Protein AF-A0A1H5TM76-F1 (afdb_monomer_lite)

Foldseek 3Di:
DDDDDDPPPPPPPPPPPQQAAFAAAFLLVCQVPDFDALQVVLLVVLQVLLQVQQVVVQVDPDDDDLLRSLLSSLCSQAVPDPPDDDDGHSDGPQLVCLQPPPSFGWPVRDPVCQCVCCCLGLQPPFFDFVNHGGTHFIWTHHPLATAGSSLSNLLRHLLSVLSVQLVVVVVVVDDSQLSNLVSLLVVLPSQCPRHHCVGGFKRQQLSSLSSVLSVVVSVCVPPVVLWDFDDDDPPRPRTGIDRPHRDRCVLRDANSNRCLQVPMDGDPVSLVSSLVSVVVHCSLVSCPPPRVVVSVVCRQVPPQPPAHGDHRHGPNDPSVLLLVLLLCVVVVNDCDPVNCVRVPCVVPVDPPVSSVVSSVRSPDDNRVCRRPVNSSVD

Secondary structure (DSSP, 8-state):
--------------------PPPB--GGGGTT----B-HHHHHHHHHHHHHHHHHHHHTSS----HHHHHHHHHHHHHT---TTTSSSS---HHHHHHHH-TTS-EESSSGGGHHHHHHTSTT-S-EEETTEEEPBPPEEEETTEEEETHHHHIIIIIHHHHHHHHHHHHHTT--HHHHHHHHHHHHHHHHTTTTTTTTTSEE-HHHHHHHHHHHHHHHHHHHT--EEEEE-SSSTT-EEEEE-S---GGGT--GGG-TTTTT-EE-HHHHHHHHHHHTTSTHHHHTTSHHHHHHHHHHHT---TT---BTTB---SHHHHHHHHHHHHHTT----HHHHHHS-TTTS---HHHHHHHHHHS----GGGGSHHHHTT-

Organism: NCBI:txid462991

Sequence (378 aa):
MNIASRVFSVTLGLMISGYSTAGEVDNYYAWQVDIGDSKAAFNHYLNSAVIESLETINAQSEIYSCQEVSLEIMKVLGATRYPFAYRGALNTELEYWSQESERVQRYPSHSSQLNQYADNSLYSPEMRTMGVKTDLDYIVNINGVYLGTDKFSHFLGSGYEYYKRYLRELSNGKSSIEAQLTAIEWATGMEGGLLGVKVVGVYSYADLEANYQGFLMAKDLCEKNLLAYRKQGVDDTTYLWVLEHPIDISDYVNPNWDESFNASTYSKSRYKKVLSNLANLPTCTQLSGSWVKQQRKYYRDWPIGARTQYAGFVNTSFSMELLQVAQRTQHGLKIDNVWEQNFSLERFPVPAPLLMSFSKQAKLPLQSAHTIEQLCAD

pLDDT: mean 82.07, std 18.54, range [29.73, 98.44]

Structure (mmCIF, N/CA/C/O backbone):
data_AF-A0A1H5TM76-F1
#
_entry.id   AF-A0A1H5TM76-F1
#
loop_
_atom_site.group_PDB
_atom_site.id
_atom_site.type_symbol
_atom_site.label_atom_id
_atom_site.label_alt_id
_atom_site.label_comp_id
_atom_site.label_asym_id
_atom_site.label_entity_id
_atom_site.label_seq_id
_atom_site.pdbx_PDB_ins_code
_atom_site.Cartn_x
_atom_site.Cartn_y
_atom_site.Cartn_z
_atom_site.occupancy
_atom_site.B_iso_or_equiv
_atom_site.auth_seq_id
_atom_site.auth_comp_id
_atom_site.auth_asym_id
_atom_site.auth_atom_id
_atom_site.pdbx_PDB_model_num
ATOM 1 N N . MET A 1 1 ? 42.956 3.585 52.796 1.00 37.12 1 MET A N 1
ATOM 2 C CA . MET A 1 1 ? 42.903 4.196 51.447 1.00 37.12 1 MET A CA 1
ATOM 3 C C . MET A 1 1 ? 42.763 3.092 50.411 1.00 37.12 1 MET A C 1
ATOM 5 O O . MET A 1 1 ? 43.302 2.022 50.644 1.00 37.12 1 MET A O 1
ATOM 9 N N . ASN A 1 2 ? 42.068 3.397 49.309 1.00 32.66 2 ASN A N 1
ATOM 10 C CA . ASN A 1 2 ? 41.816 2.586 48.100 1.00 32.66 2 ASN A CA 1
ATOM 11 C C . ASN A 1 2 ? 40.515 1.766 48.051 1.00 32.66 2 ASN A C 1
ATOM 13 O O . ASN A 1 2 ? 40.494 0.544 48.012 1.00 32.66 2 ASN A O 1
ATOM 17 N N . ILE A 1 3 ? 39.416 2.528 48.076 1.00 36.69 3 ILE A N 1
ATOM 18 C CA . ILE A 1 3 ? 38.380 2.642 47.028 1.00 36.69 3 ILE A CA 1
ATOM 19 C C . ILE A 1 3 ? 38.275 1.448 46.063 1.00 36.69 3 ILE A C 1
ATOM 21 O O . ILE A 1 3 ? 39.058 1.305 45.127 1.00 36.69 3 ILE A O 1
ATOM 25 N N . ALA A 1 4 ? 37.214 0.665 46.258 1.00 36.19 4 ALA A N 1
ATOM 26 C CA . ALA A 1 4 ? 36.672 -0.268 45.283 1.00 36.19 4 ALA A CA 1
ATOM 27 C C . ALA A 1 4 ? 36.070 0.498 44.090 1.00 36.19 4 ALA A C 1
ATOM 29 O O . ALA A 1 4 ? 35.121 1.270 44.254 1.00 36.19 4 ALA A O 1
ATOM 30 N N . SER A 1 5 ? 36.595 0.279 42.885 1.00 34.22 5 SER A N 1
ATOM 31 C CA . SER A 1 5 ? 35.985 0.755 41.644 1.00 34.22 5 SER A CA 1
ATOM 32 C C . SER A 1 5 ? 34.824 -0.165 41.261 1.00 34.22 5 SER A C 1
ATOM 34 O O . SER A 1 5 ? 34.995 -1.269 40.748 1.00 34.22 5 SER A O 1
ATOM 36 N N . ARG A 1 6 ? 33.599 0.297 41.525 1.00 36.62 6 ARG A N 1
ATOM 37 C CA . ARG A 1 6 ? 32.389 -0.260 40.917 1.00 36.62 6 ARG A CA 1
ATOM 38 C C . ARG A 1 6 ? 32.393 0.110 39.436 1.00 36.62 6 ARG A C 1
ATOM 40 O O . ARG A 1 6 ? 32.185 1.269 39.091 1.00 36.62 6 ARG A O 1
ATOM 47 N N . VAL A 1 7 ? 32.623 -0.871 38.570 1.00 35.84 7 VAL A N 1
ATOM 48 C CA . VAL A 1 7 ? 32.325 -0.752 37.141 1.00 35.84 7 VAL A CA 1
ATOM 49 C C . VAL A 1 7 ? 30.804 -0.759 37.009 1.00 35.84 7 VAL A C 1
ATOM 51 O O . VAL A 1 7 ? 30.157 -1.795 37.136 1.00 35.84 7 VAL A O 1
ATOM 54 N N . PHE A 1 8 ? 30.225 0.425 36.834 1.00 34.94 8 PHE A N 1
ATOM 55 C CA . PHE A 1 8 ? 28.838 0.578 36.421 1.00 34.94 8 PHE A CA 1
ATOM 56 C C . PHE A 1 8 ? 28.789 0.225 34.931 1.00 34.94 8 PHE A C 1
ATOM 58 O O . PHE A 1 8 ? 29.108 1.051 34.077 1.00 34.94 8 PHE A O 1
ATOM 65 N N . SER A 1 9 ? 28.459 -1.027 34.614 1.00 32.56 9 SER A N 1
ATOM 66 C CA . SER A 1 9 ? 28.074 -1.400 33.254 1.00 32.56 9 SER A CA 1
ATOM 67 C C . SER A 1 9 ? 26.780 -0.665 32.928 1.00 32.56 9 SER A C 1
ATOM 69 O O . SER A 1 9 ? 25.695 -1.073 33.335 1.00 32.56 9 SER A O 1
ATOM 71 N N . VAL A 1 10 ? 26.903 0.462 32.230 1.00 36.56 10 VAL A N 1
ATOM 72 C CA . VAL A 1 10 ? 25.780 1.101 31.551 1.00 36.56 10 VAL A CA 1
ATOM 73 C C . VAL A 1 10 ? 25.412 0.176 30.401 1.00 36.56 10 VAL A C 1
ATOM 75 O O . VAL A 1 10 ? 26.004 0.229 29.324 1.00 36.56 10 VAL A O 1
ATOM 78 N N . THR A 1 11 ? 24.466 -0.727 30.645 1.00 37.19 11 THR A N 1
ATOM 79 C CA . THR A 1 11 ? 23.796 -1.464 29.581 1.00 37.19 11 THR A CA 1
ATOM 80 C C . THR A 1 11 ? 22.996 -0.434 28.796 1.00 37.19 11 THR A C 1
ATOM 82 O O . THR A 1 11 ? 21.892 -0.054 29.183 1.00 37.19 11 THR A O 1
ATOM 85 N N . LEU A 1 12 ? 23.597 0.093 27.729 1.00 37.91 12 LEU A N 1
ATOM 86 C CA . LEU A 1 12 ? 22.910 0.896 26.733 1.00 37.91 12 LEU A CA 1
ATOM 87 C C . LEU A 1 12 ? 21.882 -0.025 26.071 1.00 37.91 12 LEU A C 1
ATOM 89 O O . LEU A 1 12 ? 22.183 -0.731 25.111 1.00 37.91 12 LEU A O 1
ATOM 93 N N . GLY A 1 13 ? 20.684 -0.074 26.649 1.00 33.75 13 GLY A N 1
ATOM 94 C CA . GLY A 1 13 ? 19.518 -0.659 26.019 1.00 33.75 13 GLY A CA 1
ATOM 95 C C . GLY A 1 13 ? 19.227 0.149 24.767 1.00 33.75 13 GLY A C 1
ATOM 96 O O . GLY A 1 13 ? 18.520 1.151 24.819 1.00 33.75 13 GLY A O 1
ATOM 97 N N . LEU A 1 14 ? 19.813 -0.266 23.645 1.00 33.94 14 LEU A N 1
ATOM 98 C CA . LEU A 1 14 ? 19.310 0.072 22.328 1.00 33.94 14 LEU A CA 1
ATOM 99 C C . LEU A 1 14 ? 17.876 -0.455 22.293 1.00 33.94 14 LEU A C 1
ATOM 101 O O . LEU A 1 14 ? 17.638 -1.636 22.049 1.00 33.94 14 LEU A O 1
ATOM 105 N N . MET A 1 15 ? 16.916 0.424 22.580 1.00 29.73 15 MET A N 1
ATOM 106 C CA . MET A 1 15 ? 15.558 0.255 22.095 1.00 29.73 15 MET A CA 1
ATOM 107 C C . MET A 1 15 ? 15.652 0.306 20.574 1.00 29.73 15 MET A C 1
ATOM 109 O O . MET A 1 15 ? 15.539 1.364 19.961 1.00 29.73 15 MET A O 1
ATOM 113 N N . ILE A 1 16 ? 15.949 -0.844 19.974 1.00 32.56 16 ILE A N 1
ATOM 114 C CA . ILE A 1 16 ? 15.768 -1.067 18.550 1.00 32.56 16 ILE A CA 1
ATOM 115 C C . ILE A 1 16 ? 14.253 -1.087 18.376 1.00 32.56 16 ILE A C 1
ATOM 117 O O . ILE A 1 16 ? 13.611 -2.130 18.509 1.00 32.56 16 ILE A O 1
ATOM 121 N N . SER A 1 17 ? 13.669 0.091 18.157 1.00 34.31 17 SER A N 1
ATOM 122 C CA . SER A 1 17 ? 12.370 0.199 17.509 1.00 34.31 17 SER A CA 1
ATOM 123 C C . SER A 1 17 ? 12.430 -0.706 16.283 1.00 34.31 17 SER A C 1
ATOM 125 O O . SER A 1 17 ? 13.351 -0.595 15.478 1.00 34.31 17 SER A O 1
ATOM 127 N N . GLY A 1 18 ? 11.532 -1.693 16.224 1.00 35.44 18 GLY A N 1
ATOM 128 C CA . GLY A 1 18 ? 11.534 -2.707 15.177 1.00 35.44 18 GLY A CA 1
ATOM 129 C C . GLY A 1 18 ? 11.563 -2.034 13.812 1.00 35.44 18 GLY A C 1
ATOM 130 O O . GLY A 1 18 ? 10.627 -1.332 13.447 1.00 35.44 18 GLY A O 1
ATOM 131 N N . TYR A 1 19 ? 12.672 -2.201 13.105 1.00 44.03 19 TYR A N 1
ATOM 132 C CA . TYR A 1 19 ? 12.827 -1.717 11.746 1.00 44.03 19 TYR A CA 1
ATOM 133 C C . TYR A 1 19 ? 12.356 -2.806 10.786 1.00 44.03 19 TYR A C 1
ATOM 135 O O . TYR A 1 19 ? 12.586 -3.992 11.026 1.00 44.03 19 TYR A O 1
ATOM 143 N N . SER A 1 20 ? 11.618 -2.382 9.767 1.00 45.91 20 SER A N 1
ATOM 144 C CA . SER A 1 20 ? 10.517 -3.137 9.185 1.00 45.91 20 SER A CA 1
ATOM 145 C C . SER A 1 20 ? 10.583 -3.059 7.649 1.00 45.91 20 SER A C 1
ATOM 147 O O . SER A 1 20 ? 9.856 -2.287 7.046 1.00 45.91 20 SER A O 1
ATOM 149 N N . THR A 1 21 ? 11.520 -3.754 7.008 1.00 47.91 21 THR A N 1
ATOM 150 C CA . THR A 1 21 ? 11.719 -3.738 5.538 1.00 47.91 21 THR A CA 1
ATOM 151 C C . THR A 1 21 ? 10.632 -4.569 4.862 1.00 47.91 21 THR A C 1
ATOM 153 O O . THR A 1 21 ? 10.451 -5.660 5.330 1.00 47.91 21 THR A O 1
ATOM 156 N N . ALA A 1 22 ? 9.868 -4.157 3.856 1.00 55.31 22 ALA A N 1
ATOM 157 C CA . ALA A 1 22 ? 9.048 -5.124 3.095 1.00 55.31 22 ALA A CA 1
ATOM 158 C C . ALA A 1 22 ? 9.845 -5.641 1.882 1.00 55.31 22 ALA A C 1
ATOM 160 O O . ALA A 1 22 ? 10.947 -5.142 1.626 1.00 55.31 22 ALA A O 1
ATOM 161 N N . GLY A 1 23 ? 9.336 -6.664 1.188 1.00 71.19 23 GLY A N 1
ATOM 162 C CA . GLY A 1 23 ? 9.865 -7.092 -0.112 1.00 71.19 23 GLY A CA 1
ATOM 163 C C . GLY A 1 23 ? 9.706 -6.013 -1.193 1.00 71.19 23 GLY A C 1
ATOM 164 O O . GLY A 1 23 ? 9.089 -4.982 -0.966 1.00 71.19 23 GLY A O 1
ATOM 165 N N . GLU A 1 24 ? 10.278 -6.246 -2.373 1.00 84.88 24 GLU A N 1
ATOM 166 C CA . GLU A 1 24 ? 10.177 -5.353 -3.541 1.00 84.88 24 GLU A CA 1
ATOM 167 C C . GLU A 1 24 ? 9.550 -6.119 -4.703 1.00 84.88 24 GLU A C 1
ATOM 169 O O . GLU A 1 24 ? 9.787 -7.319 -4.842 1.00 84.88 24 GLU A O 1
ATOM 174 N N . VAL A 1 25 ? 8.800 -5.448 -5.576 1.00 92.69 25 VAL A N 1
ATOM 175 C CA . VAL A 1 25 ? 8.090 -6.097 -6.688 1.00 92.69 25 VAL A CA 1
ATOM 176 C C . VAL A 1 25 ? 8.323 -5.377 -8.010 1.00 92.69 25 VAL A C 1
ATOM 178 O O . VAL A 1 25 ? 8.304 -4.154 -8.097 1.00 92.69 25 VAL A O 1
ATOM 181 N N . ASP A 1 26 ? 8.501 -6.143 -9.082 1.00 94.69 26 ASP A N 1
ATOM 182 C CA . ASP A 1 26 ? 8.514 -5.638 -10.449 1.00 94.69 26 ASP A CA 1
ATOM 183 C C . ASP A 1 26 ? 7.202 -5.988 -11.168 1.00 94.69 26 ASP A C 1
ATOM 185 O O . ASP A 1 26 ? 7.100 -6.980 -11.893 1.00 94.69 26 ASP A O 1
ATOM 189 N N . ASN A 1 27 ? 6.187 -5.133 -11.005 1.00 95.31 27 ASN A N 1
ATOM 190 C CA . ASN A 1 27 ? 4.882 -5.285 -11.659 1.00 95.31 27 ASN A CA 1
ATOM 191 C C . ASN A 1 27 ? 4.952 -5.354 -13.195 1.00 95.31 27 ASN A C 1
ATOM 193 O O . ASN A 1 27 ? 4.050 -5.918 -13.821 1.00 95.31 27 ASN A O 1
ATOM 197 N N . TYR A 1 28 ? 6.001 -4.807 -13.821 1.00 95.44 28 TYR A N 1
ATOM 198 C CA . TYR A 1 28 ? 6.156 -4.849 -15.277 1.00 95.44 28 TYR A CA 1
ATOM 199 C C . TYR A 1 28 ? 6.361 -6.279 -15.776 1.00 95.44 28 TYR A C 1
ATOM 201 O O . TYR A 1 28 ? 5.959 -6.605 -16.892 1.00 95.44 28 TYR A O 1
ATOM 209 N N . TYR A 1 29 ? 6.932 -7.152 -14.944 1.00 95.06 29 TYR A N 1
ATOM 210 C CA . TYR A 1 29 ? 7.186 -8.547 -15.290 1.00 95.06 29 TYR A CA 1
ATOM 211 C C . TYR A 1 29 ? 5.898 -9.347 -15.551 1.00 95.06 29 TYR A C 1
ATOM 213 O O . TYR A 1 29 ? 5.912 -10.290 -16.341 1.00 95.06 29 TYR A O 1
ATOM 221 N N . ALA A 1 30 ? 4.772 -8.953 -14.943 1.00 95.38 30 ALA A N 1
ATOM 222 C CA . ALA A 1 30 ? 3.461 -9.568 -15.172 1.00 95.38 30 ALA A CA 1
ATOM 223 C C . ALA A 1 30 ? 2.677 -8.955 -16.344 1.00 95.38 30 ALA A C 1
ATOM 225 O O . ALA A 1 30 ? 1.537 -9.356 -16.599 1.00 95.38 30 ALA A O 1
ATOM 226 N N . TRP A 1 31 ? 3.235 -7.989 -17.078 1.00 95.38 31 TRP A N 1
ATOM 227 C CA . TRP A 1 31 ? 2.548 -7.457 -18.249 1.00 95.38 31 TRP A CA 1
ATOM 228 C C . TRP A 1 31 ? 2.283 -8.553 -19.277 1.00 95.38 31 TRP A C 1
ATOM 230 O O . TRP A 1 31 ? 3.169 -9.318 -19.648 1.00 95.38 31 TRP A O 1
ATOM 240 N N . GLN A 1 32 ? 1.050 -8.570 -19.790 1.00 93.31 32 GLN A N 1
ATOM 241 C CA . GLN A 1 32 ? 0.551 -9.576 -20.739 1.00 93.31 32 GLN A CA 1
ATOM 242 C C . GLN A 1 32 ? 0.383 -10.985 -20.149 1.00 93.31 32 GLN A C 1
ATOM 244 O O . GLN A 1 32 ? 0.080 -11.918 -20.893 1.00 93.31 32 GLN A O 1
ATOM 249 N N . VAL A 1 33 ? 0.528 -11.142 -18.832 1.00 94.56 33 VAL A N 1
ATOM 250 C CA . VAL A 1 33 ? 0.215 -12.381 -18.119 1.00 94.56 33 VAL A CA 1
ATOM 251 C C . VAL A 1 33 ? -1.212 -12.296 -17.589 1.00 94.56 33 VAL A C 1
ATOM 253 O O . VAL A 1 33 ? -1.596 -11.311 -16.961 1.00 94.56 33 VAL A O 1
ATOM 256 N N . ASP A 1 34 ? -2.009 -13.332 -17.835 1.00 94.94 34 ASP A N 1
ATOM 257 C CA . ASP A 1 34 ? -3.341 -13.456 -17.246 1.00 94.94 34 ASP A CA 1
ATOM 258 C C . ASP A 1 34 ? -3.233 -14.094 -15.853 1.00 94.94 34 ASP A C 1
ATOM 260 O O . ASP A 1 34 ? -2.807 -15.245 -15.713 1.00 94.94 34 ASP A O 1
ATOM 264 N N . ILE A 1 35 ? -3.568 -13.321 -14.821 1.00 97.31 35 ILE A N 1
ATOM 265 C CA . ILE A 1 35 ? -3.569 -13.749 -13.422 1.00 97.31 35 ILE A CA 1
ATOM 266 C C . ILE A 1 35 ? -5.021 -13.702 -12.952 1.00 97.31 35 ILE A C 1
ATOM 268 O O . ILE A 1 35 ? -5.655 -12.650 -12.992 1.00 97.31 35 ILE A O 1
ATOM 272 N N . GLY A 1 36 ? -5.559 -14.834 -12.509 1.00 97.56 36 GLY A N 1
ATOM 273 C CA . GLY A 1 36 ? -6.934 -14.954 -12.043 1.00 97.56 36 GLY A CA 1
ATOM 274 C C . GLY A 1 36 ? -7.225 -14.079 -10.826 1.00 97.56 36 GLY A C 1
ATOM 275 O O . GLY A 1 36 ? -6.399 -13.944 -9.920 1.00 97.56 36 GLY A O 1
ATOM 276 N N . ASP A 1 37 ? -8.424 -13.495 -10.808 1.00 97.94 37 ASP A N 1
ATOM 277 C CA 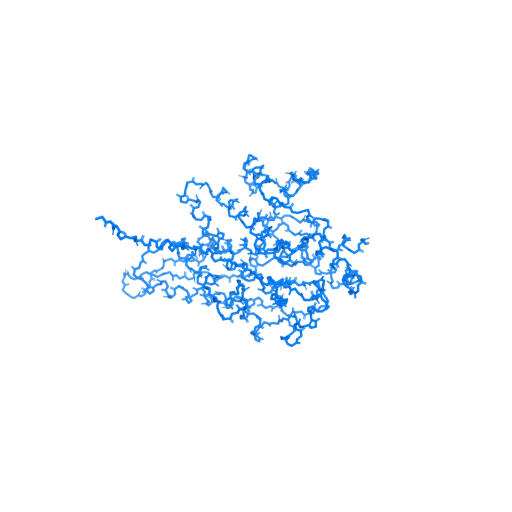. ASP A 1 37 ? -8.887 -12.664 -9.698 1.00 97.94 37 ASP A CA 1
ATOM 278 C C . ASP A 1 37 ? -8.965 -13.476 -8.400 1.00 97.94 37 ASP A C 1
ATOM 280 O O . ASP A 1 37 ? -9.687 -14.469 -8.299 1.00 97.94 37 ASP A O 1
ATOM 284 N N . SER A 1 38 ? -8.229 -13.021 -7.391 1.00 98.00 38 SER A N 1
ATOM 285 C CA . SER A 1 38 ? -8.128 -13.664 -6.083 1.00 98.00 38 SER A CA 1
ATOM 286 C C . SER A 1 38 ? -8.965 -12.960 -5.009 1.00 98.00 38 SER A C 1
ATOM 288 O O . SER A 1 38 ? -8.911 -13.363 -3.845 1.00 98.00 38 SER A O 1
ATOM 290 N N . LYS A 1 39 ? -9.784 -11.952 -5.361 1.00 97.56 39 LYS A N 1
ATOM 291 C CA . LYS A 1 39 ? -10.594 -11.167 -4.406 1.00 97.56 39 LYS A CA 1
ATOM 292 C C . LYS A 1 39 ? -11.337 -12.027 -3.381 1.00 97.56 39 LYS A C 1
ATOM 294 O O . LYS A 1 39 ? -11.278 -11.756 -2.186 1.00 97.56 39 LYS A O 1
ATOM 299 N N . ALA A 1 40 ? -12.022 -13.079 -3.830 1.00 98.19 40 ALA A N 1
ATOM 300 C CA . ALA A 1 40 ? -12.799 -13.941 -2.938 1.00 98.19 40 ALA A CA 1
ATOM 301 C C . ALA A 1 40 ? -11.921 -14.654 -1.892 1.00 98.19 40 ALA A C 1
ATOM 303 O O . ALA A 1 40 ? -12.316 -14.761 -0.730 1.00 98.19 40 ALA A O 1
ATOM 304 N N . ALA A 1 41 ? -10.726 -15.106 -2.285 1.00 98.44 41 ALA A N 1
ATOM 305 C CA . ALA A 1 41 ? -9.782 -15.758 -1.383 1.00 98.44 41 ALA A CA 1
ATOM 306 C C . ALA A 1 41 ? -9.265 -14.775 -0.322 1.00 98.44 41 ALA A C 1
ATOM 308 O O . ALA A 1 41 ? -9.247 -15.111 0.862 1.00 98.44 41 ALA A O 1
ATOM 309 N N . PHE A 1 42 ? -8.917 -13.553 -0.734 1.00 98.25 42 PHE A N 1
ATOM 310 C CA . PHE A 1 42 ? -8.466 -12.499 0.176 1.00 98.25 42 PHE A CA 1
ATOM 311 C C . PHE A 1 42 ? -9.566 -12.033 1.136 1.00 98.25 42 PHE A C 1
ATOM 313 O O . PHE A 1 42 ? -9.310 -11.931 2.334 1.00 98.25 42 PHE A O 1
ATOM 320 N N . ASN A 1 43 ? -10.801 -11.833 0.657 1.00 98.31 43 ASN A N 1
ATOM 321 C CA . ASN A 1 43 ? -11.936 -11.499 1.524 1.00 98.31 43 ASN A CA 1
ATOM 322 C C . ASN A 1 43 ? -12.164 -12.594 2.565 1.00 98.31 43 ASN A C 1
ATOM 324 O O . ASN A 1 43 ? -12.329 -12.296 3.746 1.00 98.31 43 ASN A O 1
ATOM 328 N N . HIS A 1 44 ? -12.135 -13.863 2.158 1.00 98.25 44 HIS A N 1
ATOM 329 C CA . HIS A 1 44 ? -12.290 -14.967 3.097 1.00 98.25 44 HIS A CA 1
ATOM 330 C C . HIS A 1 44 ? -11.185 -14.980 4.162 1.00 98.25 44 HIS A C 1
ATOM 332 O O . HIS A 1 44 ? -11.502 -15.081 5.348 1.00 98.25 44 HIS A O 1
ATOM 338 N N . TYR A 1 45 ? -9.917 -14.839 3.761 1.00 97.69 45 TYR A N 1
ATOM 339 C CA . TYR A 1 45 ? -8.792 -14.799 4.698 1.00 97.69 45 TYR A CA 1
ATOM 340 C C . TYR A 1 45 ? -8.931 -13.640 5.691 1.00 97.69 45 TYR A C 1
ATOM 342 O O . TYR A 1 45 ? -8.927 -13.860 6.899 1.00 97.69 45 TYR A O 1
ATOM 350 N N . LEU A 1 46 ? -9.098 -12.414 5.185 1.00 97.00 46 LEU A N 1
ATOM 351 C CA . LEU A 1 46 ? -9.087 -11.201 6.001 1.00 97.00 46 LEU A CA 1
ATOM 352 C C . LEU A 1 46 ? -10.226 -11.195 7.024 1.00 97.00 46 LEU A C 1
ATOM 354 O O . LEU A 1 46 ? -9.991 -10.938 8.201 1.00 97.00 46 LEU A O 1
ATOM 358 N N . ASN A 1 47 ? -11.445 -11.542 6.602 1.00 98.44 47 ASN A N 1
ATOM 359 C CA . ASN A 1 47 ? -12.584 -11.621 7.516 1.00 98.44 47 ASN A CA 1
ATOM 360 C C . ASN A 1 47 ? -12.393 -12.711 8.577 1.00 98.44 47 ASN A C 1
ATOM 362 O O . ASN A 1 47 ? -12.699 -12.476 9.743 1.00 98.44 47 ASN A O 1
ATOM 366 N N . SER A 1 48 ? -11.854 -13.875 8.198 1.00 98.00 48 SER A N 1
ATOM 367 C CA . SER A 1 48 ? -11.593 -14.962 9.152 1.00 98.00 48 SER A CA 1
ATOM 368 C C . SER A 1 48 ? -10.555 -14.548 10.196 1.00 98.00 48 SER A C 1
ATOM 370 O O . SER A 1 48 ? -10.780 -14.737 11.387 1.00 98.00 48 SER A O 1
ATOM 372 N N . ALA A 1 49 ? -9.467 -13.905 9.767 1.00 96.31 49 ALA A N 1
ATOM 373 C CA . ALA A 1 49 ? -8.408 -13.447 10.662 1.00 96.31 49 ALA A CA 1
ATOM 374 C C . ALA A 1 49 ? -8.882 -12.333 11.620 1.00 96.31 49 ALA A C 1
ATOM 376 O O . ALA A 1 49 ? -8.482 -12.293 12.786 1.00 96.31 49 ALA A O 1
ATOM 377 N N . VAL A 1 50 ? -9.774 -11.444 11.165 1.00 97.31 50 VAL A N 1
ATOM 378 C CA . VAL A 1 50 ? -10.414 -10.443 12.038 1.00 97.31 50 VAL A CA 1
ATOM 379 C C . VAL A 1 50 ? -11.332 -11.111 13.061 1.00 97.31 50 VAL A C 1
ATOM 381 O O . VAL A 1 50 ? -11.284 -10.752 14.235 1.00 97.31 50 VAL A O 1
ATOM 384 N N . ILE A 1 51 ? -12.137 -12.093 12.648 1.00 97.50 51 ILE A N 1
ATOM 385 C CA . ILE A 1 51 ? -13.015 -12.842 13.558 1.00 97.50 51 ILE A CA 1
ATOM 386 C C . ILE A 1 51 ? -12.192 -13.570 14.631 1.00 97.50 51 ILE A C 1
ATOM 388 O O . ILE A 1 51 ? -12.491 -13.430 15.813 1.00 97.50 51 ILE A O 1
ATOM 392 N N . GLU A 1 52 ? -11.111 -14.254 14.255 1.00 95.88 52 GLU A N 1
ATOM 393 C CA . GLU A 1 52 ? -10.195 -14.917 15.199 1.00 95.88 52 GLU A CA 1
ATOM 394 C C . GLU A 1 52 ? -9.527 -13.918 16.167 1.00 95.88 52 GLU A C 1
ATOM 396 O O . GLU A 1 52 ? -9.399 -14.166 17.372 1.00 95.88 52 GLU A O 1
ATOM 401 N N . SER A 1 53 ? -9.162 -12.731 15.670 1.00 94.62 53 SER A N 1
ATOM 402 C CA . SER A 1 53 ? -8.644 -11.652 16.520 1.00 94.62 53 SER A CA 1
ATOM 403 C C . SER A 1 53 ? -9.690 -11.197 17.544 1.00 94.62 53 SER A C 1
ATOM 405 O O . SER A 1 53 ? -9.368 -11.005 18.718 1.00 94.62 53 SER A O 1
ATOM 407 N N . LEU A 1 54 ? -10.954 -11.069 17.132 1.00 95.38 54 LEU A N 1
ATOM 408 C CA . LEU A 1 54 ? -12.059 -10.707 18.020 1.00 95.38 54 LEU A CA 1
ATOM 409 C C . LEU A 1 54 ? -12.328 -11.777 19.079 1.00 95.38 54 LEU A C 1
ATOM 411 O O . LEU A 1 54 ? -12.592 -11.420 20.223 1.00 95.38 54 LEU A O 1
ATOM 415 N N . GLU A 1 55 ? -12.228 -13.066 18.750 1.00 93.88 55 GLU A N 1
ATOM 416 C CA . GLU A 1 55 ? -12.329 -14.155 19.736 1.00 93.88 55 GLU A CA 1
ATOM 417 C C . GLU A 1 55 ? -11.268 -14.007 20.834 1.00 93.88 55 GLU A C 1
ATOM 419 O O . GLU A 1 55 ? -11.580 -14.093 22.025 1.00 93.88 55 GLU A O 1
ATOM 424 N N . THR A 1 56 ? -10.031 -13.689 20.443 1.00 91.75 56 THR A N 1
ATOM 425 C CA . THR A 1 56 ? -8.925 -13.452 21.381 1.00 91.75 56 THR A CA 1
ATOM 426 C C . THR A 1 56 ? -9.150 -12.207 22.242 1.00 91.75 56 THR A C 1
ATOM 428 O O . THR A 1 56 ? -8.847 -12.227 23.434 1.00 91.75 56 THR A O 1
ATOM 431 N N . ILE A 1 57 ? -9.682 -11.124 21.669 1.00 92.75 57 ILE A N 1
ATOM 432 C CA . ILE A 1 57 ? -9.997 -9.881 22.396 1.00 92.75 57 ILE A CA 1
ATOM 433 C C . ILE A 1 57 ? -11.143 -10.115 23.388 1.00 92.75 57 ILE A C 1
ATOM 435 O O . ILE A 1 57 ? -11.042 -9.745 24.553 1.00 92.75 57 ILE A O 1
ATOM 439 N N . ASN A 1 58 ? -12.209 -10.783 22.952 1.00 92.88 58 ASN A N 1
ATOM 440 C CA . ASN A 1 58 ? -13.394 -11.081 23.756 1.00 92.88 58 ASN A CA 1
ATOM 441 C C . ASN A 1 58 ? -13.123 -12.051 24.917 1.00 92.88 58 ASN A C 1
ATOM 443 O O . ASN A 1 58 ? -13.860 -12.052 25.900 1.00 92.88 58 ASN A O 1
ATOM 447 N N . ALA A 1 59 ? -12.081 -12.879 24.817 1.00 90.19 59 ALA A N 1
ATOM 448 C CA . ALA A 1 59 ? -11.640 -13.741 25.912 1.00 90.19 59 ALA A CA 1
ATOM 449 C C . ALA A 1 59 ? -10.964 -12.961 27.059 1.00 90.19 59 ALA A C 1
ATOM 451 O O . ALA A 1 59 ? -10.748 -13.515 28.140 1.00 90.19 59 ALA A O 1
ATOM 452 N N . GLN A 1 60 ? -10.614 -11.690 26.842 1.00 86.56 60 GLN A N 1
ATOM 453 C CA . GLN A 1 60 ? -9.996 -10.832 27.849 1.00 86.56 60 GLN A CA 1
ATOM 454 C C . GLN A 1 60 ? -11.075 -10.141 28.692 1.00 86.56 60 GLN A C 1
ATOM 456 O O . GLN A 1 60 ? -12.152 -9.808 28.212 1.00 86.56 60 GLN A O 1
ATOM 461 N N . SER A 1 61 ? -10.795 -9.913 29.978 1.00 67.56 61 SER A N 1
ATOM 462 C CA . SER A 1 61 ? -11.739 -9.262 30.907 1.00 67.56 61 SER A CA 1
ATOM 463 C C . SER A 1 61 ? -11.725 -7.727 30.833 1.00 67.56 61 SER A C 1
ATOM 465 O O . SER A 1 61 ? -12.314 -7.066 31.689 1.00 67.56 61 SER A O 1
ATOM 467 N N . GLU A 1 62 ? -11.020 -7.151 29.859 1.00 79.62 62 GLU A N 1
ATOM 468 C CA . GLU A 1 62 ? -10.879 -5.704 29.685 1.00 79.62 62 GLU A CA 1
ATOM 469 C C . GLU A 1 62 ? -11.996 -5.137 28.796 1.00 79.62 62 GLU A C 1
ATOM 471 O O . GLU A 1 62 ? -12.402 -5.741 27.805 1.00 79.62 62 GLU A O 1
ATOM 476 N N . ILE A 1 63 ? -12.500 -3.949 29.152 1.00 73.50 63 ILE A N 1
ATOM 477 C CA . ILE A 1 63 ? -13.460 -3.209 28.325 1.00 73.50 63 ILE A CA 1
ATOM 478 C C . ILE A 1 63 ? -12.667 -2.286 27.401 1.00 73.50 63 ILE A C 1
ATOM 480 O O . ILE A 1 63 ? -12.124 -1.281 27.854 1.00 73.50 63 ILE A O 1
ATOM 484 N N . TYR A 1 64 ? -12.648 -2.612 26.113 1.00 85.00 64 TYR A N 1
ATOM 485 C CA . TYR A 1 64 ? -12.010 -1.802 25.078 1.00 85.00 64 TYR A CA 1
ATOM 486 C C . TYR A 1 64 ? -12.998 -0.843 24.411 1.00 85.00 64 TYR A C 1
ATOM 488 O O . TYR A 1 64 ? -14.157 -1.186 24.168 1.00 85.00 64 TYR A O 1
ATOM 496 N N . SER A 1 65 ? -12.529 0.351 24.058 1.00 94.06 65 SER A N 1
ATOM 497 C CA . SER A 1 65 ? -13.167 1.202 23.050 1.00 94.06 65 SER A CA 1
ATOM 498 C C . SER A 1 65 ? -13.020 0.595 21.650 1.00 94.06 65 SER A C 1
ATOM 500 O O . SER A 1 65 ? -12.130 -0.218 21.404 1.00 94.06 65 SER A O 1
ATOM 502 N N . CYS A 1 66 ? -13.850 1.025 20.692 1.00 95.38 66 CYS A N 1
ATOM 503 C CA . CYS A 1 66 ? -13.740 0.526 19.316 1.00 95.38 66 CYS A CA 1
ATOM 504 C C . CYS A 1 66 ? -12.346 0.781 18.723 1.00 95.38 66 CYS A C 1
ATOM 506 O O . CYS A 1 66 ? -11.788 -0.084 18.053 1.00 95.38 66 CYS A O 1
ATOM 508 N N . GLN A 1 67 ? -11.761 1.954 18.989 1.00 96.19 67 GLN A N 1
ATOM 509 C CA . GLN A 1 67 ? -10.434 2.302 18.487 1.00 96.19 67 GLN A CA 1
ATOM 510 C C . GLN A 1 67 ? -9.344 1.382 19.050 1.00 96.19 67 GLN A C 1
ATOM 512 O O . GLN A 1 67 ? -8.426 1.020 18.318 1.00 96.19 67 GLN A O 1
ATOM 517 N N . GLU A 1 68 ? -9.445 0.983 20.321 1.00 95.69 68 GLU A N 1
ATOM 518 C CA . GLU A 1 68 ? -8.517 0.024 20.933 1.00 95.69 68 GLU A CA 1
ATOM 519 C C . GLU A 1 68 ? -8.679 -1.372 20.326 1.00 95.69 68 GLU A C 1
ATOM 521 O O . GLU A 1 68 ? -7.679 -1.991 19.970 1.00 95.69 68 GLU A O 1
ATOM 526 N N . VAL A 1 69 ? -9.917 -1.830 20.102 1.00 96.81 69 VAL A N 1
ATOM 527 C CA . VAL A 1 69 ? -10.183 -3.104 19.408 1.00 96.81 69 VAL A CA 1
ATOM 528 C C . VAL A 1 69 ? -9.630 -3.089 17.987 1.00 96.81 69 VAL A C 1
ATOM 530 O O . VAL A 1 69 ? -8.935 -4.020 17.590 1.00 96.81 69 VAL A O 1
ATOM 533 N N . SER A 1 70 ? -9.889 -2.024 17.227 1.00 97.06 70 SER A N 1
ATOM 534 C CA . SER A 1 70 ? -9.349 -1.854 15.876 1.00 97.06 70 SER A CA 1
ATOM 535 C C . SER A 1 70 ? -7.816 -1.872 15.877 1.00 97.06 70 SER A C 1
ATOM 537 O O . SER A 1 70 ? -7.196 -2.563 15.066 1.00 97.06 70 SER A O 1
ATOM 539 N N . LEU A 1 71 ? -7.187 -1.172 16.826 1.00 95.31 71 LEU A N 1
ATOM 540 C CA . LEU A 1 71 ? -5.733 -1.148 16.955 1.00 95.31 71 LEU A CA 1
ATOM 541 C C . LEU A 1 71 ? -5.161 -2.538 17.270 1.00 95.31 71 LEU A C 1
ATOM 543 O O . LEU A 1 71 ? -4.146 -2.911 16.680 1.00 95.31 71 LEU A O 1
ATOM 547 N N . GLU A 1 72 ? -5.796 -3.304 18.159 1.00 94.69 72 GLU A N 1
ATOM 548 C CA . GLU A 1 72 ? -5.369 -4.667 18.494 1.00 94.69 72 GLU A CA 1
ATOM 549 C C . GLU A 1 72 ? -5.587 -5.649 17.334 1.00 94.69 72 GLU A C 1
ATOM 551 O O . GLU A 1 72 ? -4.685 -6.434 17.049 1.00 94.69 72 GLU A O 1
ATOM 556 N N . ILE A 1 73 ? -6.692 -5.551 16.583 1.00 95.81 73 ILE A N 1
ATOM 557 C CA . ILE A 1 73 ? -6.882 -6.317 15.337 1.00 95.81 73 ILE A CA 1
ATOM 558 C C . ILE A 1 73 ? -5.723 -6.039 14.373 1.00 95.81 73 ILE A C 1
ATOM 560 O O . ILE A 1 73 ? -5.036 -6.958 13.932 1.00 95.81 73 ILE A O 1
ATOM 564 N N . MET A 1 74 ? -5.443 -4.765 14.085 1.00 94.12 74 MET A N 1
ATOM 565 C CA . MET A 1 74 ? -4.361 -4.383 13.171 1.00 94.12 74 MET A CA 1
ATOM 566 C C . MET A 1 74 ? -2.988 -4.854 13.658 1.00 94.12 74 MET A C 1
ATOM 568 O O . MET A 1 74 ? -2.143 -5.258 12.859 1.00 94.12 74 MET A O 1
ATOM 572 N N . LYS A 1 75 ? -2.759 -4.836 14.972 1.00 90.94 75 LYS A N 1
ATOM 573 C CA . LYS A 1 75 ? -1.528 -5.333 15.587 1.00 90.94 75 LYS A CA 1
ATOM 574 C C . LYS A 1 75 ? -1.364 -6.839 15.401 1.00 90.94 75 LYS A C 1
ATOM 576 O O . LYS A 1 75 ? -0.270 -7.264 15.040 1.00 90.94 75 LYS A O 1
ATOM 581 N N . VAL A 1 76 ? -2.420 -7.626 15.613 1.00 89.75 76 VAL A N 1
ATOM 582 C CA . VAL A 1 76 ? -2.394 -9.084 15.408 1.00 89.75 76 VAL A CA 1
ATOM 583 C C . VAL A 1 76 ? -2.105 -9.408 13.944 1.00 89.75 76 VAL A C 1
ATOM 585 O O . VAL A 1 76 ? -1.189 -10.180 13.660 1.00 89.75 76 VAL A O 1
ATOM 588 N N . LEU A 1 77 ? -2.822 -8.758 13.024 1.00 91.38 77 LEU A N 1
ATOM 589 C CA . LEU A 1 77 ? -2.708 -9.003 11.585 1.00 91.38 77 LEU A CA 1
ATOM 590 C C . LEU A 1 77 ? -1.377 -8.526 10.984 1.00 91.38 77 LEU A C 1
ATOM 592 O O . LEU A 1 77 ? -0.873 -9.134 10.042 1.00 91.38 77 LEU A O 1
ATOM 596 N N . GLY A 1 78 ? -0.834 -7.416 11.489 1.00 84.88 78 GLY A N 1
ATOM 597 C CA . GLY A 1 78 ? 0.243 -6.677 10.826 1.00 84.88 78 GLY A CA 1
ATOM 598 C C . GLY A 1 78 ? 1.544 -6.515 11.611 1.00 84.88 78 GLY A C 1
ATOM 599 O O . GLY A 1 78 ? 2.597 -6.308 11.010 1.00 84.88 78 GLY A O 1
ATOM 600 N N . ALA A 1 79 ? 1.501 -6.568 12.944 1.00 74.62 79 ALA A N 1
ATOM 601 C CA . ALA A 1 79 ? 2.622 -6.183 13.810 1.00 74.62 79 ALA A CA 1
ATOM 602 C C . ALA A 1 79 ? 3.192 -7.331 14.655 1.00 74.62 79 ALA A C 1
ATOM 604 O O . ALA A 1 79 ? 4.176 -7.131 15.380 1.00 74.62 79 ALA A O 1
ATOM 605 N N . THR A 1 80 ? 2.611 -8.530 14.567 1.00 64.38 80 THR A N 1
ATOM 606 C CA . THR A 1 80 ? 3.163 -9.731 15.196 1.00 64.38 80 THR A CA 1
ATOM 607 C C . THR A 1 80 ? 4.454 -10.111 14.470 1.00 64.38 80 THR A C 1
ATOM 609 O O . THR A 1 80 ? 4.461 -10.669 13.379 1.00 64.38 80 THR A O 1
ATOM 612 N N . ARG A 1 81 ? 5.583 -9.701 15.052 1.00 54.16 81 ARG A N 1
ATOM 613 C CA . ARG A 1 81 ? 6.918 -9.856 14.471 1.00 54.16 81 ARG A CA 1
ATOM 614 C C . ARG A 1 81 ? 7.297 -11.338 14.433 1.00 54.16 81 ARG A C 1
ATOM 616 O O . ARG A 1 81 ? 7.346 -11.973 15.485 1.00 54.16 81 ARG A O 1
ATOM 623 N N . TYR A 1 82 ? 7.728 -11.830 13.274 1.00 50.34 82 TYR A N 1
ATOM 624 C CA . TYR A 1 82 ? 8.501 -13.069 13.160 1.00 50.34 82 TYR A CA 1
ATOM 625 C C . TYR A 1 82 ? 9.988 -12.740 12.965 1.00 50.34 82 TYR A C 1
ATOM 627 O O . TYR A 1 82 ? 10.505 -12.851 11.856 1.00 50.34 82 TYR A O 1
ATOM 635 N N . PRO A 1 83 ? 10.727 -12.331 14.018 1.00 41.97 83 PRO A N 1
ATOM 636 C CA . PRO A 1 83 ? 12.118 -11.897 13.877 1.00 41.97 83 PRO A CA 1
ATOM 637 C C . PRO A 1 83 ? 13.080 -13.001 13.403 1.00 41.97 83 PRO A C 1
ATOM 639 O O . PRO A 1 83 ? 14.234 -12.696 13.120 1.00 41.97 83 PRO A O 1
ATOM 642 N N . PHE A 1 84 ? 12.632 -14.260 13.309 1.00 40.31 84 PHE A N 1
ATOM 643 C CA . PHE A 1 84 ? 13.478 -15.405 12.963 1.00 40.31 84 PHE A CA 1
ATOM 644 C C . PHE A 1 84 ? 12.864 -16.401 11.966 1.00 40.31 84 PHE A C 1
ATOM 646 O O . PHE A 1 84 ? 13.547 -17.361 11.618 1.00 40.31 84 PHE A O 1
ATOM 653 N N . ALA A 1 85 ? 11.619 -16.212 11.508 1.00 42.03 85 ALA A N 1
ATOM 654 C CA . ALA A 1 85 ? 10.999 -17.169 10.583 1.00 42.03 85 ALA A CA 1
ATOM 655 C C . ALA A 1 85 ? 11.312 -16.844 9.114 1.00 42.03 85 ALA A C 1
ATOM 657 O O . ALA A 1 85 ? 11.605 -17.750 8.339 1.00 42.03 85 ALA A O 1
ATOM 658 N N . TYR A 1 86 ? 11.351 -15.557 8.748 1.00 40.91 86 TYR A N 1
ATOM 659 C CA . TYR A 1 86 ? 11.530 -15.121 7.362 1.00 40.91 86 TYR A CA 1
ATOM 660 C C . TYR A 1 86 ? 12.515 -13.952 7.302 1.00 40.91 86 TYR A C 1
ATOM 662 O O . TYR A 1 86 ? 12.600 -13.140 8.221 1.00 40.91 86 TYR A O 1
ATOM 670 N N . ARG A 1 87 ? 13.366 -13.954 6.276 1.00 44.28 87 ARG A N 1
ATOM 671 C CA . ARG A 1 87 ? 14.657 -13.253 6.190 1.00 44.28 87 ARG A CA 1
ATOM 672 C C . ARG A 1 87 ? 14.533 -11.723 6.188 1.00 44.28 87 ARG A C 1
ATOM 674 O O . ARG A 1 87 ? 14.777 -11.091 5.173 1.00 44.28 87 ARG A O 1
ATOM 681 N N . GLY A 1 88 ? 14.254 -11.145 7.355 1.00 41.31 88 GLY A N 1
ATOM 682 C CA . GLY A 1 88 ? 14.343 -9.712 7.614 1.00 41.31 88 GLY A CA 1
ATOM 683 C C . GLY A 1 88 ? 13.372 -8.899 6.772 1.00 41.31 88 GLY A C 1
ATOM 684 O O . GLY A 1 88 ? 13.809 -8.205 5.865 1.00 41.31 88 GLY A O 1
ATOM 685 N N . ALA A 1 89 ? 12.080 -8.963 7.090 1.00 48.91 89 ALA A N 1
ATOM 686 C CA . ALA A 1 89 ? 11.108 -8.043 6.528 1.00 48.91 89 ALA A CA 1
ATOM 687 C C . ALA A 1 89 ? 9.769 -8.017 7.302 1.00 48.91 89 ALA A C 1
ATOM 689 O O . ALA A 1 89 ? 9.506 -8.919 8.101 1.00 48.91 89 ALA A O 1
ATOM 690 N N . LEU A 1 90 ? 8.964 -6.955 7.145 1.00 56.38 90 LEU A N 1
ATOM 691 C CA . LEU A 1 90 ? 7.522 -6.930 7.394 1.00 56.38 90 LEU A CA 1
ATOM 692 C C . LEU A 1 90 ? 6.909 -8.018 6.516 1.00 56.38 90 LEU A C 1
ATOM 694 O O . LEU A 1 90 ? 6.476 -7.720 5.420 1.00 56.38 90 LEU A O 1
ATOM 698 N N . ASN A 1 91 ? 6.909 -9.260 6.977 1.00 69.31 91 ASN A N 1
ATOM 699 C CA . ASN A 1 91 ? 6.172 -10.325 6.319 1.00 69.31 91 ASN A CA 1
ATOM 700 C C . ASN A 1 91 ? 5.003 -10.627 7.232 1.00 69.31 91 ASN A C 1
ATOM 702 O O . ASN A 1 91 ? 5.157 -11.235 8.295 1.00 69.31 91 ASN A O 1
ATOM 706 N N . THR A 1 92 ? 3.850 -10.098 6.855 1.00 83.56 92 THR A N 1
ATOM 707 C CA . THR A 1 92 ? 2.588 -10.422 7.505 1.00 83.56 92 THR A CA 1
ATOM 708 C C . THR A 1 92 ? 2.164 -11.823 7.097 1.00 83.56 92 THR A C 1
ATOM 710 O O . THR A 1 92 ? 2.502 -12.299 6.012 1.00 83.56 92 THR A O 1
ATOM 713 N N . GLU A 1 93 ? 1.388 -12.488 7.951 1.00 88.75 93 GLU A N 1
ATOM 714 C CA . GLU A 1 93 ? 0.848 -13.810 7.620 1.00 88.75 93 GLU A CA 1
ATOM 715 C C . GLU A 1 93 ? 0.010 -13.766 6.335 1.00 88.75 93 GLU A C 1
ATOM 717 O O . GLU A 1 93 ? 0.006 -14.732 5.583 1.00 88.75 93 GLU A O 1
ATOM 722 N N . LEU A 1 94 ? -0.634 -12.629 6.029 1.00 92.69 94 LEU A N 1
ATOM 723 C CA . LEU A 1 94 ? -1.374 -12.458 4.779 1.00 92.69 94 LEU A CA 1
ATOM 724 C C . LEU A 1 94 ? -0.460 -12.474 3.545 1.00 92.69 94 LEU A C 1
ATOM 726 O O . LEU A 1 94 ? -0.794 -13.135 2.561 1.00 92.69 94 LEU A O 1
ATOM 730 N N . GLU A 1 95 ? 0.675 -11.768 3.588 1.00 91.56 95 GLU A N 1
ATOM 731 C CA . GLU A 1 95 ? 1.675 -11.825 2.516 1.00 91.56 95 GLU A CA 1
ATOM 732 C C . GLU A 1 95 ? 2.143 -13.269 2.334 1.00 91.56 95 GLU A C 1
ATOM 734 O O . GLU A 1 95 ? 1.969 -13.833 1.255 1.00 91.56 95 GLU A O 1
ATOM 739 N N . TYR A 1 96 ? 2.631 -13.909 3.399 1.00 89.06 96 TYR A N 1
ATOM 740 C CA . TYR A 1 96 ? 3.144 -15.278 3.326 1.00 89.06 96 TYR A CA 1
ATOM 741 C C . TYR A 1 96 ? 2.089 -16.272 2.821 1.00 89.06 96 TYR A C 1
ATOM 743 O O . TYR A 1 96 ? 2.334 -17.048 1.894 1.00 89.06 96 TYR A O 1
ATOM 751 N N . TRP A 1 97 ? 0.873 -16.200 3.364 1.00 93.69 97 TRP A N 1
ATOM 752 C CA . TRP A 1 97 ? -0.251 -17.005 2.907 1.00 93.69 97 TRP A CA 1
ATOM 753 C C . TRP A 1 97 ? -0.514 -16.807 1.413 1.00 93.69 97 TRP A C 1
ATOM 755 O O . TRP A 1 97 ? -0.721 -17.789 0.704 1.00 93.69 97 TRP A O 1
ATOM 765 N N . SER A 1 98 ? -0.467 -15.575 0.903 1.00 94.50 98 SER A N 1
ATOM 766 C CA . SER A 1 98 ? -0.698 -15.307 -0.523 1.00 94.50 98 SER A CA 1
ATOM 767 C C . SER A 1 98 ? 0.391 -15.883 -1.440 1.00 94.50 98 SER A C 1
ATOM 769 O O . SER A 1 98 ? 0.103 -16.248 -2.582 1.00 94.50 98 SER A O 1
ATOM 771 N N . GLN A 1 99 ? 1.619 -16.029 -0.932 1.00 91.56 99 GLN A N 1
ATOM 772 C CA . GLN A 1 99 ? 2.759 -16.596 -1.658 1.00 91.56 99 GLN A CA 1
ATOM 773 C C . GLN A 1 99 ? 2.765 -18.132 -1.678 1.00 91.56 99 GLN A C 1
ATOM 775 O O . GLN A 1 99 ? 3.359 -18.732 -2.576 1.00 91.56 99 GLN A O 1
ATOM 780 N N . GLU A 1 100 ? 2.091 -18.781 -0.728 1.00 90.69 100 GLU A N 1
ATOM 781 C CA . GLU A 1 100 ? 2.073 -20.246 -0.599 1.00 90.69 100 GLU A CA 1
ATOM 782 C C . GLU A 1 100 ? 0.724 -20.868 -0.997 1.00 90.69 100 GLU A C 1
ATOM 784 O O . GLU A 1 100 ? 0.676 -21.964 -1.555 1.00 90.69 100 GLU A O 1
ATOM 789 N N . SER A 1 101 ? -0.385 -20.158 -0.785 1.00 94.06 101 SER A N 1
ATOM 790 C CA . SER A 1 101 ? -1.748 -20.664 -0.971 1.00 94.06 101 SER A CA 1
ATOM 791 C C . SER A 1 101 ? -2.055 -21.052 -2.419 1.00 94.06 101 SER A C 1
ATOM 793 O O . SER A 1 101 ? -1.894 -20.261 -3.346 1.00 94.06 101 SER A O 1
ATOM 795 N N . GLU A 1 102 ? -2.605 -22.249 -2.624 1.00 94.75 102 GLU A N 1
ATOM 796 C CA . GLU A 1 102 ? -3.135 -22.691 -3.926 1.00 94.75 102 GLU A CA 1
ATOM 797 C C . GLU A 1 102 ? -4.423 -21.951 -4.329 1.00 94.75 102 GLU A C 1
ATOM 799 O O . GLU A 1 102 ? -4.859 -22.028 -5.475 1.00 94.75 102 GLU A O 1
ATOM 804 N N . ARG A 1 103 ? -5.045 -21.216 -3.394 1.00 95.81 103 ARG A N 1
ATOM 805 C CA . ARG A 1 103 ? -6.250 -20.407 -3.654 1.00 95.81 103 ARG A CA 1
ATOM 806 C C . ARG A 1 103 ? -5.937 -19.060 -4.304 1.00 95.81 103 ARG A C 1
ATOM 808 O O . ARG A 1 103 ? -6.869 -18.346 -4.659 1.00 95.81 103 ARG A O 1
ATOM 815 N N . VAL A 1 104 ? -4.657 -18.703 -4.407 1.00 97.12 104 VAL A N 1
ATOM 816 C CA . VAL A 1 104 ? -4.192 -17.426 -4.947 1.00 97.12 104 VAL A CA 1
ATOM 817 C C . VAL A 1 104 ? -3.341 -17.707 -6.176 1.00 97.12 104 VAL A C 1
ATOM 819 O O . VAL A 1 104 ? -2.239 -18.255 -6.078 1.00 97.12 104 VAL A O 1
ATOM 822 N N . GLN A 1 105 ? -3.856 -17.328 -7.347 1.00 97.25 105 GLN A N 1
ATOM 823 C CA . GLN A 1 105 ? -3.044 -17.352 -8.555 1.00 97.25 105 GLN A CA 1
ATOM 824 C C . GLN A 1 105 ? -2.041 -16.201 -8.492 1.00 97.25 105 GLN A C 1
ATOM 826 O O . GLN A 1 105 ? -2.401 -15.055 -8.226 1.00 97.25 105 GLN A O 1
ATOM 831 N N . ARG A 1 106 ? -0.776 -16.527 -8.747 1.00 96.25 106 ARG A N 1
ATOM 832 C CA . ARG A 1 106 ? 0.352 -15.609 -8.621 1.00 96.25 106 ARG A CA 1
ATOM 833 C C . ARG A 1 106 ? 1.322 -15.752 -9.783 1.00 96.25 106 ARG A C 1
ATOM 835 O O . ARG A 1 106 ? 1.359 -16.793 -10.445 1.00 96.25 106 ARG A O 1
ATOM 842 N N . TYR A 1 107 ? 2.103 -14.707 -10.017 1.00 96.38 107 TYR A N 1
ATOM 843 C CA . TYR A 1 107 ? 3.161 -14.689 -11.012 1.00 96.38 107 TYR A CA 1
ATOM 844 C C . TYR A 1 107 ? 4.461 -14.115 -10.428 1.00 96.38 107 TYR A C 1
ATOM 846 O O . TYR A 1 107 ? 4.430 -13.011 -9.893 1.00 96.38 107 TYR A O 1
ATOM 854 N N . PRO A 1 108 ? 5.609 -14.805 -10.539 1.00 94.38 108 PRO A N 1
ATOM 855 C CA . PRO A 1 108 ? 5.786 -16.166 -11.058 1.00 94.38 108 PRO A CA 1
ATOM 856 C C . PRO A 1 108 ? 4.946 -17.219 -10.315 1.00 94.38 108 PRO A C 1
ATOM 858 O O . PRO A 1 108 ? 4.547 -17.018 -9.178 1.00 94.38 108 PRO A O 1
ATOM 861 N N . SER A 1 109 ? 4.653 -18.355 -10.945 1.00 90.50 109 SER A N 1
ATOM 862 C CA . SER A 1 109 ? 3.785 -19.381 -10.336 1.00 90.50 109 SER A CA 1
ATOM 863 C C . SER A 1 109 ? 4.443 -20.151 -9.184 1.00 90.50 109 SER A C 1
ATOM 865 O O . SER A 1 109 ? 3.747 -20.669 -8.314 1.00 90.50 109 SER A O 1
ATOM 867 N N . HIS A 1 110 ? 5.777 -20.248 -9.177 1.00 83.62 110 HIS A N 1
ATOM 868 C CA . HIS A 1 110 ? 6.520 -21.074 -8.224 1.00 83.62 110 HIS A CA 1
ATOM 869 C C . HIS A 1 110 ? 7.806 -20.399 -7.747 1.00 83.62 110 HIS A C 1
ATOM 871 O O . HIS A 1 110 ? 8.480 -19.706 -8.511 1.00 83.62 110 HIS A O 1
ATOM 877 N N . SER A 1 111 ? 8.216 -20.708 -6.515 1.00 81.38 111 SER A N 1
ATOM 878 C CA . SER A 1 111 ? 9.443 -20.183 -5.899 1.00 81.38 111 SER A CA 1
ATOM 879 C C . SER A 1 111 ? 10.719 -20.518 -6.674 1.00 81.38 111 SER A C 1
ATOM 881 O O . SER A 1 111 ? 11.663 -19.729 -6.704 1.00 81.38 111 SER A O 1
ATOM 883 N N . SER A 1 112 ? 10.742 -21.645 -7.393 1.00 76.62 112 SER A N 1
ATOM 884 C CA . SER A 1 112 ? 11.858 -22.026 -8.269 1.00 76.62 112 SER A CA 1
ATOM 885 C C . SER A 1 112 ? 12.105 -21.033 -9.411 1.00 76.62 112 SER A C 1
ATOM 887 O O . SER A 1 112 ? 13.188 -21.031 -9.995 1.00 76.62 112 SER A O 1
ATOM 889 N N . GLN A 1 113 ? 11.119 -20.195 -9.739 1.00 87.06 113 GLN A N 1
ATOM 890 C CA . GLN A 1 113 ? 11.204 -19.180 -10.787 1.00 87.06 113 GLN A CA 1
ATOM 891 C C . GLN A 1 113 ? 11.684 -17.821 -10.256 1.00 87.06 113 GLN A C 1
ATOM 893 O O . GLN A 1 113 ? 11.975 -16.943 -11.064 1.00 87.06 113 GLN A O 1
ATOM 898 N N . LEU A 1 114 ? 11.829 -17.636 -8.936 1.00 86.00 114 LEU A N 1
ATOM 899 C CA . LEU A 1 114 ? 12.214 -16.343 -8.350 1.00 86.00 114 LEU A CA 1
ATOM 900 C C . LEU A 1 114 ? 13.615 -15.884 -8.769 1.00 86.00 114 LEU A C 1
ATOM 902 O O . LEU A 1 114 ? 13.834 -14.695 -8.965 1.00 86.00 114 LEU A O 1
ATOM 906 N N . ASN A 1 115 ? 14.557 -16.810 -8.980 1.00 86.75 115 ASN A N 1
ATOM 907 C CA . ASN A 1 115 ? 15.875 -16.454 -9.518 1.00 86.75 115 ASN A CA 1
ATOM 908 C C . ASN A 1 115 ? 15.766 -15.920 -10.952 1.00 86.75 115 ASN A C 1
ATOM 910 O O . ASN A 1 115 ? 16.308 -14.867 -11.259 1.00 86.75 115 ASN A O 1
ATOM 914 N N . GLN A 1 116 ? 15.010 -16.616 -11.809 1.00 88.88 116 GLN A N 1
ATOM 915 C CA . GLN A 1 116 ? 14.780 -16.172 -13.183 1.00 88.88 116 GLN A CA 1
ATOM 916 C C . GLN A 1 116 ? 14.062 -14.821 -13.213 1.00 88.88 116 GLN A C 1
ATOM 918 O O . GLN A 1 116 ? 14.394 -13.968 -14.030 1.00 88.88 116 GLN A O 1
ATOM 923 N N . TYR A 1 117 ? 13.088 -14.626 -12.331 1.00 91.12 117 TYR A N 1
ATOM 924 C CA . TYR A 1 117 ? 12.391 -13.359 -12.184 1.00 91.12 117 TYR A CA 1
ATOM 925 C C . TYR A 1 117 ? 13.349 -12.234 -11.774 1.00 91.12 117 TYR A C 1
ATOM 927 O O . TYR A 1 117 ? 13.388 -11.211 -12.448 1.00 91.12 117 TYR A O 1
ATOM 935 N N . ALA A 1 118 ? 14.196 -12.445 -10.764 1.00 88.50 118 ALA A N 1
ATOM 936 C CA . ALA A 1 118 ? 15.201 -11.464 -10.353 1.00 88.50 118 ALA A CA 1
ATOM 937 C C . ALA A 1 118 ? 16.201 -11.125 -11.477 1.00 88.50 118 ALA A C 1
ATOM 939 O O . ALA A 1 118 ? 16.563 -9.960 -11.647 1.00 88.50 118 ALA A O 1
ATOM 940 N N . ASP A 1 119 ? 16.614 -12.119 -12.269 1.00 90.00 119 ASP A N 1
ATOM 941 C CA . ASP A 1 119 ? 17.540 -11.927 -13.390 1.00 90.00 119 ASP A CA 1
ATOM 942 C C . ASP A 1 119 ? 16.904 -11.149 -14.553 1.00 90.00 119 ASP A C 1
ATOM 944 O O . ASP A 1 119 ? 17.585 -10.349 -15.199 1.00 90.00 119 ASP A O 1
ATOM 948 N N . ASN A 1 120 ? 15.602 -11.353 -14.793 1.00 91.12 120 ASN A N 1
ATOM 949 C CA . ASN A 1 120 ? 14.824 -10.738 -15.876 1.00 91.12 120 ASN A CA 1
ATOM 950 C C . ASN A 1 120 ? 13.932 -9.577 -15.400 1.00 91.12 120 ASN A C 1
ATOM 952 O O . ASN A 1 120 ? 12.969 -9.217 -16.076 1.00 91.12 120 ASN A O 1
ATOM 956 N N . SER A 1 121 ? 14.245 -8.997 -14.244 1.00 93.38 121 SER A N 1
ATOM 957 C CA . SER A 1 121 ? 13.546 -7.841 -13.689 1.00 93.38 121 SER A CA 1
ATOM 958 C C . SER A 1 121 ? 14.264 -6.532 -14.025 1.00 93.38 121 SER A C 1
ATOM 960 O O . SER A 1 121 ? 15.490 -6.488 -14.181 1.00 93.38 121 SER A O 1
ATOM 962 N N . LEU A 1 122 ? 13.522 -5.422 -14.030 1.00 92.88 122 LEU A N 1
ATOM 963 C CA . LEU A 1 122 ? 14.078 -4.067 -14.058 1.00 92.88 122 LEU A CA 1
ATOM 964 C C . LEU A 1 122 ? 15.045 -3.799 -12.893 1.00 92.88 122 LEU A C 1
ATOM 966 O O . LEU A 1 122 ? 15.905 -2.918 -12.992 1.00 92.88 122 LEU A O 1
ATOM 970 N N . TYR A 1 123 ? 14.961 -4.576 -11.810 1.00 92.25 123 TYR A N 1
ATOM 971 C CA . TYR A 1 123 ? 15.837 -4.459 -10.649 1.00 92.25 123 TYR A CA 1
ATOM 972 C C . TYR A 1 123 ? 17.138 -5.261 -10.730 1.00 92.25 123 TYR A C 1
ATOM 974 O O . TYR A 1 123 ? 17.981 -5.079 -9.844 1.00 92.25 123 TYR A O 1
ATOM 982 N N . SER A 1 124 ? 17.334 -6.051 -11.792 1.00 89.75 124 SER A N 1
ATOM 983 C CA . SER A 1 124 ? 18.509 -6.902 -12.023 1.00 89.75 124 SER A CA 1
ATOM 984 C C . SER A 1 124 ? 19.856 -6.146 -11.897 1.00 89.75 124 SER A C 1
ATOM 986 O O . SER A 1 124 ? 19.948 -4.949 -12.209 1.00 89.75 124 SER A O 1
ATOM 988 N N . PRO A 1 125 ? 20.943 -6.791 -11.423 1.00 86.19 125 PRO A N 1
ATOM 989 C CA . PRO A 1 125 ? 20.972 -8.123 -10.807 1.00 86.19 125 PRO A CA 1
ATOM 990 C C . PRO A 1 125 ? 20.243 -8.132 -9.457 1.00 86.19 125 PRO A C 1
ATOM 992 O O . PRO A 1 125 ? 19.925 -7.064 -8.932 1.00 86.19 125 PRO A O 1
ATOM 995 N N . GLU A 1 126 ? 20.034 -9.329 -8.896 1.00 80.75 126 GLU A N 1
ATOM 996 C CA . GLU A 1 126 ? 19.346 -9.564 -7.615 1.00 80.75 126 GLU A CA 1
ATOM 997 C C . GLU A 1 126 ? 19.531 -8.437 -6.579 1.00 80.75 126 GLU A C 1
ATOM 999 O O . GLU A 1 126 ? 20.642 -7.953 -6.305 1.00 80.75 126 GLU A O 1
ATOM 1004 N N . MET A 1 127 ? 18.417 -8.002 -5.988 1.00 81.81 127 MET A N 1
ATOM 1005 C CA . MET A 1 127 ? 18.443 -6.963 -4.968 1.00 81.81 127 MET A CA 1
ATOM 1006 C C . MET A 1 127 ? 19.110 -7.485 -3.699 1.00 81.81 127 MET A C 1
ATOM 1008 O O . MET A 1 127 ? 19.079 -8.676 -3.384 1.00 81.81 127 MET A O 1
ATOM 1012 N N . ARG A 1 128 ? 19.771 -6.577 -2.974 1.00 77.44 128 ARG A N 1
ATOM 1013 C CA . ARG A 1 128 ? 20.447 -6.910 -1.724 1.00 77.44 128 ARG A CA 1
ATOM 1014 C C . ARG A 1 128 ? 20.163 -5.869 -0.659 1.00 77.44 128 ARG A C 1
ATOM 1016 O O . ARG A 1 128 ? 20.552 -4.713 -0.817 1.00 77.44 128 ARG A O 1
ATOM 1023 N N . THR A 1 129 ? 19.584 -6.310 0.447 1.00 69.50 129 THR A N 1
ATOM 1024 C CA . THR A 1 129 ? 19.370 -5.513 1.653 1.00 69.50 129 THR A CA 1
ATOM 1025 C C . THR A 1 129 ? 20.476 -5.830 2.651 1.00 69.50 129 THR A C 1
ATOM 1027 O O . THR A 1 129 ? 20.632 -6.967 3.090 1.00 69.50 129 THR A O 1
ATOM 1030 N N . MET A 1 130 ? 21.308 -4.835 2.980 1.00 68.81 130 MET A N 1
ATOM 1031 C CA . MET A 1 130 ? 22.450 -5.001 3.902 1.00 68.81 130 MET A CA 1
ATOM 1032 C C . MET A 1 130 ? 23.383 -6.180 3.536 1.00 68.81 130 MET A C 1
ATOM 1034 O O . MET A 1 130 ? 23.957 -6.835 4.402 1.00 68.81 130 MET A O 1
ATOM 1038 N N . GLY A 1 131 ? 23.541 -6.454 2.237 1.00 68.69 131 GLY A N 1
ATOM 1039 C CA . GLY A 1 131 ? 24.387 -7.532 1.711 1.00 68.69 131 GLY A CA 1
ATOM 1040 C C . GLY A 1 131 ? 23.705 -8.899 1.587 1.00 68.69 131 GLY A C 1
ATOM 1041 O O . GLY A 1 131 ? 24.251 -9.774 0.907 1.00 68.69 131 GLY A O 1
ATOM 1042 N N . VAL A 1 132 ? 22.511 -9.071 2.160 1.00 70.00 132 VAL A N 1
ATOM 1043 C CA . VAL A 1 132 ? 21.685 -10.281 2.040 1.00 70.00 132 VAL A CA 1
ATOM 1044 C C . VAL A 1 132 ? 20.826 -10.182 0.785 1.00 70.00 132 VAL A C 1
ATOM 1046 O O . VAL A 1 132 ? 20.304 -9.111 0.496 1.00 70.00 132 VAL A O 1
ATOM 1049 N N . LYS A 1 133 ? 20.703 -11.280 0.030 1.00 75.62 133 LYS A N 1
ATOM 1050 C CA . LYS A 1 133 ? 19.802 -11.357 -1.126 1.00 75.62 133 LYS A CA 1
ATOM 1051 C C . LYS A 1 133 ? 18.363 -11.083 -0.679 1.00 75.62 133 LYS A C 1
ATOM 1053 O O . LYS A 1 133 ? 17.893 -11.721 0.261 1.00 75.62 133 LYS A O 1
ATOM 1058 N N . THR A 1 134 ? 17.702 -10.185 -1.392 1.00 76.19 134 THR A N 1
ATOM 1059 C CA . THR A 1 134 ? 16.279 -9.885 -1.259 1.00 76.19 134 THR A CA 1
ATOM 1060 C C . THR A 1 134 ? 15.594 -10.442 -2.497 1.00 76.19 134 THR A C 1
ATOM 1062 O O . THR A 1 134 ? 15.920 -10.032 -3.614 1.00 76.19 134 THR A O 1
ATOM 1065 N N . ASP A 1 135 ? 14.724 -11.429 -2.303 1.00 81.50 135 ASP A N 1
ATOM 1066 C CA . ASP A 1 135 ? 13.908 -11.963 -3.390 1.00 81.50 135 ASP A CA 1
ATOM 1067 C C . ASP A 1 135 ? 12.831 -10.933 -3.765 1.00 81.50 135 ASP A C 1
ATOM 1069 O O . ASP A 1 135 ? 12.388 -10.163 -2.914 1.00 81.50 135 ASP A O 1
ATOM 1073 N N . LEU A 1 136 ? 12.468 -10.887 -5.050 1.00 88.88 136 LEU A N 1
ATOM 1074 C CA . LEU A 1 136 ? 11.341 -10.078 -5.503 1.00 88.88 136 LEU A CA 1
ATOM 1075 C C . LEU A 1 136 ? 10.034 -10.801 -5.202 1.00 88.88 136 LEU A C 1
ATOM 1077 O O . LEU A 1 136 ? 9.939 -12.020 -5.371 1.00 88.88 136 LEU A O 1
ATOM 1081 N N . ASP A 1 137 ? 9.030 -10.026 -4.830 1.00 91.31 137 ASP A N 1
ATOM 1082 C CA . ASP A 1 137 ? 7.733 -10.523 -4.422 1.00 91.31 137 ASP A CA 1
ATOM 1083 C C . ASP A 1 137 ? 6.851 -10.914 -5.607 1.00 91.31 137 ASP A C 1
ATOM 1085 O O . ASP A 1 137 ? 6.998 -10.439 -6.741 1.00 91.31 137 ASP A O 1
ATOM 1089 N N . TYR A 1 138 ? 5.925 -11.828 -5.331 1.00 94.81 138 TYR A N 1
ATOM 1090 C CA . TYR A 1 138 ? 4.994 -12.341 -6.321 1.00 94.81 138 TYR A CA 1
ATOM 1091 C C . TYR A 1 138 ? 3.946 -11.293 -6.675 1.00 94.81 138 TYR A C 1
ATOM 1093 O O . TYR A 1 138 ? 3.574 -10.461 -5.857 1.00 94.81 138 TYR A O 1
ATOM 1101 N N . ILE A 1 139 ? 3.413 -11.384 -7.887 1.00 97.56 139 ILE A N 1
ATOM 1102 C CA . ILE A 1 139 ? 2.352 -10.515 -8.386 1.00 97.56 139 ILE A CA 1
ATOM 1103 C C . ILE A 1 139 ? 1.040 -11.291 -8.356 1.00 97.56 139 ILE A C 1
ATOM 1105 O O . ILE A 1 139 ? 0.964 -12.413 -8.861 1.00 97.56 139 ILE A O 1
ATOM 1109 N N . VAL A 1 140 ? 0.001 -10.694 -7.785 1.00 98.25 140 VAL A N 1
ATOM 1110 C CA . VAL A 1 140 ? -1.356 -11.251 -7.714 1.00 98.25 140 VAL A CA 1
ATOM 1111 C C . VAL A 1 140 ? -2.354 -10.296 -8.360 1.00 98.25 140 VAL A C 1
ATOM 1113 O O . VAL A 1 140 ? -2.057 -9.118 -8.557 1.00 98.25 140 VAL A O 1
ATOM 1116 N N . ASN A 1 141 ? -3.547 -10.800 -8.676 1.00 98.31 141 ASN A N 1
ATOM 1117 C CA . ASN A 1 141 ? -4.656 -9.990 -9.172 1.00 98.31 141 ASN A CA 1
ATOM 1118 C C . ASN A 1 141 ? -5.789 -9.935 -8.141 1.00 98.31 141 ASN A C 1
ATOM 1120 O O . ASN A 1 141 ? -6.288 -10.974 -7.704 1.00 98.31 141 ASN A O 1
ATOM 1124 N N . ILE A 1 142 ? -6.218 -8.726 -7.782 1.00 97.81 142 ILE A N 1
ATOM 1125 C CA . ILE A 1 142 ? -7.424 -8.478 -6.988 1.00 97.81 142 ILE A CA 1
ATOM 1126 C C . ILE A 1 142 ? -8.288 -7.470 -7.734 1.00 97.81 142 ILE A C 1
ATOM 1128 O O . ILE A 1 142 ? -7.904 -6.316 -7.918 1.00 97.81 142 ILE A O 1
ATOM 1132 N N . ASN A 1 143 ? -9.486 -7.890 -8.131 1.00 95.62 143 ASN A N 1
ATOM 1133 C CA . ASN A 1 143 ? -10.471 -7.046 -8.803 1.00 95.62 143 ASN A CA 1
ATOM 1134 C C . ASN A 1 143 ? -9.900 -6.324 -10.044 1.00 95.62 143 ASN A C 1
ATOM 1136 O O . ASN A 1 143 ? -10.201 -5.159 -10.309 1.00 95.62 143 ASN A O 1
ATOM 1140 N N . GLY A 1 144 ? -9.031 -7.007 -10.792 1.00 95.69 144 GLY A N 1
ATOM 1141 C CA . GLY A 1 144 ? -8.364 -6.478 -11.982 1.00 95.69 144 GLY A CA 1
ATOM 1142 C C . GLY A 1 144 ? -7.139 -5.601 -11.702 1.00 95.69 144 GLY A C 1
ATOM 1143 O O . GLY A 1 144 ? -6.561 -5.096 -12.661 1.00 95.69 144 GLY A O 1
ATOM 1144 N N . VAL A 1 145 ? -6.744 -5.402 -10.439 1.00 97.38 145 VAL A N 1
ATOM 1145 C CA . VAL A 1 145 ? -5.508 -4.705 -10.046 1.00 97.38 145 VAL A CA 1
ATOM 1146 C C . VAL A 1 145 ? -4.397 -5.721 -9.847 1.00 97.38 145 VAL A C 1
ATOM 1148 O O . VAL A 1 145 ? -4.559 -6.666 -9.083 1.00 97.38 145 VAL A O 1
ATOM 1151 N N . TYR A 1 146 ? -3.271 -5.506 -10.522 1.00 97.94 146 TYR A N 1
ATOM 1152 C CA . TYR A 1 146 ? -2.059 -6.306 -10.399 1.00 97.94 146 TYR A CA 1
ATOM 1153 C C . TYR A 1 146 ? -1.141 -5.637 -9.378 1.00 97.94 146 TYR A C 1
ATOM 1155 O O . TYR A 1 146 ? -0.754 -4.486 -9.558 1.00 97.94 146 TYR A O 1
ATOM 1163 N N . LEU A 1 147 ? -0.794 -6.342 -8.309 1.00 97.62 147 LEU A N 1
ATOM 1164 C CA . LEU A 1 147 ? -0.008 -5.814 -7.192 1.00 97.62 147 LEU A CA 1
ATOM 1165 C C . LEU A 1 147 ? 0.997 -6.856 -6.703 1.00 97.62 147 LEU A C 1
ATOM 1167 O O . LEU A 1 147 ? 0.767 -8.055 -6.869 1.00 97.62 147 LEU A O 1
ATOM 1171 N N . GLY A 1 148 ? 2.084 -6.397 -6.088 1.00 96.69 148 GLY A N 1
ATOM 1172 C CA . GLY A 1 148 ? 2.989 -7.275 -5.353 1.00 96.69 148 GLY A CA 1
ATOM 1173 C C . GLY A 1 148 ? 2.399 -7.749 -4.030 1.00 96.69 148 GLY A C 1
ATOM 1174 O O . GLY A 1 148 ? 1.584 -7.052 -3.419 1.00 96.69 148 GLY A O 1
ATOM 1175 N N . THR A 1 149 ? 2.789 -8.943 -3.589 1.00 95.00 149 THR A N 1
ATOM 1176 C CA . THR A 1 149 ? 2.359 -9.505 -2.301 1.00 95.00 149 THR A CA 1
ATOM 1177 C C . THR A 1 149 ? 2.880 -8.707 -1.104 1.00 95.00 149 THR A C 1
ATOM 1179 O O . THR A 1 149 ? 2.197 -8.627 -0.083 1.00 95.00 149 THR A O 1
ATOM 1182 N N . ASP A 1 150 ? 4.008 -8.020 -1.254 1.00 92.19 150 ASP A N 1
ATOM 1183 C CA . ASP A 1 150 ? 4.632 -7.142 -0.259 1.00 92.19 150 ASP A CA 1
ATOM 1184 C C . ASP A 1 150 ? 3.676 -6.022 0.183 1.00 92.19 150 ASP A C 1
ATOM 1186 O O . ASP A 1 150 ? 3.653 -5.602 1.348 1.00 92.19 150 ASP A O 1
ATOM 1190 N N . LYS A 1 151 ? 2.777 -5.603 -0.718 1.00 95.38 151 LYS A N 1
ATOM 1191 C CA . LYS A 1 151 ? 1.758 -4.588 -0.440 1.00 95.38 151 LYS A CA 1
ATOM 1192 C C . LYS A 1 151 ? 0.811 -5.002 0.686 1.00 95.38 151 LYS A C 1
ATOM 1194 O O .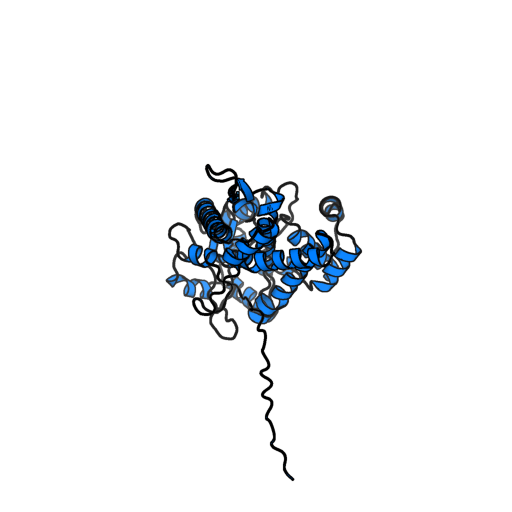 LYS A 1 151 ? 0.280 -4.130 1.370 1.00 95.38 151 LYS A O 1
ATOM 1199 N N . PHE A 1 152 ? 0.619 -6.296 0.953 1.00 94.94 152 PHE A N 1
ATOM 1200 C CA . PHE A 1 152 ? -0.191 -6.750 2.092 1.00 94.94 152 PHE A CA 1
ATOM 1201 C C . PHE A 1 152 ? 0.472 -6.466 3.435 1.00 94.94 152 PHE A C 1
ATOM 1203 O O . PHE A 1 152 ? -0.212 -6.145 4.410 1.00 94.94 152 PHE A O 1
ATOM 1210 N N . SER A 1 153 ? 1.798 -6.503 3.485 1.00 90.94 153 SER A N 1
ATOM 1211 C CA . SER A 1 153 ? 2.537 -6.148 4.688 1.00 90.94 153 SER A CA 1
ATOM 1212 C C . SER A 1 153 ? 2.618 -4.646 4.911 1.00 90.94 153 SER A C 1
ATOM 1214 O O . SER A 1 153 ? 2.554 -4.182 6.054 1.00 90.94 153 SER A O 1
ATOM 1216 N N . HIS A 1 154 ? 2.636 -3.871 3.832 1.00 92.50 154 HIS A N 1
ATOM 1217 C CA . HIS A 1 154 ? 2.369 -2.437 3.882 1.00 92.50 154 HIS A CA 1
ATOM 1218 C C . HIS A 1 154 ? 0.952 -2.140 4.393 1.00 92.50 154 HIS A C 1
ATOM 1220 O O . HIS A 1 154 ? 0.770 -1.377 5.345 1.00 92.50 154 HIS A O 1
ATOM 1226 N N . PHE A 1 155 ? -0.052 -2.814 3.841 1.00 95.56 155 PHE A N 1
ATOM 1227 C CA . PHE A 1 155 ? -1.450 -2.658 4.227 1.00 95.56 155 PHE A CA 1
ATOM 1228 C C . PHE A 1 155 ? -1.699 -2.991 5.704 1.00 95.56 155 PHE A C 1
ATOM 1230 O O . PHE A 1 155 ? -2.242 -2.173 6.440 1.00 95.56 155 PHE A O 1
ATOM 1237 N N . LEU A 1 156 ? -1.263 -4.147 6.197 1.00 93.81 156 LEU A N 1
ATOM 1238 C CA . LEU A 1 156 ? -1.545 -4.538 7.581 1.00 93.81 156 LEU A CA 1
ATOM 1239 C C . LEU A 1 156 ? -0.508 -3.982 8.566 1.00 93.81 156 LEU A C 1
ATOM 1241 O O . LEU A 1 156 ? -0.869 -3.350 9.560 1.00 93.81 156 LEU A O 1
ATOM 1245 N N . GLY A 1 157 ? 0.783 -4.184 8.299 1.00 89.38 157 GLY A N 1
ATOM 1246 C CA . GLY A 1 157 ? 1.862 -3.819 9.220 1.00 89.38 157 GLY A CA 1
ATOM 1247 C C . GLY A 1 157 ? 2.130 -2.321 9.270 1.00 89.38 157 GLY A C 1
ATOM 1248 O O . GLY A 1 157 ? 2.062 -1.699 10.334 1.00 89.38 157 GLY A O 1
ATOM 1249 N N . SER A 1 158 ? 2.387 -1.701 8.121 1.00 89.81 158 SER A N 1
ATOM 1250 C CA . SER A 1 158 ? 2.575 -0.245 8.080 1.00 89.81 158 SER A CA 1
ATOM 1251 C C . SER A 1 158 ? 1.257 0.506 8.302 1.00 89.81 158 SER A C 1
ATOM 1253 O O . SER A 1 158 ? 1.264 1.541 8.973 1.00 89.81 158 SER A O 1
ATOM 1255 N N . GLY A 1 159 ? 0.117 -0.032 7.857 1.00 93.62 159 GLY A N 1
ATOM 1256 C CA . GLY A 1 159 ? -1.209 0.504 8.185 1.00 93.62 159 GLY A CA 1
ATOM 1257 C C . GLY A 1 159 ? -1.493 0.547 9.692 1.00 93.62 159 GLY A C 1
ATOM 1258 O O . GLY A 1 159 ? -1.980 1.564 10.197 1.00 93.62 159 GLY A O 1
ATOM 1259 N N . TYR A 1 160 ? -1.094 -0.486 10.446 1.00 93.94 160 TYR A N 1
ATOM 1260 C CA . TYR A 1 160 ? -1.099 -0.458 11.915 1.00 93.94 160 TYR A CA 1
ATOM 1261 C C . TYR A 1 160 ? -0.254 0.701 12.467 1.00 93.94 160 TYR A C 1
ATOM 1263 O O . TYR A 1 160 ? -0.704 1.457 13.332 1.00 93.94 160 TYR A O 1
ATOM 1271 N N . GLU A 1 161 ? 0.968 0.886 11.961 1.00 91.31 161 GLU A N 1
ATOM 1272 C CA . GLU A 1 161 ? 1.862 1.954 12.417 1.00 91.31 161 GLU A CA 1
ATOM 1273 C C . GLU A 1 161 ? 1.312 3.361 12.115 1.00 91.31 161 GLU A C 1
ATOM 1275 O O . GLU A 1 161 ? 1.503 4.275 12.933 1.00 91.31 161 GLU A O 1
ATOM 1280 N N . TYR A 1 162 ? 0.596 3.538 10.999 1.00 92.94 162 TYR A N 1
ATOM 1281 C CA . TYR A 1 162 ? -0.152 4.763 10.698 1.00 92.94 162 TYR A CA 1
ATOM 1282 C C . TYR A 1 162 ? -1.277 4.980 11.706 1.00 92.94 162 TYR A C 1
ATOM 1284 O O . TYR A 1 162 ? -1.357 6.052 12.310 1.00 92.94 162 TYR A O 1
ATOM 1292 N N . TYR A 1 163 ? -2.135 3.976 11.908 1.00 95.31 163 TYR A N 1
ATOM 1293 C CA . TYR A 1 163 ? -3.304 4.096 12.777 1.00 95.31 163 TYR A CA 1
ATOM 1294 C C . TYR A 1 163 ? -2.909 4.354 14.234 1.00 95.31 163 TYR A C 1
ATOM 1296 O O . TYR A 1 163 ? -3.430 5.271 14.870 1.00 95.31 163 TYR A O 1
ATOM 1304 N N . LYS A 1 164 ? -1.884 3.655 14.733 1.00 94.38 164 LYS A N 1
ATOM 1305 C CA . LYS A 1 164 ? -1.296 3.891 16.059 1.00 94.38 164 LYS A CA 1
ATOM 1306 C C . LYS A 1 164 ? -0.825 5.336 16.239 1.00 94.38 164 LYS A C 1
ATOM 1308 O O . LYS A 1 164 ? -1.068 5.945 17.280 1.00 94.38 164 LYS A O 1
ATOM 1313 N N . ARG A 1 165 ? -0.134 5.898 15.240 1.00 94.81 165 ARG A N 1
ATOM 1314 C CA . ARG A 1 165 ? 0.320 7.302 15.269 1.00 94.81 165 ARG A CA 1
ATOM 1315 C C . ARG A 1 165 ? -0.853 8.260 15.221 1.00 94.81 165 ARG A C 1
ATOM 1317 O O . ARG A 1 165 ? -0.886 9.188 16.017 1.00 94.81 165 ARG A O 1
ATOM 1324 N N . TYR A 1 166 ? -1.816 8.011 14.343 1.00 95.62 166 TYR A N 1
ATOM 1325 C CA . TYR A 1 166 ? -3.037 8.799 14.258 1.00 95.62 166 TYR A CA 1
ATOM 1326 C C . TYR A 1 166 ? -3.749 8.878 15.617 1.00 95.62 166 TYR A C 1
ATOM 1328 O O . TYR A 1 166 ? -3.975 9.980 16.113 1.00 95.62 166 TYR A O 1
ATOM 1336 N N . LEU A 1 167 ? -4.004 7.740 16.273 1.00 96.19 167 LEU A N 1
ATOM 1337 C CA . LEU A 1 167 ? -4.629 7.704 17.601 1.00 96.19 167 LEU A CA 1
ATOM 1338 C C . LEU A 1 167 ? -3.791 8.427 18.665 1.00 96.19 167 LEU A C 1
ATOM 1340 O O . LEU A 1 167 ? -4.332 9.183 19.472 1.00 96.19 167 LEU A O 1
ATOM 1344 N N . ARG A 1 168 ? -2.462 8.258 18.642 1.00 96.75 168 ARG A N 1
ATOM 1345 C CA . ARG A 1 168 ? -1.556 8.986 19.541 1.00 96.75 168 ARG A CA 1
ATOM 1346 C C . ARG A 1 168 ? -1.668 10.498 19.351 1.00 96.75 168 ARG A C 1
ATOM 1348 O O . ARG A 1 168 ? -1.752 11.232 20.330 1.00 96.75 168 ARG A O 1
ATOM 1355 N N . GLU A 1 169 ? -1.677 10.975 18.115 1.00 96.31 169 GLU A N 1
ATOM 1356 C CA . GLU A 1 169 ? -1.776 12.403 17.823 1.00 96.31 169 GLU A CA 1
ATOM 1357 C C . GLU A 1 169 ? -3.145 12.982 18.204 1.00 96.31 169 GLU A C 1
ATOM 1359 O O . GLU A 1 169 ? -3.195 14.083 18.755 1.00 96.31 169 GLU A O 1
ATOM 1364 N N . LEU A 1 170 ? -4.233 12.224 18.021 1.00 94.69 170 LEU A N 1
ATOM 1365 C CA . LEU A 1 170 ? -5.543 12.595 18.565 1.00 94.69 170 LEU A CA 1
ATOM 1366 C C . LEU A 1 170 ? -5.499 12.730 20.094 1.00 94.69 170 LEU A C 1
ATOM 1368 O O . LEU A 1 170 ? -5.992 13.717 20.638 1.00 94.69 170 LEU A O 1
ATOM 1372 N N . SER A 1 171 ? -4.862 11.782 20.793 1.00 96.00 171 SER A N 1
ATOM 1373 C CA . SER A 1 171 ? -4.717 11.836 22.258 1.00 96.00 171 SER A CA 1
ATOM 1374 C C . SER A 1 171 ? -3.879 13.031 22.735 1.00 96.00 171 SER A C 1
ATOM 1376 O O . SER A 1 171 ? -4.087 13.536 23.835 1.00 96.00 171 SER A O 1
ATOM 1378 N N . ASN A 1 172 ? -2.988 13.537 21.876 1.00 97.00 172 ASN A N 1
ATOM 1379 C CA . ASN A 1 172 ? -2.201 14.748 22.114 1.00 97.00 172 ASN A CA 1
ATOM 1380 C C . ASN A 1 172 ? -2.972 16.044 21.786 1.00 97.00 172 ASN A C 1
ATOM 1382 O O . ASN A 1 172 ? -2.391 17.128 21.837 1.00 97.00 172 ASN A O 1
ATOM 1386 N N . GLY A 1 173 ? -4.258 15.953 21.434 1.00 96.75 173 GLY A N 1
ATOM 1387 C CA . GLY A 1 173 ? -5.123 17.100 21.163 1.00 96.75 173 GLY A CA 1
ATOM 1388 C C . GLY A 1 173 ? -5.039 17.652 19.739 1.00 96.75 173 GLY A C 1
ATOM 1389 O O . GLY A 1 173 ? -5.596 18.720 19.484 1.00 96.75 173 GLY A O 1
ATOM 1390 N N . LYS A 1 174 ? -4.369 16.961 18.806 1.00 93.50 174 LYS A N 1
ATOM 1391 C CA . LYS A 1 174 ? -4.395 17.349 17.389 1.00 93.50 174 LYS A CA 1
ATOM 1392 C C . LYS A 1 174 ? -5.749 17.029 16.763 1.00 93.50 174 LYS A C 1
ATOM 1394 O O . LYS A 1 174 ? -6.411 16.058 17.131 1.00 93.50 174 LYS A O 1
ATOM 1399 N N . SER A 1 175 ? -6.141 17.812 15.763 1.00 89.75 175 SER A N 1
ATOM 1400 C CA . SER A 1 175 ? -7.313 17.491 14.947 1.00 89.75 175 SER A CA 1
ATOM 1401 C C . SER A 1 175 ? -7.098 16.210 14.130 1.00 89.75 175 SER A C 1
ATOM 1403 O O . SER A 1 175 ? -5.966 15.814 13.844 1.00 89.7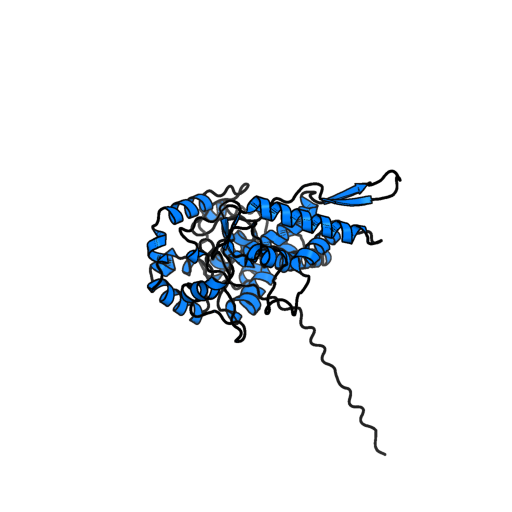5 175 SER A O 1
ATOM 1405 N N . SER A 1 176 ? -8.192 15.585 13.678 1.00 86.94 176 SER A N 1
ATOM 1406 C CA . SER A 1 176 ? -8.128 14.404 12.802 1.00 86.94 176 SER A CA 1
ATOM 1407 C C . SER A 1 176 ? -7.268 14.637 11.561 1.00 86.94 176 SER A C 1
ATOM 1409 O O . SER A 1 176 ? -6.541 13.735 11.152 1.00 86.94 176 SER A O 1
ATOM 1411 N N . ILE A 1 177 ? -7.334 15.828 10.959 1.00 86.44 177 ILE A N 1
ATOM 1412 C CA . ILE A 1 177 ? -6.559 16.120 9.754 1.00 86.44 177 ILE A CA 1
ATOM 1413 C C . ILE A 1 177 ? -5.067 16.259 10.072 1.00 86.44 177 ILE A C 1
ATOM 1415 O O . ILE A 1 177 ? -4.240 15.688 9.369 1.00 86.44 177 ILE A O 1
ATOM 1419 N N . GLU A 1 178 ? -4.701 16.926 11.168 1.00 89.81 178 GLU A N 1
ATOM 1420 C CA . GLU A 1 178 ? -3.304 17.052 11.604 1.00 89.81 178 GLU A CA 1
ATOM 1421 C C . GLU A 1 178 ? -2.696 15.706 12.011 1.00 89.81 178 GLU A C 1
ATOM 1423 O O . GLU A 1 178 ? -1.544 15.414 11.676 1.00 89.81 178 GLU A O 1
ATOM 1428 N N . ALA A 1 179 ? -3.466 14.870 12.711 1.00 91.81 179 ALA A N 1
ATOM 1429 C CA . ALA A 1 179 ? -3.060 13.521 13.087 1.00 91.81 179 ALA A CA 1
ATOM 1430 C C . ALA A 1 179 ? -2.798 12.654 11.844 1.00 91.81 179 ALA A C 1
ATOM 1432 O O . ALA A 1 179 ? -1.777 11.970 11.757 1.00 91.81 179 ALA A O 1
ATOM 1433 N N . GLN A 1 180 ? -3.681 12.738 10.847 1.00 91.44 180 GLN A N 1
ATOM 1434 C CA . GLN A 1 180 ? -3.540 12.019 9.585 1.00 91.44 180 GLN A CA 1
ATOM 1435 C C . GLN A 1 180 ? -2.347 12.521 8.757 1.00 91.44 180 GLN A C 1
ATOM 1437 O O . GLN A 1 180 ? -1.583 11.708 8.241 1.00 91.44 180 GLN A O 1
ATOM 1442 N N . LEU A 1 181 ? -2.134 13.840 8.680 1.00 90.44 181 LEU A N 1
ATOM 1443 C CA . LEU A 1 181 ? -0.946 14.425 8.047 1.00 90.44 181 LEU A CA 1
ATOM 1444 C C . LEU A 1 181 ? 0.345 13.948 8.722 1.00 90.44 181 LEU A C 1
ATOM 1446 O O . LEU A 1 181 ? 1.286 13.577 8.028 1.00 90.44 181 LEU A O 1
ATOM 1450 N N . THR A 1 182 ? 0.368 13.899 10.058 1.00 90.81 182 THR A N 1
ATOM 1451 C CA . THR A 1 182 ? 1.529 13.424 10.832 1.00 90.81 182 THR A CA 1
ATOM 1452 C C . THR A 1 182 ? 1.841 11.952 10.522 1.00 90.81 182 THR A C 1
ATOM 1454 O O . THR A 1 182 ? 3.006 11.581 10.371 1.00 90.81 182 THR A O 1
ATOM 1457 N N . ALA A 1 183 ? 0.814 11.102 10.402 1.00 91.25 183 ALA A N 1
ATOM 1458 C CA . ALA A 1 183 ? 0.991 9.694 10.042 1.00 91.25 183 ALA A CA 1
ATOM 1459 C C . ALA A 1 183 ? 1.563 9.526 8.621 1.00 91.25 183 ALA A C 1
ATOM 1461 O O . ALA A 1 183 ? 2.510 8.760 8.434 1.00 91.25 183 ALA A O 1
ATOM 1462 N N . ILE A 1 184 ? 1.050 10.288 7.645 1.00 91.75 184 ILE A N 1
ATOM 1463 C CA . ILE A 1 184 ? 1.559 10.271 6.264 1.00 91.75 184 ILE A CA 1
ATOM 1464 C C . ILE A 1 184 ? 3.001 10.798 6.215 1.00 91.75 184 ILE A C 1
ATOM 1466 O O . ILE A 1 184 ? 3.856 10.170 5.597 1.00 91.75 184 ILE A O 1
ATOM 1470 N N . GLU A 1 185 ? 3.307 11.908 6.894 1.00 90.62 185 GLU A N 1
ATOM 1471 C CA . GLU A 1 185 ? 4.661 12.480 6.944 1.00 90.62 185 GLU A CA 1
ATOM 1472 C C . GLU A 1 185 ? 5.676 11.454 7.466 1.00 90.62 185 GLU A C 1
ATOM 1474 O O . GLU A 1 185 ? 6.714 11.231 6.837 1.00 90.62 185 GLU A O 1
ATOM 1479 N N . TRP A 1 186 ? 5.354 10.765 8.567 1.00 88.31 186 TRP A N 1
ATOM 1480 C CA . TRP A 1 186 ? 6.209 9.711 9.113 1.00 88.31 186 TRP A CA 1
ATOM 1481 C C . TRP A 1 186 ? 6.537 8.637 8.068 1.00 88.31 186 TRP A C 1
ATOM 1483 O O . TRP A 1 186 ? 7.697 8.245 7.927 1.00 88.31 186 TRP A O 1
ATOM 1493 N N . ALA A 1 187 ? 5.540 8.196 7.309 1.00 85.06 187 ALA A N 1
ATOM 1494 C CA . ALA A 1 187 ? 5.711 7.147 6.319 1.00 85.06 187 ALA A CA 1
ATOM 1495 C C . ALA A 1 187 ? 6.537 7.580 5.111 1.00 85.06 187 ALA A C 1
ATOM 1497 O O . ALA A 1 187 ? 7.424 6.841 4.686 1.00 85.06 187 ALA A O 1
ATOM 1498 N N . THR A 1 188 ? 6.332 8.809 4.622 1.00 86.12 188 THR A N 1
ATOM 1499 C CA . THR A 1 188 ? 7.190 9.372 3.566 1.00 86.12 188 THR A CA 1
ATOM 1500 C C . THR A 1 188 ? 8.661 9.400 3.990 1.00 86.12 188 THR A C 1
ATOM 1502 O O . THR A 1 188 ? 9.549 9.136 3.176 1.00 86.12 188 THR A O 1
ATOM 1505 N N . GLY A 1 189 ? 8.926 9.662 5.277 1.00 81.69 189 GLY A N 1
ATOM 1506 C CA . GLY A 1 189 ? 10.267 9.653 5.856 1.00 81.69 189 GLY A CA 1
ATOM 1507 C C . GLY A 1 189 ? 10.860 8.254 6.034 1.00 81.69 189 GLY A C 1
ATOM 1508 O O . GLY A 1 189 ? 12.065 8.081 5.832 1.00 81.69 189 GLY A O 1
ATOM 1509 N N . MET A 1 190 ? 10.040 7.258 6.387 1.00 78.62 190 MET A N 1
ATOM 1510 C CA . MET A 1 190 ? 10.466 5.854 6.432 1.00 78.62 190 MET A CA 1
ATOM 1511 C C . MET A 1 190 ? 10.872 5.364 5.046 1.00 78.62 190 MET A C 1
ATOM 1513 O O . MET A 1 190 ? 11.926 4.736 4.918 1.00 78.62 190 MET A O 1
ATOM 1517 N N . GLU A 1 191 ? 10.100 5.733 4.024 1.00 78.75 191 GLU A N 1
ATOM 1518 C CA . GLU A 1 191 ? 10.320 5.235 2.672 1.00 78.75 191 GLU A CA 1
ATOM 1519 C C . GLU A 1 191 ? 11.470 5.934 1.933 1.00 78.75 191 GLU A C 1
ATOM 1521 O O . GLU A 1 191 ? 12.300 5.314 1.270 1.00 78.75 191 GLU A O 1
ATOM 1526 N N . GLY A 1 192 ? 11.678 7.224 2.203 1.00 65.75 192 GLY A N 1
ATOM 1527 C CA . GLY A 1 192 ? 12.912 7.922 1.815 1.00 65.75 192 GLY A CA 1
ATOM 1528 C C . GLY A 1 192 ? 14.135 7.529 2.654 1.00 65.75 192 GLY A C 1
ATOM 1529 O O . GLY A 1 192 ? 15.229 8.078 2.472 1.00 65.75 192 GLY A O 1
ATOM 1530 N N . GLY A 1 193 ? 13.951 6.643 3.630 1.00 69.38 193 GLY A N 1
ATOM 1531 C CA . GLY A 1 193 ? 14.894 6.342 4.687 1.00 69.38 193 GLY A CA 1
ATOM 1532 C C . GLY A 1 193 ? 15.231 4.863 4.753 1.00 69.38 193 GLY A C 1
ATOM 1533 O O . GLY A 1 193 ? 16.016 4.363 3.956 1.00 69.38 193 GLY A O 1
ATOM 1534 N N . LEU A 1 194 ? 14.731 4.225 5.803 1.00 57.69 194 LEU A N 1
ATOM 1535 C CA . LEU A 1 194 ? 15.173 2.918 6.266 1.00 57.69 194 LEU A CA 1
ATOM 1536 C C . LEU A 1 194 ? 14.519 1.745 5.532 1.00 57.69 194 LEU A C 1
ATOM 1538 O O . LEU A 1 194 ? 15.006 0.629 5.672 1.00 57.69 194 LEU A O 1
ATOM 1542 N N . LEU A 1 195 ? 13.425 1.983 4.809 1.00 58.88 195 LEU A N 1
ATOM 1543 C CA . LEU A 1 195 ? 12.707 0.927 4.097 1.00 58.88 195 LEU A CA 1
ATOM 1544 C C . LEU A 1 195 ? 13.072 0.947 2.607 1.00 58.88 195 LEU A C 1
ATOM 1546 O O . LEU A 1 195 ? 13.640 -0.027 2.134 1.00 58.88 195 LEU A O 1
ATOM 1550 N N . GLY A 1 196 ? 12.920 2.090 1.937 1.00 65.50 196 GLY A N 1
ATOM 1551 C CA . GLY A 1 196 ? 13.234 2.235 0.515 1.00 65.50 196 GLY A CA 1
ATOM 1552 C C . GLY A 1 196 ? 14.623 2.803 0.191 1.00 65.50 196 GLY A C 1
ATOM 1553 O O . GLY A 1 196 ? 15.654 2.116 0.206 1.00 65.50 196 GLY A O 1
ATOM 1554 N N . VAL A 1 197 ? 14.683 4.094 -0.165 1.00 67.25 197 VAL A N 1
ATOM 1555 C CA . VAL A 1 197 ? 15.744 4.653 -1.037 1.00 67.25 197 VAL A CA 1
ATOM 1556 C C . VAL A 1 197 ? 17.157 4.479 -0.500 1.00 67.25 197 VAL A C 1
ATOM 1558 O O . VAL A 1 197 ? 18.086 4.269 -1.285 1.00 67.25 197 VAL A O 1
ATOM 1561 N N . LYS A 1 198 ? 17.372 4.594 0.815 1.00 68.88 198 LYS A N 1
ATOM 1562 C CA . LYS A 1 198 ? 18.733 4.475 1.367 1.00 68.88 198 LYS A CA 1
ATOM 1563 C C . LYS A 1 198 ? 19.194 3.027 1.483 1.00 68.88 198 LYS A C 1
ATOM 1565 O O . LYS A 1 198 ? 20.400 2.811 1.575 1.00 68.88 198 LYS A O 1
ATOM 1570 N N . VAL A 1 199 ? 18.269 2.070 1.499 1.00 66.38 199 VAL A N 1
ATOM 1571 C CA . VAL A 1 199 ? 18.569 0.653 1.727 1.00 66.38 199 VAL A CA 1
ATOM 1572 C C . VAL A 1 199 ? 18.610 -0.111 0.411 1.00 66.38 199 VAL A C 1
ATOM 1574 O O . VAL A 1 199 ? 19.632 -0.719 0.097 1.00 66.38 199 VAL A O 1
ATOM 1577 N N . VAL A 1 200 ? 17.548 -0.023 -0.386 1.00 74.88 200 VAL A N 1
ATOM 1578 C CA . VAL A 1 200 ? 17.375 -0.800 -1.627 1.00 74.88 200 VAL A CA 1
ATOM 1579 C C . VAL A 1 200 ? 17.416 0.057 -2.896 1.00 74.88 200 VAL A C 1
ATOM 1581 O O . VAL A 1 200 ? 17.687 -0.443 -4.001 1.00 74.88 200 VAL A O 1
ATOM 1584 N N . GLY A 1 201 ? 17.286 1.377 -2.735 1.00 82.62 201 GLY A N 1
ATOM 1585 C CA . GLY A 1 201 ? 17.413 2.348 -3.820 1.00 82.62 201 GLY A CA 1
ATOM 1586 C C . GLY A 1 201 ? 16.114 2.647 -4.561 1.00 82.62 201 GLY A C 1
ATOM 1587 O O . GLY A 1 201 ? 16.205 3.283 -5.612 1.00 82.62 201 GLY A O 1
ATOM 1588 N N . VAL A 1 202 ? 14.974 2.210 -4.031 1.00 88.31 202 VAL A N 1
ATOM 1589 C CA . VAL A 1 202 ? 13.620 2.405 -4.567 1.00 88.31 202 VAL A CA 1
ATOM 1590 C C . VAL A 1 202 ? 12.817 3.250 -3.572 1.00 88.31 202 VAL A C 1
ATOM 1592 O O . VAL A 1 202 ? 13.070 3.184 -2.376 1.00 88.31 202 VAL A O 1
ATOM 1595 N N . TYR A 1 203 ? 11.953 4.129 -4.071 1.00 91.88 203 TYR A N 1
ATOM 1596 C CA . TYR A 1 203 ? 10.912 4.817 -3.306 1.00 91.88 203 TYR A CA 1
ATOM 1597 C C . TYR A 1 203 ? 9.576 4.423 -3.929 1.00 91.88 203 TYR A C 1
ATOM 1599 O O . TYR A 1 203 ? 9.265 4.906 -5.031 1.00 91.88 203 TYR A O 1
ATOM 1607 N N . SER A 1 204 ? 8.813 3.564 -3.266 1.00 92.62 204 SER A N 1
ATOM 1608 C CA . SER A 1 204 ? 7.545 3.071 -3.793 1.00 92.62 204 SER A CA 1
ATOM 1609 C C . SER A 1 204 ? 6.377 3.947 -3.343 1.00 92.62 204 SER A C 1
ATOM 1611 O O . SER A 1 204 ? 6.048 4.080 -2.162 1.00 92.62 204 SER A O 1
ATOM 1613 N N . TYR A 1 205 ? 5.709 4.568 -4.314 1.00 93.31 205 TYR A N 1
ATOM 1614 C CA . TYR A 1 205 ? 4.452 5.275 -4.058 1.00 93.31 205 TYR A CA 1
ATOM 1615 C C . TYR A 1 205 ? 3.287 4.304 -3.862 1.00 93.31 205 TYR A C 1
ATOM 1617 O O . TYR A 1 205 ? 2.297 4.664 -3.223 1.00 93.31 205 TYR A O 1
ATOM 1625 N N . ALA A 1 206 ? 3.406 3.085 -4.392 1.00 94.31 206 ALA A N 1
ATOM 1626 C CA . ALA A 1 206 ? 2.430 2.028 -4.190 1.00 94.31 206 ALA A CA 1
ATOM 1627 C C . ALA A 1 206 ? 2.458 1.508 -2.748 1.00 94.31 206 ALA A C 1
ATOM 1629 O O . ALA A 1 206 ? 1.394 1.282 -2.172 1.00 94.31 206 ALA A O 1
ATOM 1630 N N . ASP A 1 207 ? 3.635 1.438 -2.123 1.00 93.94 207 ASP A N 1
ATOM 1631 C CA . ASP A 1 207 ? 3.767 1.135 -0.693 1.00 93.94 207 ASP A CA 1
ATOM 1632 C C . ASP A 1 207 ? 3.090 2.189 0.176 1.00 93.94 207 ASP A C 1
ATOM 1634 O O . ASP A 1 207 ? 2.342 1.861 1.096 1.00 93.94 207 ASP A O 1
ATOM 1638 N N . LEU A 1 208 ? 3.308 3.476 -0.120 1.00 93.94 208 LEU A N 1
ATOM 1639 C CA . LEU A 1 208 ? 2.667 4.570 0.616 1.00 93.94 208 LEU A CA 1
ATOM 1640 C C . LEU A 1 208 ? 1.141 4.524 0.510 1.00 93.94 208 LEU A C 1
ATOM 1642 O O . LEU A 1 208 ? 0.456 4.788 1.503 1.00 93.94 208 LEU A O 1
ATOM 1646 N N . GLU A 1 209 ? 0.616 4.178 -0.664 1.00 95.06 209 GLU A N 1
ATOM 1647 C CA . GLU A 1 209 ? -0.816 3.975 -0.846 1.00 95.06 209 GLU A CA 1
ATOM 1648 C C . GLU A 1 209 ? -1.313 2.753 -0.067 1.00 95.06 209 GLU A C 1
ATOM 1650 O O . GLU A 1 209 ? -2.302 2.870 0.655 1.00 95.06 209 GLU A O 1
ATOM 1655 N N . ALA A 1 210 ? -0.637 1.605 -0.155 1.00 95.88 210 ALA A N 1
ATOM 1656 C CA . ALA A 1 210 ? -1.017 0.402 0.582 1.00 95.88 210 ALA A CA 1
ATOM 1657 C C . ALA A 1 210 ? -1.031 0.657 2.099 1.00 95.88 210 ALA A C 1
ATOM 1659 O O . ALA A 1 210 ? -2.021 0.350 2.768 1.00 95.88 210 ALA A O 1
ATOM 1660 N N . ASN A 1 211 ? -0.007 1.336 2.629 1.00 94.38 211 ASN A N 1
ATOM 1661 C CA . ASN A 1 211 ? 0.035 1.781 4.024 1.00 94.38 211 ASN A CA 1
ATOM 1662 C C . ASN A 1 211 ? -1.200 2.616 4.396 1.00 94.38 211 ASN A C 1
ATOM 1664 O O . ASN A 1 211 ? -1.828 2.409 5.438 1.00 94.38 211 ASN A O 1
ATOM 1668 N N . TYR A 1 212 ? -1.535 3.597 3.552 1.00 95.25 212 TYR A N 1
ATOM 1669 C CA . TYR A 1 212 ? -2.636 4.518 3.805 1.00 95.25 212 TYR A CA 1
ATOM 1670 C C . TYR A 1 212 ? -3.997 3.819 3.735 1.00 95.25 212 TYR A C 1
ATOM 1672 O O . TYR A 1 212 ? -4.874 4.094 4.554 1.00 95.25 212 TYR A O 1
ATOM 1680 N N . GLN A 1 213 ? -4.168 2.877 2.812 1.00 96.06 213 GLN A N 1
ATOM 1681 C CA . GLN A 1 213 ? -5.376 2.063 2.714 1.00 96.06 213 GLN A CA 1
ATOM 1682 C C . GLN A 1 213 ? -5.545 1.151 3.933 1.00 96.06 213 GLN A C 1
ATOM 1684 O O . GLN A 1 213 ? -6.654 1.006 4.443 1.00 96.06 213 GLN A O 1
ATOM 1689 N N . GLY A 1 214 ? -4.448 0.629 4.481 1.00 96.06 214 GLY A N 1
ATOM 1690 C CA . GLY A 1 214 ? -4.449 -0.112 5.743 1.00 96.06 214 GLY A CA 1
ATOM 1691 C C . GLY A 1 214 ? -4.919 0.717 6.931 1.00 96.06 214 GLY A C 1
ATOM 1692 O O . GLY A 1 214 ? -5.735 0.285 7.746 1.00 96.06 214 GLY A O 1
ATOM 1693 N N . PHE A 1 215 ? -4.448 1.961 6.990 1.00 95.62 215 PHE A N 1
ATOM 1694 C CA . PHE A 1 215 ? -4.936 2.957 7.938 1.00 95.62 215 PHE A CA 1
ATOM 1695 C C . PHE A 1 215 ? -6.433 3.248 7.774 1.00 95.62 215 PHE A C 1
ATOM 1697 O O . PHE A 1 215 ? -7.142 3.358 8.777 1.00 95.62 215 PHE A O 1
ATOM 1704 N N . LEU A 1 216 ? -6.924 3.370 6.537 1.00 94.62 216 LEU A N 1
ATOM 1705 C CA . LEU A 1 216 ? -8.349 3.572 6.279 1.00 94.62 216 LEU A CA 1
ATOM 1706 C C . LEU A 1 216 ? -9.180 2.369 6.718 1.00 94.62 216 LEU A C 1
ATOM 1708 O O . LEU A 1 216 ? -10.198 2.575 7.369 1.00 94.62 216 LEU A O 1
ATOM 1712 N N . MET A 1 217 ? -8.731 1.141 6.454 1.00 96.38 217 MET A N 1
ATOM 1713 C CA . MET A 1 217 ? -9.410 -0.061 6.942 1.00 96.38 217 MET A CA 1
ATOM 1714 C C . MET A 1 217 ? -9.518 -0.050 8.471 1.00 96.38 217 MET A C 1
ATOM 1716 O O . MET A 1 217 ? -10.604 -0.241 9.014 1.00 96.38 217 MET A O 1
ATOM 1720 N N . ALA A 1 218 ? -8.424 0.260 9.172 1.00 96.62 218 ALA A N 1
ATOM 1721 C CA . ALA A 1 218 ? -8.423 0.365 10.630 1.00 96.62 218 ALA A CA 1
ATOM 1722 C C . ALA A 1 218 ? -9.428 1.411 11.148 1.00 96.62 218 ALA A C 1
ATOM 1724 O O . ALA A 1 218 ? -10.127 1.192 12.139 1.00 96.62 218 ALA A O 1
ATOM 1725 N N . LYS A 1 219 ? -9.546 2.556 10.470 1.00 93.81 219 LYS A N 1
ATOM 1726 C CA . LYS A 1 219 ? -10.561 3.563 10.804 1.00 93.81 219 LYS A CA 1
ATOM 1727 C C . LYS A 1 219 ? -11.978 3.071 10.525 1.00 93.81 219 LYS A C 1
ATOM 1729 O O . LYS A 1 219 ? -12.851 3.216 11.381 1.00 93.81 219 LYS A O 1
ATOM 1734 N N . ASP A 1 220 ? -12.190 2.486 9.353 1.00 93.88 220 ASP A N 1
ATOM 1735 C CA . ASP A 1 220 ? -13.486 2.019 8.872 1.00 93.88 220 ASP A CA 1
ATOM 1736 C C . ASP A 1 220 ? -14.078 0.927 9.764 1.00 93.88 220 ASP A C 1
ATOM 1738 O O . ASP A 1 220 ? -15.300 0.900 9.927 1.00 93.88 220 ASP A O 1
ATOM 1742 N N . LEU A 1 221 ? -13.237 0.110 10.419 1.00 95.19 221 LEU A N 1
ATOM 1743 C CA . LEU A 1 221 ? -13.675 -0.842 11.446 1.00 95.19 221 LEU A CA 1
ATOM 1744 C C . LEU A 1 221 ? -14.638 -0.196 12.456 1.00 95.19 221 LEU A C 1
ATOM 1746 O O . LEU A 1 221 ? -15.627 -0.814 12.842 1.00 95.19 221 LEU A O 1
ATOM 1750 N N . CYS A 1 222 ? -14.405 1.068 12.811 1.00 91.69 222 CYS A N 1
ATOM 1751 C CA . CYS A 1 222 ? -15.274 1.841 13.694 1.00 91.69 222 CYS A CA 1
ATOM 1752 C C . CYS A 1 222 ? -16.163 2.837 12.942 1.00 91.69 222 CYS A C 1
ATOM 1754 O O . CYS A 1 222 ? -17.369 2.880 13.165 1.00 91.69 222 CYS A O 1
ATOM 1756 N N . GLU A 1 223 ? -15.591 3.651 12.051 1.00 89.00 223 GLU A N 1
ATOM 1757 C CA . GLU A 1 223 ? -16.287 4.786 11.423 1.00 89.00 223 GLU A CA 1
ATOM 1758 C C . GLU A 1 223 ? -17.390 4.349 10.446 1.00 89.00 223 GLU A C 1
ATOM 1760 O O . GLU A 1 223 ? -18.365 5.079 10.256 1.00 89.00 223 GLU A O 1
ATOM 1765 N N . LYS A 1 224 ? -17.277 3.145 9.869 1.00 87.44 224 LYS A N 1
ATOM 1766 C CA . LYS A 1 224 ? -18.313 2.527 9.026 1.00 87.44 224 LYS A CA 1
ATOM 1767 C C . LYS A 1 224 ? -19.105 1.436 9.751 1.00 87.44 224 LYS A C 1
ATOM 1769 O O . LYS A 1 224 ? -19.880 0.732 9.111 1.00 87.44 224 LYS A O 1
ATOM 1774 N N . ASN A 1 225 ? -18.949 1.318 11.073 1.00 88.12 225 ASN A N 1
ATOM 1775 C CA . ASN A 1 225 ? -19.604 0.305 11.907 1.00 88.12 225 ASN A CA 1
ATOM 1776 C C . ASN A 1 225 ? -19.389 -1.133 11.402 1.00 88.12 225 ASN A C 1
ATOM 1778 O O . ASN A 1 225 ? -20.308 -1.949 11.464 1.00 88.12 225 ASN A O 1
ATOM 1782 N N . LEU A 1 226 ? -18.195 -1.455 10.883 1.00 91.94 226 LEU A N 1
ATOM 1783 C CA . LEU A 1 226 ? -17.884 -2.852 10.558 1.00 91.94 226 LEU A CA 1
ATOM 1784 C C . LEU A 1 226 ? -17.801 -3.687 11.839 1.00 91.94 226 LEU A C 1
ATOM 1786 O O . LEU A 1 226 ? -18.188 -4.850 11.839 1.00 91.94 226 LEU A O 1
ATOM 1790 N N . LEU A 1 227 ? -17.341 -3.085 12.937 1.00 95.25 227 LEU A N 1
ATOM 1791 C CA . LEU A 1 227 ? -17.393 -3.654 14.274 1.00 95.25 227 LEU A CA 1
ATOM 1792 C C . LEU A 1 227 ? -18.620 -3.161 15.037 1.00 95.25 227 LEU A C 1
ATOM 1794 O O . LEU A 1 227 ? -18.996 -1.988 14.970 1.00 95.25 227 LEU A O 1
ATOM 1798 N N . ALA A 1 228 ? -19.183 -4.046 15.851 1.00 93.31 228 ALA A N 1
ATOM 1799 C CA . ALA A 1 228 ? -20.212 -3.702 16.818 1.00 93.31 228 ALA A CA 1
ATOM 1800 C C . ALA A 1 228 ? -19.950 -4.388 18.160 1.00 93.31 228 ALA A C 1
ATOM 1802 O O . ALA A 1 228 ? -19.533 -5.542 18.210 1.00 93.31 228 ALA A O 1
ATOM 1803 N N . TYR A 1 229 ? -20.252 -3.695 19.258 1.00 92.69 229 TYR A N 1
ATOM 1804 C CA . TYR A 1 229 ? -20.296 -4.298 20.588 1.00 92.69 229 TYR A CA 1
ATOM 1805 C C . TYR A 1 229 ? -21.726 -4.770 20.856 1.00 92.69 229 TYR A C 1
ATOM 1807 O O . TYR A 1 229 ? -22.638 -3.962 21.069 1.00 92.69 229 TYR A O 1
ATOM 1815 N N . ARG A 1 230 ? -21.953 -6.079 20.735 1.00 88.94 230 ARG A N 1
ATOM 1816 C CA . ARG A 1 230 ? -23.284 -6.693 20.744 1.00 88.94 230 ARG A CA 1
ATOM 1817 C C . ARG A 1 230 ? -23.466 -7.571 21.964 1.00 88.94 230 ARG A C 1
ATOM 1819 O O . ARG A 1 230 ? -22.554 -8.257 22.407 1.00 88.94 230 ARG A O 1
ATOM 1826 N N . LYS A 1 231 ? -24.696 -7.590 22.457 1.00 85.56 231 LYS A N 1
ATOM 1827 C CA . LYS A 1 231 ? -25.126 -8.543 23.469 1.00 85.56 231 LYS A CA 1
ATOM 1828 C C . LYS A 1 231 ? -25.150 -9.954 22.873 1.00 85.56 231 LYS A C 1
ATOM 1830 O O . LYS A 1 231 ? -25.706 -10.147 21.792 1.00 85.56 231 LYS A O 1
ATOM 1835 N N . GLN A 1 232 ? -24.561 -10.916 23.569 1.00 74.44 232 GLN A N 1
ATOM 1836 C CA . GLN A 1 232 ? -24.444 -12.316 23.157 1.00 74.44 232 GLN A CA 1
ATOM 1837 C C . GLN A 1 232 ? -24.883 -13.219 24.314 1.00 74.44 232 GLN A C 1
ATOM 1839 O O . GLN A 1 232 ? -24.562 -12.932 25.460 1.00 74.44 232 GLN A O 1
ATOM 1844 N N . GLY A 1 233 ? -25.596 -14.308 24.015 1.00 65.38 233 GLY A N 1
ATOM 1845 C CA . GLY A 1 233 ? -26.073 -15.263 25.023 1.00 65.38 233 GLY A CA 1
ATOM 1846 C C . GLY A 1 233 ? -27.503 -15.034 25.532 1.00 65.38 233 GLY A C 1
ATOM 1847 O O . GLY A 1 233 ? -28.206 -14.110 25.122 1.00 65.38 233 GLY A O 1
ATOM 1848 N N . VAL A 1 234 ? -27.952 -15.959 26.389 1.00 61.66 234 VAL A N 1
ATOM 1849 C CA . VAL A 1 234 ? -29.282 -15.951 27.040 1.00 61.66 234 VAL A CA 1
ATOM 1850 C C . VAL A 1 234 ? -29.237 -15.184 28.367 1.00 61.66 234 VAL A C 1
ATOM 1852 O O . VAL A 1 234 ? -30.271 -14.751 28.871 1.00 61.66 234 VAL A O 1
ATOM 1855 N N . ASP A 1 235 ? -28.046 -15.016 28.943 1.00 62.06 235 ASP A N 1
ATOM 1856 C CA . ASP A 1 235 ? -27.826 -14.187 30.115 1.00 62.06 235 ASP A CA 1
ATOM 1857 C C . ASP A 1 235 ? -27.720 -12.717 29.695 1.00 62.06 235 ASP A C 1
ATOM 1859 O O . ASP A 1 235 ? -26.973 -12.326 28.803 1.00 62.06 235 ASP A O 1
ATOM 1863 N N . ASP A 1 236 ? -28.511 -11.860 30.335 1.00 63.06 236 ASP A N 1
ATOM 1864 C CA . ASP A 1 236 ? -28.699 -10.473 29.909 1.00 63.06 236 ASP A CA 1
ATOM 1865 C C . ASP A 1 236 ? -27.460 -9.561 30.098 1.00 63.06 236 ASP A C 1
ATOM 1867 O O . ASP A 1 236 ? -27.566 -8.337 29.977 1.00 63.06 236 ASP A O 1
ATOM 1871 N N . THR A 1 237 ? -26.291 -10.140 30.376 1.00 71.94 237 THR A N 1
ATOM 1872 C CA . THR A 1 237 ? -25.099 -9.472 30.908 1.00 71.94 237 THR A CA 1
ATOM 1873 C C . THR A 1 237 ? -23.858 -9.554 30.021 1.00 71.94 237 THR A C 1
ATOM 1875 O O . THR A 1 237 ? -22.928 -8.785 30.256 1.00 71.94 237 THR A O 1
ATOM 1878 N N . THR A 1 238 ? -23.818 -10.430 29.013 1.00 81.12 238 THR A N 1
ATOM 1879 C CA . THR A 1 238 ? -22.598 -10.663 28.221 1.00 81.12 238 THR A CA 1
ATOM 1880 C C . THR A 1 238 ? -22.615 -9.862 26.918 1.00 81.12 238 THR A C 1
ATOM 1882 O O . THR A 1 238 ? -23.552 -9.949 26.123 1.00 81.12 238 THR A O 1
ATOM 1885 N N . TYR A 1 239 ? -21.573 -9.060 26.694 1.00 88.38 239 TYR A N 1
ATOM 1886 C CA . TYR A 1 239 ? -21.388 -8.265 25.480 1.00 88.38 239 TYR A CA 1
ATOM 1887 C C . TYR A 1 239 ? -20.036 -8.580 24.860 1.00 88.38 239 TYR A C 1
ATOM 1889 O O . TYR A 1 239 ? -19.034 -8.620 25.566 1.00 88.38 239 TYR A O 1
ATOM 1897 N N . LEU A 1 240 ? -20.023 -8.784 23.547 1.00 91.56 240 LEU A N 1
ATOM 1898 C CA . LEU A 1 240 ? -18.849 -9.165 22.778 1.00 91.56 240 LEU A CA 1
ATOM 1899 C C . LEU A 1 240 ? -18.711 -8.261 21.553 1.00 91.56 240 LEU A C 1
ATOM 1901 O O . LEU A 1 240 ? -19.704 -7.837 20.951 1.00 91.56 240 LEU A O 1
ATOM 1905 N N . TRP A 1 241 ? -17.473 -7.991 21.160 1.00 94.94 241 TRP A N 1
ATOM 1906 C CA . TRP A 1 241 ? -17.177 -7.381 19.873 1.00 94.94 241 TRP A CA 1
ATOM 1907 C C . TRP A 1 241 ? -17.404 -8.391 18.752 1.00 94.94 241 TRP A C 1
ATOM 1909 O O . TRP A 1 241 ? -16.916 -9.519 18.814 1.00 94.94 241 TRP A O 1
ATOM 1919 N N . VAL A 1 242 ? -18.139 -7.986 17.723 1.00 95.19 242 VAL A N 1
ATOM 1920 C CA . VAL A 1 242 ? -18.409 -8.797 16.534 1.00 95.19 242 VAL A CA 1
ATOM 1921 C C . VAL A 1 242 ? -18.087 -8.007 15.275 1.00 95.19 242 VAL A C 1
ATOM 1923 O O . VAL A 1 242 ? -18.211 -6.780 15.252 1.00 95.19 242 VAL A O 1
ATOM 1926 N N . LEU A 1 243 ? -17.708 -8.726 14.222 1.00 96.69 243 LEU A N 1
ATOM 1927 C CA . LEU A 1 243 ? -17.650 -8.188 12.872 1.00 96.69 243 LEU A CA 1
ATOM 1928 C C . LEU A 1 243 ? -19.077 -8.185 12.302 1.00 96.69 243 LEU A C 1
ATOM 1930 O O . LEU A 1 243 ? -19.580 -9.211 11.852 1.00 96.69 243 LEU A O 1
ATOM 1934 N N . GLU A 1 244 ? -19.750 -7.043 12.400 1.00 95.06 244 GLU A N 1
ATOM 1935 C CA . GLU A 1 244 ? -21.133 -6.830 11.958 1.00 95.06 244 GLU A CA 1
ATOM 1936 C C . GLU A 1 244 ? -21.242 -6.836 10.427 1.00 95.06 244 GLU A C 1
ATOM 1938 O O . GLU A 1 244 ? -22.199 -7.371 9.858 1.00 95.06 244 GLU A O 1
ATOM 1943 N N . HIS A 1 245 ? -20.251 -6.254 9.750 1.00 93.94 245 HIS A N 1
ATOM 1944 C CA . HIS A 1 245 ? -20.193 -6.192 8.295 1.00 93.94 245 HIS A CA 1
ATOM 1945 C C . HIS A 1 245 ? -18.851 -6.722 7.792 1.00 93.94 245 HIS A C 1
ATOM 1947 O O . HIS A 1 245 ? -17.809 -6.319 8.314 1.00 93.94 245 HIS A O 1
ATOM 1953 N N . PRO A 1 246 ? -18.860 -7.617 6.786 1.00 95.81 246 PRO A N 1
ATOM 1954 C CA . PRO A 1 246 ? -17.629 -8.165 6.256 1.00 95.81 246 PRO A CA 1
ATOM 1955 C C . PRO A 1 246 ? -16.819 -7.079 5.549 1.00 95.81 246 PRO A C 1
ATOM 1957 O O . PRO A 1 246 ? -17.364 -6.195 4.889 1.00 95.81 246 PRO A O 1
ATOM 1960 N N . ILE A 1 247 ? -15.506 -7.195 5.660 1.00 95.31 247 ILE A N 1
ATOM 1961 C CA . ILE A 1 247 ? -14.539 -6.379 4.942 1.00 95.31 247 ILE A CA 1
ATOM 1962 C C . ILE A 1 247 ? -14.467 -6.875 3.495 1.00 95.31 247 ILE A C 1
ATOM 1964 O O . ILE A 1 247 ? -14.245 -8.068 3.260 1.00 95.31 247 ILE A O 1
ATOM 1968 N N . ASP A 1 248 ? -14.607 -5.971 2.527 1.00 95.44 248 ASP A N 1
ATOM 1969 C CA . ASP A 1 248 ? -14.254 -6.233 1.132 1.00 95.44 248 ASP A CA 1
ATOM 1970 C C . ASP A 1 248 ? -12.894 -5.592 0.831 1.00 95.44 248 ASP A C 1
ATOM 1972 O O . ASP A 1 248 ? -12.737 -4.375 0.860 1.00 95.44 248 ASP A O 1
ATOM 1976 N N . ILE A 1 249 ? -11.883 -6.409 0.533 1.00 95.69 249 ILE A N 1
ATOM 1977 C CA . ILE A 1 249 ? -10.530 -5.937 0.229 1.00 95.69 249 ILE A CA 1
ATOM 1978 C C . ILE A 1 249 ? -10.503 -5.029 -1.007 1.00 95.69 249 ILE A C 1
ATOM 1980 O O . ILE A 1 249 ? -9.613 -4.189 -1.132 1.00 95.69 249 ILE A O 1
ATOM 1984 N N . SER A 1 250 ? -11.486 -5.156 -1.907 1.00 92.81 250 SER A N 1
ATOM 1985 C CA . SER A 1 250 ? -11.591 -4.296 -3.089 1.00 92.81 250 SER A CA 1
ATOM 1986 C C . SER A 1 250 ? -12.042 -2.863 -2.783 1.00 92.81 250 SER A C 1
ATOM 1988 O O . SER A 1 250 ? -11.893 -2.001 -3.647 1.00 92.81 250 SER A O 1
ATOM 1990 N N . ASP A 1 251 ? -12.491 -2.579 -1.555 1.00 91.56 251 ASP A N 1
ATOM 1991 C CA . ASP A 1 251 ? -12.709 -1.205 -1.081 1.00 91.56 251 ASP A CA 1
ATOM 1992 C C . ASP A 1 251 ? -11.386 -0.466 -0.808 1.00 91.56 251 ASP A C 1
ATOM 1994 O O . ASP A 1 251 ? -11.360 0.766 -0.761 1.00 91.56 251 ASP A O 1
ATOM 1998 N N . TYR A 1 252 ? -10.286 -1.211 -0.648 1.00 94.25 252 TYR A N 1
ATOM 1999 C CA . TYR A 1 252 ? -8.971 -0.693 -0.262 1.00 94.25 252 TYR A CA 1
ATOM 2000 C C . TYR A 1 252 ? -7.921 -0.873 -1.365 1.00 94.25 252 TYR A C 1
ATOM 2002 O O . TYR A 1 252 ? -7.133 0.040 -1.640 1.00 94.25 252 TYR A O 1
ATOM 2010 N N . VAL A 1 253 ? -7.924 -2.028 -2.039 1.00 95.69 253 VAL A N 1
ATOM 2011 C CA . VAL A 1 253 ? -7.059 -2.286 -3.196 1.00 95.69 253 VAL A CA 1
ATOM 2012 C C . VAL A 1 253 ? -7.531 -1.455 -4.377 1.00 95.69 253 VAL A C 1
ATOM 2014 O O . VAL A 1 253 ? -8.686 -1.511 -4.795 1.00 95.69 253 VAL A O 1
ATOM 2017 N N . ASN A 1 254 ? -6.608 -0.687 -4.943 1.00 94.12 254 ASN A N 1
ATOM 2018 C CA . ASN A 1 254 ? -6.892 0.194 -6.061 1.00 94.12 254 ASN A CA 1
ATOM 2019 C C . ASN A 1 254 ? -5.672 0.302 -6.991 1.00 94.12 254 ASN A C 1
ATOM 2021 O O . ASN A 1 254 ? -4.579 -0.112 -6.601 1.00 94.12 254 ASN A O 1
ATOM 2025 N N . PRO A 1 255 ? -5.821 0.874 -8.202 1.00 95.12 255 PRO A N 1
ATOM 2026 C CA . PRO A 1 255 ? -4.761 0.907 -9.210 1.00 95.12 255 PRO A CA 1
ATOM 2027 C C . PRO A 1 255 ? -3.419 1.472 -8.750 1.00 95.12 255 PRO A C 1
ATOM 2029 O O . PRO A 1 255 ? -2.394 1.165 -9.350 1.00 95.12 255 PRO A O 1
ATOM 2032 N N . ASN A 1 256 ? -3.394 2.291 -7.697 1.00 93.56 256 ASN A N 1
ATOM 2033 C CA . ASN A 1 256 ? -2.148 2.849 -7.191 1.00 93.56 256 ASN A CA 1
ATOM 2034 C C . ASN A 1 256 ? -1.271 1.840 -6.436 1.00 93.56 256 ASN A C 1
ATOM 2036 O O . ASN A 1 256 ? -0.159 2.200 -6.070 1.00 93.56 256 ASN A O 1
ATOM 2040 N N . TRP A 1 257 ? -1.736 0.608 -6.212 1.00 96.19 257 TRP A N 1
ATOM 2041 C CA . TRP A 1 257 ? -0.922 -0.491 -5.678 1.00 96.19 257 TRP A CA 1
ATOM 2042 C C . TRP A 1 257 ? -0.056 -1.170 -6.755 1.00 96.19 257 TRP A C 1
ATOM 2044 O O . TRP A 1 257 ? 0.845 -1.938 -6.424 1.00 96.19 257 TRP A O 1
ATOM 2054 N N . ASP A 1 258 ? -0.321 -0.899 -8.036 1.00 96.62 258 ASP A N 1
ATOM 2055 C CA . ASP A 1 258 ? 0.461 -1.407 -9.161 1.00 96.62 258 ASP A CA 1
ATOM 2056 C C . ASP A 1 258 ? 1.643 -0.467 -9.443 1.00 96.62 258 ASP A C 1
ATOM 2058 O O . ASP A 1 258 ? 1.438 0.643 -9.938 1.00 96.62 258 ASP A O 1
ATOM 2062 N N . GLU A 1 259 ? 2.884 -0.888 -9.177 1.00 95.00 259 GLU A N 1
ATOM 2063 C CA . GLU A 1 259 ? 4.080 -0.055 -9.416 1.00 95.00 259 GLU A CA 1
ATOM 2064 C C . GLU A 1 259 ? 4.368 0.211 -10.897 1.00 95.00 259 GLU A C 1
ATOM 2066 O O . GLU A 1 259 ? 5.100 1.145 -11.236 1.00 95.00 259 GLU A O 1
ATOM 2071 N N . SER A 1 260 ? 3.772 -0.567 -11.805 1.00 94.00 260 SER A N 1
ATOM 2072 C CA . SER A 1 260 ? 3.845 -0.278 -13.238 1.00 94.00 260 SER A CA 1
ATOM 2073 C C . SER A 1 260 ? 2.914 0.865 -13.646 1.00 94.00 260 SER A C 1
ATOM 2075 O O . SER A 1 260 ? 3.080 1.462 -14.717 1.00 94.00 260 SER A O 1
ATOM 2077 N N . PHE A 1 261 ? 1.944 1.189 -12.788 1.00 92.81 261 PHE A N 1
ATOM 2078 C CA . PHE A 1 261 ? 1.058 2.333 -12.917 1.00 92.81 261 PHE A CA 1
ATOM 2079 C C . PHE A 1 261 ? 1.534 3.479 -12.020 1.00 92.81 261 PHE A C 1
ATOM 2081 O O . PHE A 1 261 ? 2.003 4.483 -12.543 1.00 92.81 261 PHE A O 1
ATOM 2088 N N . ASN A 1 262 ? 1.515 3.310 -10.696 1.00 92.31 262 ASN A N 1
ATOM 2089 C CA . ASN A 1 262 ? 1.994 4.279 -9.709 1.00 92.31 262 ASN A CA 1
ATOM 2090 C C . ASN A 1 262 ? 3.518 4.189 -9.540 1.00 92.31 262 ASN A C 1
ATOM 2092 O O . ASN A 1 262 ? 4.029 3.659 -8.556 1.00 92.31 262 ASN A O 1
ATOM 2096 N N . ALA A 1 263 ? 4.227 4.699 -10.547 1.00 91.38 263 ALA A N 1
ATOM 2097 C CA . ALA A 1 263 ? 5.657 4.487 -10.740 1.00 91.38 263 ALA A CA 1
ATOM 2098 C C . ALA A 1 263 ? 6.516 4.831 -9.514 1.00 91.38 263 ALA A C 1
ATOM 2100 O O . ALA A 1 263 ? 6.423 5.927 -8.956 1.00 91.38 263 ALA A O 1
ATOM 2101 N N . SER A 1 264 ? 7.411 3.918 -9.153 1.00 93.69 264 SER A N 1
ATOM 2102 C CA . SER A 1 264 ? 8.446 4.139 -8.144 1.00 93.69 264 SER A CA 1
ATOM 2103 C C . SER A 1 264 ? 9.499 5.147 -8.628 1.00 93.69 264 SER A C 1
ATOM 2105 O O . SER A 1 264 ? 9.666 5.391 -9.824 1.00 93.69 264 SER A O 1
ATOM 2107 N N . THR A 1 265 ? 10.238 5.755 -7.697 1.00 92.62 265 THR A N 1
ATOM 2108 C CA . THR A 1 265 ? 11.421 6.577 -8.034 1.00 92.62 265 THR A CA 1
ATOM 2109 C C . THR A 1 265 ? 12.689 5.938 -7.503 1.00 92.62 265 THR A C 1
ATOM 2111 O O . THR A 1 265 ? 12.646 5.101 -6.604 1.00 92.62 265 THR A O 1
ATOM 2114 N N . TYR A 1 266 ? 13.838 6.317 -8.060 1.00 91.62 266 TYR A N 1
ATOM 2115 C CA . TYR A 1 266 ? 15.073 5.576 -7.833 1.00 91.62 266 TYR A CA 1
ATOM 2116 C C . TYR A 1 266 ? 16.210 6.464 -7.337 1.00 91.62 266 TYR A C 1
ATOM 2118 O O . TYR A 1 266 ? 16.362 7.626 -7.722 1.00 91.62 266 TYR A O 1
ATOM 2126 N N . SER A 1 267 ? 17.092 5.886 -6.521 1.00 90.56 267 SER A N 1
ATOM 2127 C CA . SER A 1 267 ? 18.404 6.486 -6.273 1.00 90.56 267 SER A CA 1
ATOM 2128 C C . SER A 1 267 ? 19.193 6.598 -7.586 1.00 90.56 267 SER A C 1
ATOM 2130 O O . SER A 1 267 ? 18.987 5.823 -8.517 1.00 90.56 267 SER A O 1
ATOM 2132 N N . LYS A 1 268 ? 20.167 7.515 -7.667 1.00 89.75 268 LYS A N 1
ATOM 2133 C CA . LYS A 1 268 ? 20.954 7.728 -8.902 1.00 89.75 268 LYS A CA 1
ATOM 2134 C C . LYS A 1 268 ? 21.609 6.451 -9.445 1.00 89.75 268 LYS A C 1
ATOM 2136 O O . LYS A 1 268 ? 21.727 6.292 -10.656 1.00 89.75 268 LYS A O 1
ATOM 2141 N N . SER A 1 269 ? 22.094 5.571 -8.568 1.00 90.25 269 SER A N 1
ATOM 2142 C CA . SER A 1 269 ? 22.717 4.306 -8.976 1.00 90.25 269 SER A CA 1
ATOM 2143 C C . SER A 1 269 ? 21.676 3.295 -9.447 1.00 90.25 269 SER A C 1
ATOM 2145 O O . SER A 1 269 ? 21.910 2.621 -10.448 1.00 90.25 269 SER A O 1
ATOM 2147 N N . ARG A 1 270 ? 20.529 3.215 -8.762 1.00 91.06 270 ARG A N 1
ATOM 2148 C CA . ARG A 1 270 ? 19.417 2.347 -9.151 1.00 91.06 270 ARG A CA 1
ATOM 2149 C C . ARG A 1 270 ? 18.815 2.790 -10.482 1.00 91.06 270 ARG A C 1
ATOM 2151 O O . ARG A 1 270 ? 18.693 1.951 -11.360 1.00 91.06 270 ARG A O 1
ATOM 2158 N N . TYR A 1 271 ? 18.579 4.087 -10.675 1.00 92.81 271 TYR A N 1
ATOM 2159 C CA . TYR A 1 271 ? 18.067 4.670 -11.921 1.00 92.81 271 TYR A CA 1
ATOM 2160 C C . TYR A 1 271 ? 18.875 4.222 -13.147 1.00 92.81 271 TYR A C 1
ATOM 2162 O O . TYR A 1 271 ? 18.321 3.717 -14.115 1.00 92.81 271 TYR A O 1
ATOM 2170 N N . LYS A 1 272 ? 20.211 4.310 -13.076 1.00 93.25 272 LYS A N 1
ATOM 2171 C CA . LYS A 1 272 ? 21.097 3.862 -14.166 1.00 93.25 272 LYS A CA 1
ATOM 2172 C C . LYS A 1 272 ? 20.951 2.373 -14.484 1.00 93.25 272 LYS A C 1
ATOM 2174 O O . LYS A 1 272 ? 21.029 1.998 -15.649 1.00 93.25 272 LYS A O 1
ATOM 2179 N N . LYS A 1 273 ? 20.773 1.532 -13.459 1.00 93.19 273 LYS A N 1
ATOM 2180 C CA . LYS A 1 273 ? 20.542 0.094 -13.649 1.00 93.19 273 LYS A CA 1
ATOM 2181 C C . LYS A 1 273 ? 19.183 -0.155 -14.286 1.00 93.19 273 LYS A C 1
ATOM 2183 O O . LYS A 1 273 ? 19.127 -0.892 -15.255 1.00 93.19 273 LYS A O 1
ATOM 2188 N N . VAL A 1 274 ? 18.136 0.514 -13.800 1.00 94.81 274 VAL A N 1
ATOM 2189 C CA . VAL A 1 274 ? 16.783 0.418 -14.363 1.00 94.81 274 VAL A CA 1
ATOM 2190 C C . VAL A 1 274 ? 16.796 0.748 -15.853 1.00 94.81 274 VAL A C 1
ATOM 2192 O O . VAL A 1 274 ? 16.359 -0.081 -16.643 1.00 94.81 274 VAL A O 1
ATOM 2195 N N . LEU A 1 275 ? 17.386 1.878 -16.258 1.00 94.50 275 LEU A N 1
ATOM 2196 C CA . LEU A 1 275 ? 17.512 2.230 -17.679 1.00 94.50 275 LEU A CA 1
ATOM 2197 C C . LEU A 1 275 ? 18.287 1.170 -18.476 1.00 94.50 275 LEU A C 1
ATOM 2199 O O . LEU A 1 275 ? 17.851 0.737 -19.540 1.00 94.50 275 LEU A O 1
ATOM 2203 N N . SER A 1 276 ? 19.421 0.703 -17.944 1.00 94.44 276 SER A N 1
ATOM 2204 C CA . SER A 1 276 ? 20.224 -0.336 -18.600 1.00 94.44 276 SER A CA 1
ATOM 2205 C C . SER A 1 276 ? 19.479 -1.666 -18.743 1.00 94.44 276 SER A C 1
ATOM 2207 O O . SER A 1 276 ? 19.692 -2.381 -19.722 1.00 94.44 276 SER A O 1
ATOM 2209 N N . ASN A 1 277 ? 18.646 -2.028 -17.769 1.00 95.00 277 ASN A N 1
ATOM 2210 C CA . ASN A 1 277 ? 17.874 -3.264 -17.786 1.00 95.00 277 ASN A CA 1
ATOM 2211 C C . ASN A 1 277 ? 16.699 -3.143 -18.754 1.00 95.00 277 ASN A C 1
ATOM 2213 O O . ASN A 1 277 ? 16.502 -4.041 -19.566 1.00 95.00 277 ASN A O 1
ATOM 2217 N N . LEU A 1 278 ? 15.984 -2.013 -18.743 1.00 94.31 278 LEU A N 1
ATOM 2218 C CA . LEU A 1 278 ? 14.869 -1.747 -19.657 1.00 94.31 278 LEU A CA 1
ATOM 2219 C C . LEU A 1 278 ? 15.271 -1.879 -21.129 1.00 94.31 278 LEU A C 1
ATOM 2221 O O . LEU A 1 278 ? 14.498 -2.427 -21.909 1.00 94.31 278 LEU A O 1
ATOM 2225 N N . ALA A 1 279 ? 16.493 -1.479 -21.495 1.00 92.25 279 ALA A N 1
ATOM 2226 C CA . ALA A 1 279 ? 17.018 -1.650 -22.852 1.00 92.25 279 ALA A CA 1
ATOM 2227 C C . ALA A 1 279 ? 17.086 -3.121 -23.319 1.00 92.25 279 ALA A C 1
ATOM 2229 O O . ALA A 1 279 ? 17.089 -3.387 -24.519 1.00 92.25 279 ALA A O 1
ATOM 2230 N N . ASN A 1 280 ? 17.144 -4.073 -22.382 1.00 91.94 280 ASN A N 1
ATOM 2231 C CA . ASN A 1 280 ? 17.228 -5.510 -22.651 1.00 91.94 280 ASN A CA 1
ATOM 2232 C C . ASN A 1 280 ? 15.922 -6.261 -22.342 1.00 91.94 280 ASN A C 1
ATOM 2234 O O . ASN A 1 280 ? 15.836 -7.464 -22.589 1.00 91.94 280 ASN A O 1
ATOM 2238 N N . LEU A 1 281 ? 14.911 -5.573 -21.807 1.00 94.06 281 LEU A N 1
ATOM 2239 C CA . LEU A 1 281 ? 13.620 -6.149 -21.446 1.00 94.06 281 LEU A CA 1
ATOM 2240 C C . LEU A 1 281 ? 12.560 -5.820 -22.506 1.00 94.06 281 LEU A C 1
ATOM 2242 O O . LEU A 1 281 ? 12.614 -4.775 -23.157 1.00 94.06 281 LEU A O 1
ATOM 2246 N N . PRO A 1 282 ? 11.532 -6.671 -22.675 1.00 93.75 282 PRO A N 1
ATOM 2247 C CA . PRO A 1 282 ? 10.462 -6.402 -23.630 1.00 93.75 282 PRO A CA 1
ATOM 2248 C C . PRO A 1 282 ? 9.549 -5.245 -23.187 1.00 93.75 282 PRO A C 1
ATOM 2250 O O . PRO A 1 282 ? 8.741 -4.782 -23.993 1.00 93.75 282 PRO A O 1
ATOM 2253 N N . THR A 1 283 ? 9.678 -4.759 -21.947 1.00 94.31 283 THR A N 1
ATOM 2254 C CA . THR A 1 283 ? 8.796 -3.788 -21.284 1.00 94.31 283 THR A CA 1
ATOM 2255 C C . THR A 1 283 ? 8.439 -2.590 -22.167 1.00 94.31 283 THR A C 1
ATOM 2257 O O . THR A 1 283 ? 7.260 -2.317 -22.391 1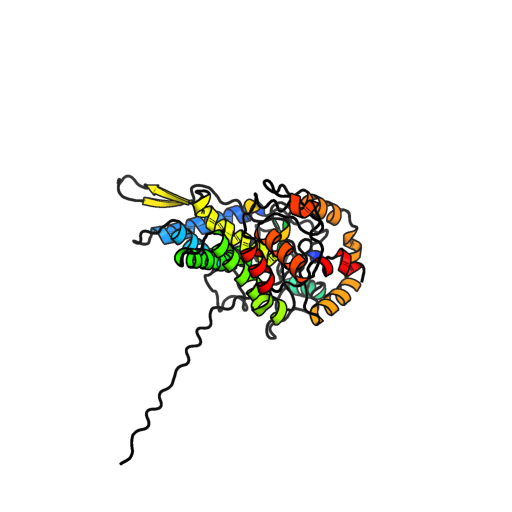.00 94.31 283 THR A O 1
ATOM 2260 N N . CYS A 1 284 ? 9.425 -1.913 -22.764 1.00 94.38 284 CYS A N 1
ATOM 2261 C CA . CYS A 1 284 ? 9.157 -0.740 -23.605 1.00 94.38 284 CYS A CA 1
ATOM 2262 C C . CYS A 1 284 ? 8.379 -1.077 -24.887 1.00 94.38 284 CYS A C 1
ATOM 2264 O O . CYS A 1 284 ? 7.537 -0.297 -25.330 1.00 94.38 284 CYS A O 1
ATOM 2266 N N . THR A 1 285 ? 8.582 -2.268 -25.455 1.00 93.75 285 THR A N 1
ATOM 2267 C CA . THR A 1 285 ? 7.781 -2.740 -26.597 1.00 93.75 285 THR A CA 1
ATOM 2268 C C . THR A 1 285 ? 6.363 -3.108 -26.146 1.00 93.75 285 THR A C 1
ATOM 2270 O O . THR A 1 285 ? 5.377 -2.748 -26.800 1.00 93.75 285 THR A O 1
ATOM 2273 N N . GLN A 1 286 ? 6.245 -3.775 -24.993 1.00 95.06 286 GLN A N 1
ATOM 2274 C CA . GLN A 1 286 ? 4.977 -4.211 -24.407 1.00 95.06 286 GLN A CA 1
ATOM 2275 C C . GLN A 1 286 ? 4.060 -3.051 -24.010 1.00 95.06 286 GLN A C 1
ATOM 2277 O O . GLN A 1 286 ? 2.842 -3.228 -24.063 1.00 95.06 286 GLN A O 1
ATOM 2282 N N . LEU A 1 287 ? 4.606 -1.870 -23.693 1.00 93.25 287 LEU A N 1
ATOM 2283 C CA . LEU A 1 287 ? 3.843 -0.655 -23.377 1.00 93.25 287 LEU A CA 1
ATOM 2284 C C . LEU A 1 287 ? 2.799 -0.313 -24.457 1.00 93.25 287 LEU A C 1
ATOM 2286 O O . LEU A 1 287 ? 1.703 0.166 -24.165 1.00 93.25 287 LEU A O 1
ATOM 2290 N N . SER A 1 288 ? 3.115 -0.604 -25.721 1.00 92.19 288 SER A N 1
ATOM 2291 C CA . SER A 1 288 ? 2.216 -0.384 -26.860 1.00 92.19 288 SER A CA 1
ATOM 2292 C C . SER A 1 288 ? 1.194 -1.513 -27.087 1.00 92.19 288 SER A C 1
ATOM 2294 O O . SER A 1 288 ? 0.290 -1.367 -27.923 1.00 92.19 288 SER A O 1
ATOM 2296 N N . GLY A 1 289 ? 1.313 -2.617 -26.346 1.00 94.56 289 GLY A N 1
ATOM 2297 C CA . GLY A 1 289 ? 0.500 -3.823 -26.462 1.00 94.56 289 GLY A CA 1
ATOM 2298 C C . GLY A 1 289 ? -0.958 -3.618 -26.050 1.00 94.56 289 GLY A C 1
ATOM 2299 O O . GLY A 1 289 ? -1.292 -2.753 -25.237 1.00 94.56 289 GLY A O 1
ATOM 2300 N N . SER A 1 290 ? -1.850 -4.430 -26.621 1.00 95.38 290 SER A N 1
ATOM 2301 C CA . SER A 1 290 ? -3.295 -4.354 -26.362 1.00 95.38 290 SER A CA 1
ATOM 2302 C C . SER A 1 290 ? -3.634 -4.586 -24.892 1.00 95.38 290 SER A C 1
ATOM 2304 O O . SER A 1 290 ? -4.438 -3.838 -24.342 1.00 95.38 290 SER A O 1
ATOM 2306 N N . TRP A 1 291 ? -2.985 -5.564 -24.256 1.00 95.00 291 TRP A N 1
ATOM 2307 C CA . TRP A 1 291 ? -3.185 -5.880 -22.843 1.00 95.00 291 TRP A CA 1
ATOM 2308 C C . TRP A 1 291 ? -2.868 -4.674 -21.944 1.00 95.00 291 TRP A C 1
ATOM 2310 O O . TRP A 1 291 ? -3.741 -4.219 -21.210 1.00 95.00 291 TRP A O 1
ATOM 2320 N N . VAL A 1 292 ? -1.679 -4.067 -22.087 1.00 95.38 292 VAL A N 1
ATOM 2321 C CA . VAL A 1 292 ? -1.257 -2.911 -21.265 1.00 95.38 292 VAL A CA 1
ATOM 2322 C C . VAL A 1 292 ? -2.187 -1.719 -21.491 1.00 95.38 292 VAL A C 1
ATOM 2324 O O . VAL A 1 292 ? -2.605 -1.052 -20.546 1.00 95.38 292 VAL A O 1
ATOM 2327 N N . LYS A 1 293 ? -2.584 -1.461 -22.744 1.00 94.62 293 LYS A N 1
ATOM 2328 C CA . LYS A 1 293 ? -3.544 -0.395 -23.069 1.00 94.62 293 LYS A CA 1
ATOM 2329 C C . LYS A 1 293 ? -4.902 -0.608 -22.402 1.00 94.62 293 LYS A C 1
ATOM 2331 O O . LYS A 1 293 ? -5.485 0.365 -21.920 1.00 94.62 293 LYS A O 1
ATOM 2336 N N . GLN A 1 294 ? -5.405 -1.842 -22.386 1.00 95.06 294 GLN A N 1
ATOM 2337 C CA . GLN A 1 294 ? -6.676 -2.191 -21.750 1.00 95.06 294 GLN A CA 1
ATOM 2338 C C . GLN A 1 294 ? -6.589 -2.076 -20.229 1.00 95.06 294 GLN A C 1
ATOM 2340 O O . GLN A 1 294 ? -7.440 -1.413 -19.644 1.00 95.06 294 GLN A O 1
ATOM 2345 N N . GLN A 1 295 ? -5.535 -2.612 -19.609 1.00 94.12 295 GLN A N 1
ATOM 2346 C CA . GLN A 1 295 ? -5.300 -2.506 -18.167 1.00 94.12 295 GLN A CA 1
ATOM 2347 C C . GLN A 1 295 ? -5.194 -1.038 -17.730 1.00 94.12 295 GLN A C 1
ATOM 2349 O O . GLN A 1 295 ? -5.947 -0.584 -16.873 1.00 94.12 295 GLN A O 1
ATOM 2354 N N . ARG A 1 296 ? -4.358 -0.232 -18.399 1.00 91.88 296 ARG A N 1
ATOM 2355 C CA . ARG A 1 296 ? -4.242 1.205 -18.098 1.00 91.88 296 ARG A CA 1
ATOM 2356 C C . ARG A 1 296 ? -5.549 1.963 -18.329 1.00 91.88 296 ARG A C 1
ATOM 2358 O O . ARG A 1 296 ? -5.810 2.945 -17.639 1.00 91.88 296 ARG A O 1
ATOM 2365 N N . LYS A 1 297 ? -6.361 1.561 -19.315 1.00 91.69 297 LYS A N 1
ATOM 2366 C CA . LYS A 1 297 ? -7.699 2.138 -19.516 1.00 91.69 297 LYS A CA 1
ATOM 2367 C C . LYS A 1 297 ? -8.613 1.782 -18.346 1.00 91.69 297 LYS A C 1
ATOM 2369 O O . LYS A 1 297 ? -9.233 2.685 -17.806 1.00 91.69 297 LYS A O 1
ATOM 2374 N N . TYR A 1 298 ? -8.650 0.513 -17.952 1.00 92.06 298 TYR A N 1
ATOM 2375 C CA . TYR A 1 298 ? -9.417 0.039 -16.805 1.00 92.06 298 TYR A CA 1
ATOM 2376 C C . TYR A 1 298 ? -9.029 0.774 -15.518 1.00 92.06 298 TYR A C 1
ATOM 2378 O O . TYR A 1 298 ? -9.902 1.266 -14.814 1.00 92.06 298 TYR A O 1
ATOM 2386 N N . TYR A 1 299 ? -7.731 0.947 -15.265 1.00 91.62 299 TYR A N 1
ATOM 2387 C CA . TYR A 1 299 ? -7.236 1.711 -14.122 1.00 91.62 299 TYR A CA 1
ATOM 2388 C C . TYR A 1 299 ? -7.640 3.173 -14.171 1.00 91.62 299 TYR A C 1
ATOM 2390 O O . TYR A 1 299 ? -8.099 3.699 -13.166 1.00 91.62 299 TYR A O 1
ATOM 2398 N N . ARG A 1 300 ? -7.504 3.840 -15.325 1.00 85.75 300 ARG A N 1
ATOM 2399 C CA . ARG A 1 300 ? -7.992 5.217 -15.458 1.00 85.75 300 ARG A CA 1
ATOM 2400 C C . ARG A 1 300 ? -9.478 5.269 -15.143 1.00 85.75 300 ARG A C 1
ATOM 2402 O O . ARG A 1 300 ? -9.854 6.037 -14.277 1.00 85.75 300 ARG A O 1
ATOM 2409 N N . ASP A 1 301 ? -10.277 4.391 -15.736 1.00 85.75 301 ASP A N 1
ATOM 2410 C CA . ASP A 1 301 ? -11.728 4.314 -15.541 1.00 85.75 301 ASP A CA 1
ATOM 2411 C C . ASP A 1 301 ? -12.159 3.740 -14.184 1.00 85.75 301 ASP A C 1
ATOM 2413 O O . ASP A 1 301 ? -13.356 3.527 -13.980 1.00 85.75 301 ASP A O 1
ATOM 2417 N N . TRP A 1 302 ? -11.219 3.496 -13.262 1.00 83.69 302 TRP A N 1
ATOM 2418 C CA . TRP A 1 302 ? -11.521 2.913 -11.963 1.00 83.69 302 TRP A CA 1
ATOM 2419 C C . TRP A 1 302 ? -12.613 3.735 -11.273 1.00 83.69 302 TRP A C 1
ATOM 2421 O O . TRP A 1 302 ? -12.494 4.966 -11.208 1.00 83.69 302 TRP A O 1
ATOM 2431 N N . PRO A 1 303 ? -13.693 3.093 -10.790 1.00 69.12 303 PRO A N 1
ATOM 2432 C CA . PRO A 1 303 ? -14.801 3.784 -10.158 1.00 69.12 303 PRO A CA 1
ATOM 2433 C C . PRO A 1 303 ? -14.331 4.302 -8.806 1.00 69.12 303 PRO A C 1
ATOM 2435 O O . PRO A 1 303 ? -14.437 3.652 -7.771 1.00 69.12 303 PRO A O 1
ATOM 2438 N N . ILE A 1 304 ? -13.768 5.499 -8.822 1.00 61.00 304 ILE A N 1
ATOM 2439 C CA . ILE A 1 304 ? -13.429 6.205 -7.608 1.00 61.00 304 ILE A CA 1
ATOM 2440 C C . ILE A 1 304 ? -14.752 6.760 -7.092 1.00 61.00 304 ILE A C 1
ATOM 2442 O O . ILE A 1 304 ? -15.412 7.535 -7.790 1.00 61.00 304 ILE A O 1
ATOM 2446 N N . GLY A 1 305 ? -15.165 6.396 -5.880 1.00 53.69 305 GLY A N 1
ATOM 2447 C CA . GLY A 1 305 ? -16.205 7.165 -5.204 1.00 53.69 305 GLY A CA 1
ATOM 2448 C C . GLY A 1 305 ? -15.835 8.656 -5.259 1.00 53.69 305 GLY A C 1
ATOM 2449 O O . GLY A 1 305 ? -14.808 9.053 -4.729 1.00 53.69 305 GLY A O 1
ATOM 2450 N N . ALA A 1 306 ? -16.617 9.466 -5.977 1.00 38.91 306 ALA A N 1
ATOM 2451 C CA . ALA A 1 306 ? -16.517 10.928 -6.102 1.00 38.91 306 ALA A CA 1
ATOM 2452 C C . ALA A 1 306 ? -15.111 11.593 -6.224 1.00 38.91 306 ALA A C 1
ATOM 2454 O O . ALA A 1 306 ? -14.973 12.745 -5.801 1.00 38.91 306 ALA A O 1
ATOM 2455 N N . ARG A 1 307 ? -14.067 10.966 -6.798 1.00 46.53 307 ARG A N 1
ATOM 2456 C CA . ARG A 1 307 ? -12.744 11.619 -7.017 1.00 46.53 307 ARG A CA 1
ATOM 2457 C C . ARG A 1 307 ? -12.181 11.328 -8.423 1.00 46.53 307 ARG A C 1
ATOM 2459 O O . ARG A 1 307 ? -12.608 10.393 -9.074 1.00 46.53 307 ARG A O 1
ATOM 2466 N N . THR A 1 308 ? -11.350 12.217 -8.972 1.00 39.78 308 THR A N 1
ATOM 2467 C CA . THR A 1 308 ? -11.143 12.434 -10.433 1.00 39.78 308 THR A CA 1
ATOM 2468 C C . THR A 1 308 ? -9.769 11.989 -10.968 1.00 39.78 308 THR A C 1
ATOM 2470 O O . THR A 1 308 ? -8.761 12.200 -10.314 1.00 39.78 308 THR A O 1
ATOM 2473 N N . GLN A 1 309 ? -9.704 11.461 -12.197 1.00 40.41 309 GLN A N 1
ATOM 2474 C CA . GLN A 1 309 ? -8.529 10.832 -12.848 1.00 40.41 309 GLN A CA 1
ATOM 2475 C C . GLN A 1 309 ? -7.408 11.806 -13.305 1.00 40.41 309 GLN A C 1
ATOM 2477 O O . GLN A 1 309 ? -7.708 12.915 -13.742 1.00 40.41 309 GLN A O 1
ATOM 2482 N N . TYR A 1 310 ? -6.135 11.361 -13.310 1.00 40.03 310 TYR A N 1
ATOM 2483 C CA . TYR A 1 310 ? -4.982 12.029 -13.958 1.00 40.03 310 TYR A CA 1
ATOM 2484 C C . TYR A 1 310 ? -4.055 11.018 -14.676 1.00 40.03 310 TYR A C 1
ATOM 2486 O O . TYR A 1 310 ? -4.204 9.807 -14.545 1.00 40.03 310 TYR A O 1
ATOM 2494 N N . ALA A 1 311 ? -3.127 11.505 -15.508 1.00 41.72 311 ALA A N 1
ATOM 2495 C CA . ALA A 1 311 ? -2.195 10.666 -16.264 1.00 41.72 311 ALA A CA 1
ATOM 2496 C C . ALA A 1 311 ? -1.087 10.089 -15.361 1.00 41.72 311 ALA A C 1
ATOM 2498 O O . ALA A 1 311 ? -0.337 10.848 -14.754 1.00 41.72 311 ALA A O 1
ATOM 2499 N N . GLY A 1 312 ? -0.970 8.758 -15.318 1.00 46.69 312 GLY A N 1
ATOM 2500 C CA . GLY A 1 312 ? 0.109 8.033 -14.631 1.00 46.69 312 GLY A CA 1
ATOM 2501 C C . GLY A 1 312 ? -0.211 7.522 -13.221 1.00 46.69 312 GLY A C 1
ATOM 2502 O O . GLY A 1 312 ? 0.575 6.769 -12.685 1.00 46.69 312 GLY A O 1
ATOM 2503 N N . PHE A 1 313 ? -1.338 7.889 -12.618 1.00 49.38 313 PHE A N 1
ATOM 2504 C CA . PHE A 1 313 ? -1.882 7.307 -11.378 1.00 49.38 313 PHE A CA 1
ATOM 2505 C C . PHE A 1 313 ? -3.346 7.759 -11.265 1.00 49.38 313 PHE A C 1
ATOM 2507 O O . PHE A 1 313 ? -3.771 8.691 -11.956 1.00 49.38 313 PHE A O 1
ATOM 2514 N N . VAL A 1 314 ? -4.141 7.148 -10.390 1.00 53.84 314 VAL A N 1
ATOM 2515 C CA . VAL A 1 314 ? -5.540 7.558 -10.190 1.00 53.84 314 VAL A CA 1
ATOM 2516 C C . VAL A 1 314 ? -5.649 8.292 -8.867 1.00 53.84 314 VAL A C 1
ATOM 2518 O O . VAL A 1 314 ? -5.079 7.874 -7.872 1.00 53.84 314 VAL A O 1
ATOM 2521 N N . ASN A 1 315 ? -6.370 9.405 -8.812 1.00 60.78 315 ASN A N 1
ATOM 2522 C CA . ASN A 1 315 ? -6.608 10.071 -7.541 1.00 60.78 315 ASN A CA 1
ATOM 2523 C C . ASN A 1 315 ? -7.684 9.318 -6.730 1.00 60.78 315 ASN A C 1
ATOM 2525 O O . ASN A 1 315 ? -8.859 9.687 -6.736 1.00 60.78 315 ASN A O 1
ATOM 2529 N N . THR A 1 316 ? -7.283 8.224 -6.086 1.00 61.84 316 THR A N 1
ATOM 2530 C CA . THR A 1 316 ? -8.159 7.344 -5.299 1.00 61.84 316 THR A CA 1
ATOM 2531 C C . THR A 1 316 ? -8.210 7.738 -3.824 1.00 61.84 316 THR A C 1
ATOM 2533 O O . THR A 1 316 ? -9.216 7.494 -3.156 1.00 61.84 316 THR A O 1
ATOM 2536 N N . SER A 1 317 ? -7.159 8.379 -3.303 1.00 74.44 317 SER A N 1
ATOM 2537 C CA . SER A 1 317 ? -6.958 8.562 -1.866 1.00 74.44 317 SER A CA 1
ATOM 2538 C C . SER A 1 317 ? -6.428 9.955 -1.514 1.00 74.44 317 SER A C 1
ATOM 2540 O O . SER A 1 317 ? -5.712 10.594 -2.285 1.00 74.44 317 SER A O 1
ATOM 2542 N N . PHE A 1 318 ? -6.741 10.412 -0.298 1.00 82.00 318 PHE A N 1
ATOM 2543 C CA . PHE A 1 318 ? -6.198 11.659 0.252 1.00 82.00 318 PHE A CA 1
ATOM 2544 C C . PHE A 1 318 ? -4.665 11.676 0.257 1.00 82.00 318 PHE A C 1
ATOM 2546 O O . PHE A 1 318 ? -4.059 12.715 0.004 1.00 82.00 318 PHE A O 1
ATOM 2553 N N . SER A 1 319 ? -4.033 10.536 0.563 1.00 87.12 319 SER A N 1
ATOM 2554 C CA . SER A 1 319 ? -2.575 10.452 0.615 1.00 87.12 319 SER A CA 1
ATOM 2555 C C . SER A 1 319 ? -1.973 10.727 -0.759 1.00 87.12 319 SER A C 1
ATOM 2557 O O . SER A 1 319 ? -1.076 11.561 -0.862 1.00 87.12 319 SER A O 1
ATOM 2559 N N . MET A 1 320 ? -2.525 10.141 -1.822 1.00 85.38 320 MET A N 1
ATOM 2560 C CA . MET A 1 320 ? -2.023 10.362 -3.178 1.00 85.38 320 MET A CA 1
ATOM 2561 C C . MET A 1 320 ? -2.218 11.798 -3.671 1.00 85.38 320 MET A C 1
ATOM 2563 O O . MET A 1 320 ? -1.321 12.328 -4.332 1.00 85.38 320 MET A O 1
ATOM 2567 N N . GLU A 1 321 ? -3.331 12.461 -3.332 1.00 81.06 321 GLU A N 1
ATOM 2568 C CA . GLU A 1 321 ? -3.504 13.899 -3.613 1.00 81.06 321 GLU A CA 1
ATOM 2569 C C . GLU A 1 321 ? -2.432 14.732 -2.919 1.00 81.06 321 GLU A C 1
ATOM 2571 O O . GLU A 1 321 ? -1.769 15.569 -3.535 1.00 81.06 321 GLU A O 1
ATOM 2576 N N . LEU A 1 322 ? -2.249 14.481 -1.625 1.00 85.19 322 LEU A N 1
ATOM 2577 C CA . LEU A 1 322 ? -1.332 15.229 -0.784 1.00 85.19 322 LEU A CA 1
ATOM 2578 C C . LEU A 1 322 ? 0.121 15.091 -1.264 1.00 85.19 322 LEU A C 1
ATOM 2580 O O . LEU A 1 322 ? 0.842 16.090 -1.338 1.00 85.19 322 LEU A O 1
ATOM 2584 N N . LEU A 1 323 ? 0.548 13.878 -1.628 1.00 87.94 323 LEU A N 1
ATOM 2585 C CA . LEU A 1 323 ? 1.894 13.616 -2.144 1.00 87.94 323 LEU A CA 1
ATOM 2586 C C . LEU A 1 323 ? 2.149 14.344 -3.469 1.00 87.94 323 LEU A C 1
ATOM 2588 O O . LEU A 1 323 ? 3.224 14.915 -3.654 1.00 87.94 323 LEU A O 1
ATOM 2592 N N . GLN A 1 324 ? 1.165 14.399 -4.368 1.00 82.44 324 GLN A N 1
ATOM 2593 C CA . GLN A 1 324 ? 1.295 15.150 -5.620 1.00 82.44 324 GLN A CA 1
ATOM 2594 C C . GLN A 1 324 ? 1.426 16.651 -5.392 1.00 82.44 324 GLN A C 1
ATOM 2596 O O . GLN A 1 324 ? 2.270 17.293 -6.023 1.00 82.44 324 GLN A O 1
ATOM 2601 N N . VAL A 1 325 ? 0.613 17.222 -4.499 1.00 79.88 325 VAL A N 1
ATOM 2602 C CA . VAL A 1 325 ? 0.712 18.649 -4.161 1.00 79.88 325 VAL A CA 1
ATOM 2603 C C . VAL A 1 325 ? 2.086 18.958 -3.586 1.00 79.88 325 VAL A C 1
ATOM 2605 O O . VAL A 1 325 ? 2.725 19.931 -3.999 1.00 79.88 325 VAL A O 1
ATOM 2608 N N . ALA A 1 326 ? 2.566 18.110 -2.678 1.00 86.94 326 ALA A N 1
ATOM 2609 C CA . ALA A 1 326 ? 3.886 18.260 -2.093 1.00 86.94 326 ALA A CA 1
ATOM 2610 C C . ALA A 1 326 ? 4.989 18.190 -3.158 1.00 86.94 326 ALA A C 1
ATOM 2612 O O . ALA A 1 326 ? 5.831 19.085 -3.196 1.00 86.94 326 ALA A O 1
ATOM 2613 N N . GLN A 1 327 ? 4.948 17.221 -4.078 1.00 87.25 327 GLN A N 1
ATOM 2614 C CA . GLN A 1 327 ? 5.902 17.143 -5.191 1.00 87.25 327 GLN A CA 1
ATOM 2615 C C . GLN A 1 327 ? 5.853 18.394 -6.081 1.00 87.25 327 GLN A C 1
ATOM 2617 O O . GLN A 1 327 ? 6.888 19.009 -6.336 1.00 87.25 327 GLN A O 1
ATOM 2622 N N . ARG A 1 328 ? 4.668 18.828 -6.531 1.00 82.75 328 ARG A N 1
ATOM 2623 C CA . ARG A 1 328 ? 4.540 20.020 -7.391 1.00 82.75 328 ARG A CA 1
ATOM 2624 C C . ARG A 1 328 ? 5.090 21.270 -6.714 1.00 82.75 328 ARG A C 1
ATOM 2626 O O . ARG A 1 328 ? 5.842 22.018 -7.335 1.00 82.75 328 ARG A O 1
ATOM 2633 N N . THR A 1 329 ? 4.770 21.446 -5.434 1.00 83.12 329 THR A N 1
ATOM 2634 C CA . THR A 1 329 ? 5.257 22.562 -4.614 1.00 83.12 329 THR A CA 1
ATOM 2635 C C . THR A 1 329 ? 6.779 22.523 -4.468 1.00 83.12 329 THR A C 1
ATOM 2637 O O . THR A 1 329 ? 7.439 23.544 -4.646 1.00 83.12 329 THR A O 1
ATOM 2640 N N . GLN A 1 330 ? 7.352 21.352 -4.176 1.00 87.06 330 GLN A N 1
ATOM 2641 C CA . GLN A 1 330 ? 8.798 21.175 -3.996 1.00 87.06 330 GLN A CA 1
ATOM 2642 C C . GLN A 1 330 ? 9.593 21.392 -5.289 1.00 87.06 330 GLN A C 1
ATOM 2644 O O . GLN A 1 330 ? 10.698 21.929 -5.239 1.00 87.06 330 GLN A O 1
ATOM 2649 N N . HIS A 1 331 ? 9.035 20.993 -6.434 1.00 85.94 331 HIS A N 1
ATOM 2650 C CA . HIS A 1 331 ? 9.714 21.017 -7.736 1.00 85.94 331 HIS A CA 1
ATOM 2651 C C . HIS A 1 331 ? 9.307 22.207 -8.619 1.00 85.94 331 HIS A C 1
ATOM 2653 O O . HIS A 1 331 ? 9.675 22.259 -9.790 1.00 85.94 331 HIS A O 1
ATOM 2659 N N . GLY A 1 332 ? 8.560 23.177 -8.075 1.00 81.62 332 GLY A N 1
ATOM 2660 C CA . GLY A 1 332 ? 8.169 24.402 -8.784 1.00 81.62 332 GLY A CA 1
ATOM 2661 C C . GLY A 1 332 ? 7.272 24.164 -10.004 1.00 81.62 332 GLY A C 1
ATOM 2662 O O . GLY A 1 332 ? 7.257 24.979 -10.929 1.00 81.62 332 GLY A O 1
ATOM 2663 N N . LEU A 1 333 ? 6.543 23.046 -10.032 1.00 77.44 333 LEU A N 1
ATOM 2664 C CA . LEU A 1 333 ? 5.613 22.725 -11.111 1.00 77.44 333 LEU A CA 1
ATOM 2665 C C . LEU A 1 333 ? 4.346 23.566 -10.959 1.00 77.44 333 LEU A C 1
ATOM 2667 O O . LEU A 1 333 ? 3.818 23.714 -9.855 1.00 77.44 333 LEU A O 1
ATOM 2671 N N . LYS A 1 334 ? 3.831 24.093 -12.076 1.00 66.12 334 LYS A N 1
ATOM 2672 C CA . LYS A 1 334 ? 2.562 24.826 -12.065 1.00 66.12 334 LYS A CA 1
ATOM 2673 C C . LYS A 1 334 ? 1.443 23.915 -11.551 1.00 66.12 334 LYS A C 1
ATOM 2675 O O . LYS A 1 334 ? 1.346 22.742 -11.918 1.00 66.12 334 LYS A O 1
ATOM 2680 N N . ILE A 1 335 ? 0.627 24.461 -10.657 1.00 59.75 335 ILE A N 1
ATOM 2681 C CA . ILE A 1 335 ? -0.659 23.882 -10.285 1.00 59.75 335 ILE A CA 1
ATOM 2682 C C . ILE A 1 335 ? -1.643 24.496 -11.278 1.00 59.75 335 ILE A C 1
ATOM 2684 O O . ILE A 1 335 ? -1.894 25.696 -11.238 1.00 59.75 335 ILE A O 1
ATOM 2688 N N . ASP A 1 336 ? -2.081 23.714 -12.259 1.00 53.88 336 ASP A N 1
ATOM 2689 C CA . ASP A 1 336 ? -2.925 24.226 -13.339 1.00 53.88 336 ASP A CA 1
ATOM 2690 C C . ASP A 1 336 ? -4.341 24.522 -12.806 1.00 53.88 336 ASP A C 1
ATOM 2692 O O . ASP A 1 336 ? -4.801 23.869 -11.872 1.00 53.88 336 ASP A O 1
ATOM 2696 N N . ASN A 1 337 ? -5.077 25.458 -13.418 1.00 45.59 337 ASN A N 1
ATOM 2697 C CA . ASN A 1 337 ? -6.407 25.888 -12.940 1.00 45.59 337 ASN A CA 1
ATOM 2698 C C . ASN A 1 337 ? -7.446 24.744 -12.865 1.00 45.59 337 ASN A C 1
ATOM 2700 O O . ASN A 1 337 ? -8.378 24.794 -12.069 1.00 45.59 337 ASN A O 1
ATOM 2704 N N . VAL A 1 338 ? -7.282 23.689 -13.674 1.00 42.75 338 VAL A N 1
ATOM 2705 C CA . VAL A 1 338 ? -8.105 22.460 -13.623 1.00 42.75 338 VAL A CA 1
ATOM 2706 C C . VAL A 1 338 ? -7.837 21.662 -12.337 1.00 42.75 338 VAL A C 1
ATOM 2708 O O . VAL A 1 338 ? -8.694 20.925 -11.857 1.00 42.75 338 VAL A O 1
ATOM 2711 N N . TRP A 1 339 ? -6.653 21.821 -11.749 1.00 45.44 339 TRP A N 1
ATOM 2712 C CA . TRP A 1 339 ? -6.237 21.195 -10.501 1.00 45.44 339 TRP A CA 1
ATOM 2713 C C . TRP A 1 339 ? -6.771 21.955 -9.283 1.00 45.44 339 TRP A C 1
ATOM 2715 O O . TRP A 1 339 ? -7.288 21.309 -8.386 1.00 45.44 339 TRP A O 1
ATOM 2725 N N . GLU A 1 340 ? -6.769 23.294 -9.273 1.00 43.44 340 GLU A N 1
ATOM 2726 C CA . GLU A 1 340 ? -7.456 24.091 -8.230 1.00 43.44 340 GLU A CA 1
ATOM 2727 C C . GLU A 1 340 ? -8.971 23.825 -8.192 1.00 43.44 340 GLU A C 1
ATOM 2729 O O . GLU A 1 340 ? -9.588 23.857 -7.132 1.00 43.44 340 GLU A O 1
ATOM 2734 N N . GLN A 1 341 ? -9.572 23.503 -9.343 1.00 39.97 341 GLN A N 1
ATOM 2735 C CA . GLN A 1 341 ? -10.981 23.110 -9.435 1.00 39.97 341 GLN A CA 1
ATOM 2736 C C . GLN A 1 341 ? -11.255 21.675 -8.938 1.00 39.97 341 GLN A C 1
ATOM 2738 O O . GLN A 1 341 ? -12.369 21.390 -8.507 1.00 39.97 341 GLN A O 1
ATOM 2743 N N . ASN A 1 342 ? -10.268 20.768 -8.990 1.00 41.88 342 ASN A N 1
ATOM 2744 C CA . ASN A 1 342 ? -10.427 19.347 -8.629 1.00 41.88 342 ASN A CA 1
ATOM 2745 C C . ASN A 1 342 ? -9.877 18.992 -7.239 1.00 41.88 342 ASN A C 1
ATOM 2747 O O . ASN A 1 342 ? -10.470 18.169 -6.541 1.00 41.88 342 ASN A O 1
ATOM 2751 N N . PHE A 1 343 ? -8.803 19.655 -6.812 1.00 48.81 343 PHE A N 1
ATOM 2752 C CA . PHE A 1 343 ? -8.430 19.844 -5.412 1.00 48.81 343 PHE A CA 1
ATOM 2753 C C . PHE A 1 343 ? -9.327 20.939 -4.847 1.00 48.81 343 PHE A C 1
ATOM 2755 O O . PHE A 1 343 ? -8.878 21.994 -4.400 1.00 48.81 343 PHE A O 1
ATOM 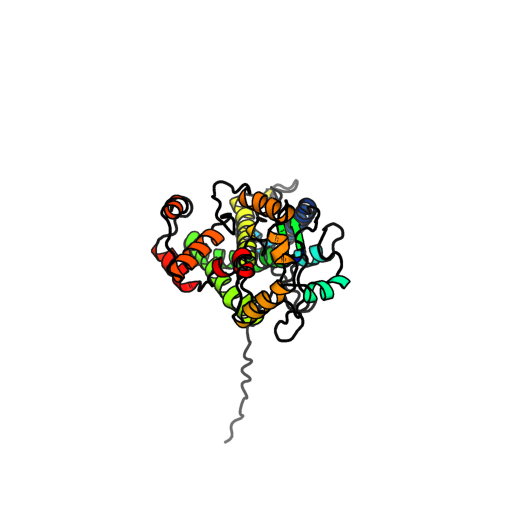2762 N N . SER A 1 344 ? -10.638 20.716 -4.934 1.00 45.91 344 SER A N 1
ATOM 2763 C CA . SER A 1 344 ? -11.551 21.549 -4.185 1.00 45.91 344 SER A CA 1
ATOM 2764 C C . SER A 1 344 ? -11.173 21.359 -2.720 1.00 45.91 344 SER A C 1
ATOM 2766 O O . SER A 1 344 ? -11.254 20.249 -2.185 1.00 45.91 344 SER A O 1
ATOM 2768 N N . LEU A 1 345 ? -10.773 22.452 -2.071 1.00 45.81 345 LEU A N 1
ATOM 2769 C CA . LEU A 1 345 ? -10.634 22.554 -0.618 1.00 45.81 345 LEU A CA 1
ATOM 2770 C C . LEU A 1 345 ? -11.901 22.057 0.118 1.00 45.81 345 LEU A C 1
ATOM 2772 O O . LEU A 1 345 ? -11.849 21.821 1.322 1.00 45.81 345 LEU A O 1
ATOM 2776 N N . GLU A 1 346 ? -13.023 21.853 -0.588 1.00 41.38 346 GLU A N 1
ATOM 2777 C CA . GLU A 1 346 ? -14.243 21.222 -0.079 1.00 41.38 346 GLU A CA 1
ATOM 2778 C C . GLU A 1 346 ? -14.114 19.704 0.151 1.00 41.38 346 GLU A C 1
ATOM 2780 O O . GLU A 1 346 ? -14.773 19.191 1.052 1.00 41.38 346 GLU A O 1
ATOM 2785 N N . ARG A 1 347 ? -13.288 18.958 -0.608 1.00 52.03 347 ARG A N 1
ATOM 2786 C CA . ARG A 1 347 ? -13.116 17.500 -0.389 1.00 52.03 347 ARG A CA 1
ATOM 2787 C C . ARG A 1 347 ? -12.211 17.190 0.793 1.00 52.03 347 ARG A C 1
ATOM 2789 O O . ARG A 1 347 ? -12.442 16.207 1.494 1.00 52.03 347 ARG A O 1
ATOM 2796 N N . PHE A 1 348 ? -11.191 18.017 0.996 1.00 60.25 348 PHE A N 1
ATOM 2797 C CA . PHE A 1 348 ? -10.239 17.882 2.087 1.00 60.25 348 PHE A CA 1
ATOM 2798 C C . PHE A 1 348 ? -9.839 19.270 2.574 1.00 60.25 348 PHE A C 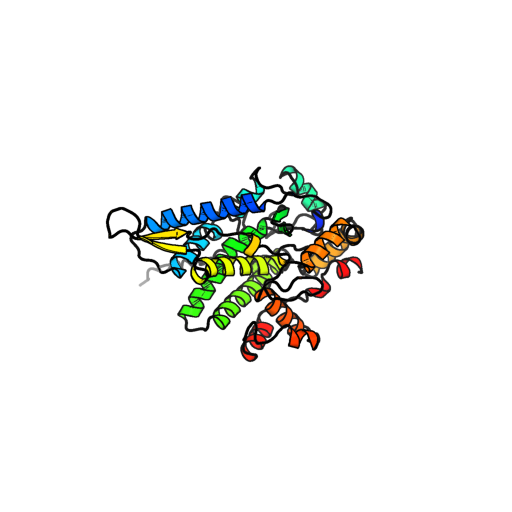1
ATOM 2800 O O . PHE A 1 348 ? -8.946 19.888 1.988 1.00 60.25 348 PHE A O 1
ATOM 2807 N N . PRO A 1 349 ? -10.474 19.777 3.641 1.00 66.06 349 PRO A N 1
ATOM 2808 C CA . PRO A 1 349 ? -10.187 21.103 4.160 1.00 66.06 349 PRO A CA 1
ATOM 2809 C C . PRO A 1 349 ? -8.865 21.077 4.935 1.00 66.06 349 PRO A C 1
ATOM 2811 O O . PRO A 1 349 ? -8.846 21.192 6.158 1.00 66.06 349 PRO A O 1
ATOM 2814 N N . VAL A 1 350 ? -7.743 20.880 4.237 1.00 73.75 350 VAL A N 1
ATOM 2815 C CA . VAL A 1 350 ? -6.403 21.030 4.805 1.00 73.75 350 VAL A CA 1
ATOM 2816 C C . VAL A 1 350 ? -6.073 22.521 4.821 1.00 73.75 350 VAL A C 1
ATOM 2818 O O . VAL A 1 350 ? -5.957 23.130 3.756 1.00 73.75 350 VAL A O 1
ATOM 2821 N N . PRO A 1 351 ? -5.876 23.136 5.999 1.00 79.75 351 PRO A N 1
ATOM 2822 C CA . PRO A 1 351 ? -5.426 24.517 6.083 1.00 79.75 351 PRO A CA 1
ATOM 2823 C C . PRO A 1 351 ? -4.122 24.724 5.305 1.00 79.75 351 PRO A C 1
ATOM 2825 O O . PRO A 1 351 ? -3.162 23.968 5.477 1.00 79.75 351 PRO A O 1
ATOM 2828 N N . ALA A 1 352 ? -4.050 25.789 4.502 1.00 78.94 352 ALA A N 1
ATOM 2829 C CA . ALA A 1 352 ? -2.870 26.101 3.691 1.00 78.94 352 ALA A CA 1
ATOM 2830 C C . ALA A 1 352 ? -1.537 26.084 4.479 1.00 78.94 352 ALA A C 1
ATOM 2832 O O . ALA A 1 352 ? -0.562 25.537 3.959 1.00 78.94 352 ALA A O 1
ATOM 2833 N N . PRO A 1 353 ? -1.450 26.582 5.735 1.00 81.31 353 PRO A N 1
ATOM 2834 C CA . PRO A 1 353 ? -0.219 26.478 6.521 1.00 81.31 353 PRO A CA 1
ATOM 2835 C C . PRO A 1 353 ? 0.231 25.033 6.779 1.00 81.31 353 PRO A C 1
ATOM 2837 O O . PRO A 1 353 ? 1.424 24.744 6.694 1.00 81.31 353 PRO A O 1
ATOM 2840 N N . LEU A 1 354 ? -0.710 24.121 7.049 1.00 82.50 354 LEU A N 1
ATOM 2841 C CA . LEU A 1 354 ? -0.417 22.705 7.281 1.00 82.50 354 LEU A CA 1
ATOM 2842 C C . LEU A 1 354 ? 0.036 22.017 5.993 1.00 82.50 354 LEU A C 1
ATOM 2844 O O . LEU A 1 354 ? 1.031 21.296 6.002 1.00 82.50 354 LEU A O 1
ATOM 2848 N N . LEU A 1 355 ? -0.623 22.312 4.870 1.00 82.31 355 LEU A N 1
ATOM 2849 C CA . LEU A 1 355 ? -0.227 21.809 3.554 1.00 82.31 355 LEU A CA 1
ATOM 2850 C C . LEU A 1 355 ? 1.191 22.254 3.168 1.00 82.31 355 LEU A C 1
ATOM 2852 O O . LEU A 1 355 ? 1.995 21.454 2.686 1.00 82.31 355 LEU A O 1
ATOM 2856 N N . MET A 1 356 ? 1.523 23.523 3.413 1.00 81.81 356 MET A N 1
ATOM 2857 C CA . MET A 1 356 ? 2.861 24.063 3.161 1.00 81.81 356 MET A CA 1
ATOM 2858 C C . MET A 1 356 ? 3.909 23.466 4.104 1.00 81.81 356 MET A C 1
ATOM 2860 O O . MET A 1 356 ? 5.038 23.225 3.678 1.00 81.81 356 MET A O 1
ATOM 2864 N N . SER A 1 357 ? 3.554 23.219 5.369 1.00 86.50 357 SER A N 1
ATOM 2865 C CA . SER A 1 357 ? 4.430 22.533 6.325 1.00 86.50 357 SER A CA 1
ATOM 2866 C C . SER A 1 357 ? 4.755 21.120 5.850 1.00 86.50 357 SER A C 1
ATOM 2868 O O . SER A 1 357 ? 5.928 20.795 5.663 1.00 86.50 357 SER A O 1
ATOM 2870 N N . PHE A 1 358 ? 3.720 20.331 5.550 1.00 88.12 358 PHE A N 1
ATOM 2871 C CA . PHE A 1 358 ? 3.858 18.975 5.029 1.00 88.12 358 PHE A CA 1
ATOM 2872 C C . PHE A 1 358 ? 4.723 18.952 3.763 1.00 88.12 358 PHE A C 1
ATOM 2874 O O . PHE A 1 358 ? 5.700 18.209 3.674 1.00 88.12 358 PHE A O 1
ATOM 2881 N N . SER A 1 359 ? 4.431 19.845 2.810 1.00 85.50 359 SER A N 1
ATOM 2882 C CA . SER A 1 359 ? 5.167 19.941 1.545 1.00 85.50 359 SER A CA 1
ATOM 2883 C C . SER A 1 359 ? 6.642 20.288 1.742 1.00 85.50 359 SER A C 1
ATOM 2885 O O . SER A 1 359 ? 7.464 19.923 0.915 1.00 85.50 359 SER A O 1
ATOM 2887 N N . LYS A 1 360 ? 7.034 20.964 2.825 1.00 84.06 360 LYS A N 1
ATOM 2888 C CA . LYS A 1 360 ? 8.456 21.204 3.132 1.00 84.06 360 LYS A CA 1
ATOM 2889 C C . LYS A 1 360 ? 9.122 19.996 3.793 1.00 84.06 360 LYS A C 1
ATOM 2891 O O . LYS A 1 360 ? 10.320 19.785 3.602 1.00 84.06 360 LYS A O 1
ATOM 2896 N N . GLN A 1 361 ? 8.368 19.221 4.566 1.00 85.00 361 GLN A N 1
ATOM 2897 C CA . GLN A 1 361 ? 8.884 18.122 5.383 1.00 85.00 361 GLN A CA 1
ATOM 2898 C C . GLN A 1 361 ? 9.011 16.799 4.619 1.00 85.00 361 GLN A C 1
ATOM 2900 O O . GLN A 1 361 ? 10.035 16.131 4.755 1.00 85.00 361 GLN A O 1
ATOM 2905 N N . ALA A 1 362 ? 8.037 16.458 3.769 1.00 79.81 362 ALA A N 1
ATOM 2906 C CA . ALA A 1 362 ? 7.925 15.139 3.136 1.00 79.81 362 ALA A CA 1
ATOM 2907 C C . ALA A 1 362 ? 9.076 14.770 2.171 1.00 79.81 362 ALA A C 1
ATOM 2909 O O . ALA A 1 362 ? 9.243 13.599 1.857 1.00 79.81 362 ALA A O 1
ATOM 2910 N N . LYS A 1 363 ? 9.873 15.750 1.702 1.00 80.88 363 LYS A N 1
ATOM 2911 C CA . LYS A 1 363 ? 11.034 15.585 0.790 1.00 80.88 363 LYS A CA 1
ATOM 2912 C C . LYS A 1 363 ? 10.833 14.489 -0.273 1.00 80.88 363 LYS A C 1
ATOM 2914 O O . LYS A 1 363 ? 11.522 13.470 -0.260 1.00 80.88 363 LYS A O 1
ATOM 2919 N N . LEU A 1 364 ? 9.904 14.715 -1.198 1.00 86.88 364 LEU A N 1
ATOM 2920 C CA . LEU A 1 364 ? 9.468 13.708 -2.159 1.00 86.88 364 LEU A CA 1
ATOM 2921 C C . LEU A 1 364 ? 10.285 13.802 -3.458 1.00 86.88 364 LEU A C 1
ATOM 2923 O O . LEU A 1 364 ? 10.417 14.891 -4.036 1.00 86.88 364 LEU A O 1
ATOM 2927 N N . PRO A 1 365 ? 10.838 12.684 -3.957 1.00 87.69 365 PRO A N 1
ATOM 2928 C CA . PRO A 1 365 ? 11.398 12.635 -5.303 1.00 87.69 365 PRO A CA 1
ATOM 2929 C C . PRO A 1 365 ? 10.338 12.978 -6.360 1.00 87.69 365 PRO A C 1
ATOM 2931 O O . PRO A 1 365 ? 9.154 12.729 -6.160 1.00 87.69 365 PRO A O 1
ATOM 2934 N N . LEU A 1 366 ? 10.744 13.526 -7.507 1.00 86.12 366 LEU A N 1
ATOM 2935 C CA . LEU A 1 366 ? 9.792 13.828 -8.575 1.00 86.12 366 LEU A CA 1
ATOM 2936 C C . LEU A 1 366 ? 9.378 12.541 -9.308 1.00 86.12 366 LEU A C 1
ATOM 2938 O O . LEU A 1 366 ? 10.151 11.991 -10.098 1.00 86.12 366 LEU A O 1
ATOM 2942 N N . GLN A 1 367 ? 8.149 12.085 -9.067 1.00 88.25 367 GLN A N 1
ATOM 2943 C CA . GLN A 1 367 ? 7.625 10.833 -9.613 1.00 88.25 367 GLN A CA 1
ATOM 2944 C C . GLN A 1 367 ? 7.426 10.876 -11.130 1.00 88.25 367 GLN A C 1
ATOM 2946 O O . GLN A 1 367 ? 7.751 9.918 -11.825 1.00 88.25 367 GLN A O 1
ATOM 2951 N N . SER A 1 368 ? 6.950 12.002 -11.670 1.00 84.44 368 SER A N 1
ATOM 2952 C CA . SER A 1 368 ? 6.620 12.125 -13.098 1.00 84.44 368 SER A CA 1
ATOM 2953 C C . SER A 1 368 ? 7.808 11.881 -14.036 1.00 84.44 368 SER A C 1
ATOM 2955 O O . SER A 1 368 ? 7.602 11.466 -15.173 1.00 84.44 368 SER A O 1
ATOM 2957 N N . ALA A 1 369 ? 9.039 12.074 -13.554 1.00 85.69 369 ALA A N 1
ATOM 2958 C CA . ALA A 1 369 ? 10.270 11.795 -14.294 1.00 85.69 369 ALA A CA 1
ATOM 2959 C C . ALA A 1 369 ? 10.623 10.296 -14.384 1.00 85.69 369 ALA A C 1
ATOM 2961 O O . ALA A 1 369 ? 11.582 9.942 -15.054 1.00 85.69 369 ALA A O 1
ATOM 2962 N N . HIS A 1 370 ? 9.880 9.424 -13.699 1.00 90.25 370 HIS A N 1
ATOM 2963 C CA . HIS A 1 370 ? 10.170 7.991 -13.583 1.00 90.25 370 HIS A CA 1
ATOM 2964 C C . HIS A 1 370 ? 9.025 7.110 -14.097 1.00 90.25 370 HIS A C 1
ATOM 2966 O O . HIS A 1 370 ? 9.039 5.898 -13.912 1.00 90.25 370 HIS A O 1
ATOM 2972 N N . THR A 1 371 ? 8.022 7.705 -14.748 1.00 90.81 371 THR A N 1
ATOM 2973 C CA . THR A 1 371 ? 6.984 6.925 -15.435 1.00 90.81 371 THR A CA 1
ATOM 2974 C C . THR A 1 371 ? 7.609 6.086 -16.542 1.00 90.81 371 THR A C 1
ATOM 2976 O O . THR A 1 371 ? 8.595 6.498 -17.155 1.00 90.81 371 THR A O 1
ATOM 2979 N N . ILE A 1 372 ? 7.026 4.928 -16.841 1.00 91.38 372 ILE A N 1
ATOM 2980 C CA . ILE A 1 372 ? 7.560 4.052 -17.888 1.00 91.38 372 ILE A CA 1
ATOM 2981 C C . ILE A 1 372 ? 7.612 4.735 -19.259 1.00 91.38 372 ILE A C 1
ATOM 2983 O O . ILE A 1 372 ? 8.531 4.489 -20.030 1.00 91.38 372 ILE A O 1
ATOM 2987 N N . GLU A 1 373 ? 6.679 5.646 -19.550 1.00 90.75 373 GLU A N 1
ATOM 2988 C CA . GLU A 1 373 ? 6.713 6.473 -20.755 1.00 90.75 373 GLU A CA 1
ATOM 2989 C C . GLU A 1 373 ? 7.968 7.353 -20.829 1.00 90.75 373 GLU A C 1
ATOM 2991 O O . GLU A 1 373 ? 8.512 7.522 -21.916 1.00 90.75 373 GLU A O 1
ATOM 2996 N N . GLN A 1 374 ? 8.427 7.906 -19.701 1.00 90.69 374 GLN A N 1
ATOM 2997 C CA . GLN A 1 374 ? 9.679 8.669 -19.649 1.00 90.69 374 GLN A CA 1
ATOM 2998 C C . GLN A 1 374 ? 10.892 7.739 -19.716 1.00 90.69 374 GLN A C 1
ATOM 3000 O O . GLN A 1 374 ? 11.786 7.965 -20.522 1.00 90.69 374 GLN A O 1
ATOM 3005 N N . LEU A 1 375 ? 10.891 6.653 -18.938 1.00 91.56 375 LEU A N 1
ATOM 3006 C CA . LEU A 1 375 ? 12.012 5.709 -18.889 1.00 91.56 375 LEU A CA 1
ATOM 3007 C C . LEU A 1 375 ? 12.278 5.013 -20.233 1.00 91.56 375 LEU A C 1
ATOM 3009 O O . LEU A 1 375 ? 13.411 4.638 -20.499 1.00 91.56 375 LEU A O 1
ATOM 3013 N N . CYS A 1 376 ? 11.250 4.819 -21.063 1.00 91.88 376 CYS A N 1
ATOM 3014 C CA . CYS A 1 376 ? 11.382 4.238 -22.403 1.00 91.88 376 CYS A CA 1
ATOM 3015 C C . CYS A 1 376 ? 11.671 5.270 -23.507 1.00 91.88 376 CYS A C 1
ATOM 3017 O O . CYS A 1 376 ? 11.833 4.877 -24.664 1.00 91.88 376 CYS A O 1
ATOM 3019 N N . ALA A 1 377 ? 11.648 6.567 -23.188 1.00 87.62 377 ALA A N 1
ATOM 3020 C CA . ALA A 1 377 ? 11.987 7.643 -24.118 1.00 87.62 377 ALA A CA 1
ATOM 3021 C C . ALA A 1 377 ? 13.458 8.086 -24.008 1.00 87.62 377 ALA A C 1
ATOM 3023 O O . ALA A 1 377 ? 13.985 8.629 -24.983 1.00 87.62 377 ALA A O 1
ATOM 3024 N N . ASP A 1 378 ? 14.076 7.862 -22.843 1.00 71.75 378 ASP A N 1
ATOM 3025 C CA . ASP A 1 378 ? 15.514 8.012 -22.568 1.00 71.75 378 ASP A CA 1
ATOM 3026 C C . ASP A 1 378 ? 16.344 6.903 -23.241 1.00 71.75 378 ASP A C 1
ATOM 3028 O O . ASP A 1 378 ? 17.464 7.221 -23.719 1.00 71.75 378 ASP A O 1
#

Radius of gyration: 22.19 Å; chains: 1; bounding box: 72×49×78 Å